Protein AF-A0A961B389-F1 (afdb_monomer)

pLDDT: mean 93.67, std 7.93, range [59.34, 98.81]

Sequence (402 aa):
EFYPDSLPPVLNIGPGSPTGTTFGYGAKFPAKYQRAFYVLDWSWGRLYAVHLEPEGASYTATKEDFITGSPLPLTDALIHPKDGAMYFAIGGRRVQSGLYRVTYTGSEDTAPIPQTSSTPSKLVQLRRDLEKFHGKPDSNAVAAAWPQLDHEDRFVAWAARIALEHQPVAEWKDKALAETLPGRQLPALLALARLTGACPDHRPDGATIDTTTRDQIFGALLKLDYAGLASRERLAYVRLAEIVLHRFGNPDDATVAKLVAALDAAYPADNFPENWLLTETLAYLQAPHAAAKGMALIAAAPSQEPQMEYARSLRFLKTGWTPELRKQQLEWFLKAANYKGGASFDKFIEFIRNDTLTTFTDAENKQFAALIAQKPERKSAIEVAGAIFAGRTPKVWTLEEL

Secondary structure (DSSP, 8-state):
---TTSPPPS----S--EEEEEE-TT-SS-HHHHS-EEEEETTTTEEEEEEEEEETTEEEEEEEEEEE-TT--EEEEEE-TTT--EEEEE--TTS--EEEEE---SSS--SPPP---PPPPHHHHHHHHHHTTTTS--TTHHHHHGGGTT-SSHHHHHHHHHHHHTS-GGGTHHHHHH---HHHHHHHHHHHHHHH---TTTSPTTPPP-HHHHHHHHHHHTTS-GGGS-HHHHHHHHHHHHHHHHHH----HHHHHHHHHHHHHTPSPSSHHHHHHHHHHHHHTT-TTHHHHHHHHHHH-SSHHHHHHHHHHHTT--SS--HHHHHHHHHHHHHHTT---STTHHHHHHHHHHHHHTT--HHHHHHTHHHHHPPPPPPPHHHHHHHHTTT-------TTT-

Mean predicted aligned error: 6.12 Å

Radius of gyration: 26.47 Å; Cα contacts (8 Å, |Δi|>4): 580; chains: 1; bounding box: 77×54×68 Å

Foldseek 3Di:
DLALPDDDDLDDPPDFDWAAWDALAQALDAPQRNGFIWIAGQPQQFIKTWHWDDDQLRTHIDIDGPDGDVRNRWHYWDQDNPHRWIWTWHDDDPDDIDIDTHHDDDDHGRPGDDPDPPDHDPRNVLLVVLQVLAPAADPCNCVSLQVQCLPPPSSSVVSSLRSLLRYDCVVCVVVLLPDDPLSRNLSNLLSVLVNQFAAPVPHPPPDDAPVVSLVSSLVSLLVDQLVPDDPSSVSSSLSSVVSSCRRRNDDDPVSLVSVLVRLVVCPPPPDLSSNLSSLLSCQVSLRQCSLVSLLVCLVVPPDLPSVLSSLQSNLQRQHNDDLVSVLSNLVVLLVNCQDDDDPCSNVSSVVSLVSNVVSDDPVSCVVCVVSNPDHRDHDDPCRVVVVVCVPPDDDPADPVND

Structure (mmCIF, N/CA/C/O backbone):
data_AF-A0A961B389-F1
#
_entry.id   AF-A0A961B389-F1
#
loop_
_atom_site.group_PDB
_atom_site.id
_atom_site.type_symbol
_atom_site.label_atom_id
_atom_site.label_alt_id
_atom_site.label_comp_id
_atom_site.label_asym_id
_atom_site.label_entity_id
_atom_site.label_seq_id
_atom_site.pdbx_PDB_ins_code
_atom_site.Cartn_x
_atom_site.Cartn_y
_atom_site.Cartn_z
_atom_site.occupancy
_atom_site.B_iso_or_equiv
_atom_site.auth_seq_id
_atom_site.auth_comp_id
_atom_site.auth_asym_id
_atom_site.auth_atom_id
_atom_site.pdbx_PDB_model_num
ATOM 1 N N . GLU A 1 1 ? 2.964 -1.104 -1.529 1.00 76.38 1 GLU A N 1
ATOM 2 C CA . GLU A 1 1 ? 3.639 -2.347 -1.985 1.00 76.38 1 GLU A CA 1
ATOM 3 C C . GLU A 1 1 ? 3.147 -3.600 -1.285 1.00 76.38 1 GLU A C 1
ATOM 5 O O . GLU A 1 1 ? 3.050 -4.642 -1.917 1.00 76.38 1 GLU A O 1
ATOM 10 N N . PHE A 1 2 ? 2.828 -3.522 0.002 1.00 89.19 2 PHE A N 1
ATOM 11 C CA . PHE A 1 2 ? 2.499 -4.678 0.835 1.00 89.19 2 PHE A CA 1
ATOM 12 C C . PHE A 1 2 ? 0.996 -5.016 0.898 1.00 89.19 2 PHE A C 1
ATOM 14 O O . PHE A 1 2 ? 0.628 -6.056 1.431 1.00 89.19 2 PHE A O 1
ATOM 21 N N . TYR A 1 3 ? 0.124 -4.181 0.321 1.00 91.31 3 TYR A N 1
ATOM 22 C CA . TYR A 1 3 ? -1.319 -4.431 0.290 1.00 91.31 3 TYR A CA 1
ATOM 23 C C . TYR A 1 3 ? -1.684 -5.670 -0.548 1.00 91.31 3 TYR A C 1
ATOM 25 O O . TYR A 1 3 ? -1.296 -5.723 -1.721 1.00 91.31 3 TYR A O 1
ATOM 33 N N . PRO A 1 4 ? -2.486 -6.622 -0.032 1.00 89.81 4 PRO A N 1
ATOM 34 C CA . PRO A 1 4 ? -2.928 -7.802 -0.786 1.00 89.81 4 PRO A CA 1
ATOM 35 C C . PRO A 1 4 ? -3.734 -7.451 -2.048 1.00 89.81 4 PRO A C 1
ATOM 37 O O . PRO A 1 4 ? -3.711 -8.206 -3.018 1.00 89.81 4 PRO A O 1
ATOM 40 N N . ASP A 1 5 ? -4.425 -6.308 -2.062 1.00 91.31 5 ASP A N 1
ATOM 41 C CA . ASP A 1 5 ? -5.222 -5.758 -3.167 1.00 91.31 5 ASP A CA 1
ATOM 42 C C . ASP A 1 5 ? -4.428 -4.832 -4.109 1.00 91.31 5 ASP A C 1
ATOM 44 O O . ASP A 1 5 ? -5.019 -4.163 -4.952 1.00 91.31 5 ASP A O 1
ATOM 48 N N . SER A 1 6 ? -3.092 -4.877 -4.060 1.00 91.81 6 SER A N 1
ATOM 49 C CA . SER A 1 6 ? -2.216 -4.364 -5.125 1.00 91.81 6 SER A CA 1
ATOM 50 C C . SER A 1 6 ? -1.109 -5.364 -5.480 1.00 91.81 6 SER A C 1
ATOM 52 O O . SER A 1 6 ? -0.841 -6.297 -4.719 1.00 91.81 6 SER A O 1
ATOM 54 N N . LEU A 1 7 ? -0.446 -5.168 -6.621 1.00 92.81 7 LEU A N 1
ATOM 55 C CA . LEU A 1 7 ? 0.820 -5.831 -6.953 1.00 92.81 7 LEU A CA 1
ATOM 56 C C . LEU A 1 7 ? 1.992 -4.884 -6.649 1.00 92.81 7 LEU A C 1
ATOM 58 O O . LEU A 1 7 ? 1.825 -3.666 -6.757 1.00 92.81 7 LEU A O 1
ATOM 62 N N . PRO A 1 8 ? 3.161 -5.407 -6.236 1.00 91.12 8 PRO A N 1
ATOM 63 C CA . PRO A 1 8 ? 4.325 -4.569 -5.991 1.00 91.12 8 PRO A CA 1
ATOM 64 C C . PRO A 1 8 ? 4.885 -4.035 -7.322 1.00 91.12 8 PRO A C 1
ATOM 66 O O . PRO A 1 8 ? 4.687 -4.665 -8.367 1.00 91.12 8 PRO A O 1
ATOM 69 N N . PRO A 1 9 ? 5.584 -2.887 -7.310 1.00 92.31 9 PRO A N 1
ATOM 70 C CA . PRO A 1 9 ? 6.332 -2.449 -8.480 1.00 92.31 9 PRO A CA 1
ATOM 71 C C . PRO A 1 9 ? 7.438 -3.462 -8.806 1.00 92.31 9 PRO A C 1
ATOM 73 O O . PRO A 1 9 ? 7.988 -4.094 -7.909 1.00 92.31 9 PRO A O 1
ATOM 76 N N . VAL A 1 10 ? 7.796 -3.579 -10.088 1.00 93.62 10 VAL A N 1
ATOM 77 C CA . VAL A 1 10 ? 8.971 -4.365 -10.521 1.00 93.62 10 VAL A CA 1
ATOM 78 C C . VAL A 1 10 ? 10.266 -3.735 -9.999 1.00 93.62 10 VAL A C 1
ATOM 80 O O . VAL A 1 10 ? 11.204 -4.435 -9.636 1.00 93.62 10 VAL A O 1
ATOM 83 N N . LEU A 1 11 ? 10.315 -2.400 -9.962 1.00 94.44 11 LEU A N 1
ATOM 84 C CA . LEU A 1 11 ? 11.444 -1.626 -9.463 1.00 94.44 11 LEU A CA 1
ATOM 85 C C . LEU A 1 11 ? 10.978 -0.241 -9.014 1.00 94.44 11 LEU A C 1
ATOM 87 O O . LEU A 1 11 ? 10.272 0.455 -9.746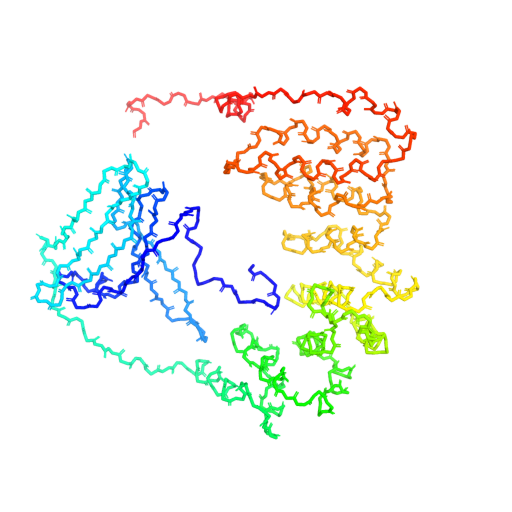 1.00 94.44 11 LEU A O 1
ATOM 91 N N . ASN A 1 12 ? 11.438 0.195 -7.843 1.00 92.81 12 ASN A N 1
ATOM 92 C CA . ASN A 1 12 ? 11.284 1.576 -7.403 1.00 92.81 12 ASN A CA 1
ATOM 93 C C . ASN A 1 12 ? 12.359 2.465 -8.034 1.00 92.81 12 ASN A C 1
ATOM 95 O O . ASN A 1 12 ? 13.545 2.340 -7.735 1.00 92.81 12 ASN A O 1
ATOM 99 N N . ILE A 1 13 ? 11.945 3.403 -8.890 1.00 90.19 13 ILE A N 1
ATOM 100 C CA . ILE A 1 13 ? 12.864 4.370 -9.512 1.00 90.19 13 ILE A CA 1
ATOM 101 C C . ILE A 1 13 ? 13.304 5.455 -8.515 1.00 90.19 13 ILE A C 1
ATOM 103 O O . ILE A 1 13 ? 14.415 5.972 -8.641 1.00 90.19 13 ILE A O 1
ATOM 107 N N . GLY A 1 14 ? 12.482 5.768 -7.512 1.00 85.50 14 GLY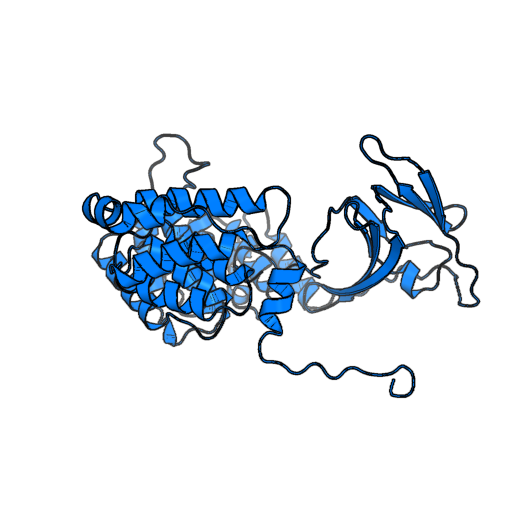 A N 1
ATOM 108 C CA . GLY A 1 14 ? 12.699 6.886 -6.591 1.00 85.50 14 GLY A CA 1
ATOM 109 C C . GLY A 1 14 ? 11.984 8.168 -7.047 1.00 85.50 14 GLY A C 1
ATOM 110 O O . GLY A 1 14 ? 11.086 8.096 -7.888 1.00 85.50 14 GLY A O 1
ATOM 111 N N . PRO A 1 15 ? 12.329 9.338 -6.478 1.00 81.62 15 PRO A N 1
ATOM 112 C CA . PRO A 1 15 ? 11.676 10.598 -6.821 1.00 81.62 15 PRO A CA 1
ATOM 113 C C . PRO A 1 15 ? 11.926 10.960 -8.290 1.00 81.62 15 PRO A C 1
ATOM 115 O O . PRO A 1 15 ? 13.057 10.888 -8.761 1.00 81.62 15 PRO A O 1
ATOM 118 N N . GLY A 1 16 ? 10.873 11.377 -8.991 1.00 86.12 16 GLY A N 1
ATOM 119 C CA . GLY A 1 16 ? 10.924 11.697 -10.415 1.00 86.12 16 GLY A CA 1
ATOM 120 C C . GLY A 1 16 ? 9.615 12.273 -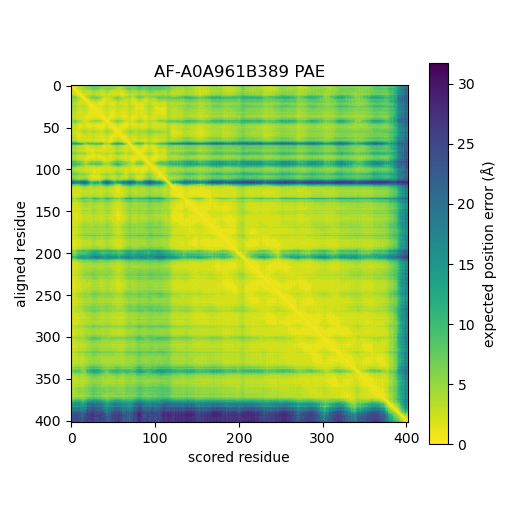10.940 1.00 86.12 16 GLY A C 1
ATOM 121 O O . GLY A 1 16 ? 8.595 12.255 -10.252 1.00 86.12 16 GLY A O 1
ATOM 122 N N . SER A 1 17 ? 9.647 12.786 -12.165 1.00 89.56 17 SER A N 1
ATOM 123 C CA . SER A 1 17 ? 8.466 13.116 -12.963 1.00 89.56 17 SER A CA 1
ATOM 124 C C . SER A 1 17 ? 8.531 12.304 -14.258 1.00 89.56 17 SER A C 1
ATOM 126 O O . SER A 1 17 ? 9.169 12.764 -15.210 1.00 89.56 17 SER A O 1
ATOM 128 N N . PRO A 1 18 ? 7.941 11.090 -14.290 1.00 92.56 18 PRO A N 1
ATOM 129 C CA . PRO A 1 18 ? 8.076 10.181 -15.422 1.00 92.56 18 PRO A CA 1
ATOM 130 C C . PRO A 1 18 ? 7.465 10.785 -16.688 1.00 92.56 18 PRO A C 1
ATOM 132 O O . PRO A 1 18 ? 6.383 11.375 -16.640 1.00 92.56 18 PRO A O 1
ATOM 135 N N . THR A 1 19 ? 8.159 10.630 -17.812 1.00 94.88 19 THR A N 1
ATOM 136 C CA . THR A 1 19 ? 7.689 11.075 -19.130 1.00 94.88 19 THR A CA 1
ATOM 137 C C . THR A 1 19 ? 7.670 9.910 -20.119 1.00 94.88 19 THR A C 1
ATOM 139 O O . THR A 1 19 ? 6.953 8.937 -19.886 1.00 94.88 19 THR A O 1
ATOM 142 N N . GLY A 1 20 ? 8.404 9.993 -21.229 1.00 94.81 20 GLY A N 1
ATOM 143 C CA . GLY A 1 20 ? 8.468 8.935 -22.229 1.00 94.81 20 GLY A CA 1
ATOM 144 C C . GLY A 1 20 ? 9.131 7.661 -21.710 1.00 94.81 20 GLY A C 1
ATOM 145 O O . GLY A 1 20 ? 9.961 7.672 -20.797 1.00 94.81 20 GLY A O 1
ATOM 146 N N . THR A 1 21 ? 8.773 6.541 -22.329 1.00 96.81 21 THR A N 1
ATOM 147 C CA . THR A 1 21 ? 9.445 5.255 -22.123 1.00 96.81 21 THR A CA 1
ATOM 148 C C . THR A 1 21 ? 9.567 4.530 -23.455 1.00 96.81 21 THR A C 1
ATOM 150 O O . THR A 1 21 ? 8.700 4.671 -24.317 1.00 96.81 21 THR A O 1
ATOM 153 N N . THR A 1 22 ? 10.638 3.764 -23.652 1.00 97.00 22 THR A N 1
ATOM 154 C CA . THR A 1 22 ? 10.836 3.000 -24.893 1.00 97.00 22 THR A CA 1
ATOM 155 C C . THR A 1 22 ? 11.792 1.833 -24.679 1.00 97.00 22 THR A C 1
ATOM 157 O O . THR A 1 22 ? 12.651 1.887 -23.805 1.00 97.00 22 THR A O 1
ATOM 160 N N . PHE A 1 23 ? 11.675 0.766 -25.465 1.00 96.56 23 PHE A N 1
ATOM 161 C CA . PHE A 1 23 ? 12.674 -0.306 -25.457 1.00 96.56 23 PHE A CA 1
ATOM 162 C C . PHE A 1 23 ? 13.832 0.019 -26.401 1.00 96.56 23 PHE A C 1
ATOM 164 O O . PHE A 1 23 ? 13.631 0.589 -27.471 1.00 96.56 23 PHE A O 1
ATOM 171 N N . GLY A 1 24 ? 15.039 -0.422 -26.045 1.00 96.38 24 GLY A N 1
ATOM 172 C CA . GLY A 1 24 ? 16.244 -0.293 -26.870 1.00 96.38 24 GLY A CA 1
ATOM 173 C C . GLY A 1 24 ? 16.298 -1.176 -28.117 1.00 96.38 24 GLY A C 1
ATOM 174 O O . GLY A 1 24 ? 17.331 -1.230 -28.785 1.00 96.38 24 GLY A O 1
ATOM 175 N N . TYR A 1 25 ? 15.224 -1.898 -28.437 1.00 94.62 25 TYR A N 1
ATOM 176 C CA . TYR A 1 25 ? 15.221 -2.875 -29.520 1.00 94.62 25 TYR A CA 1
ATOM 177 C C . TYR A 1 25 ? 15.580 -2.228 -30.864 1.00 94.62 25 TYR A C 1
ATOM 179 O O . TYR A 1 25 ? 15.000 -1.221 -31.264 1.00 94.62 25 TYR A O 1
ATOM 187 N N . GLY A 1 26 ? 16.542 -2.830 -31.571 1.00 93.62 26 GLY A N 1
ATOM 188 C CA . GLY A 1 26 ? 17.034 -2.335 -32.860 1.00 93.62 26 GLY A CA 1
ATOM 189 C C . GLY A 1 26 ? 18.049 -1.191 -32.767 1.00 93.62 26 GLY A C 1
ATOM 190 O O . GLY A 1 26 ? 18.506 -0.711 -33.805 1.00 93.62 26 GLY A O 1
ATOM 191 N N . ALA A 1 27 ? 18.426 -0.754 -31.561 1.00 97.19 27 ALA A N 1
ATOM 192 C CA . ALA A 1 27 ? 19.469 0.249 -31.403 1.00 97.19 27 ALA A CA 1
ATOM 193 C C . ALA A 1 27 ? 20.834 -0.318 -31.815 1.00 97.19 27 ALA A C 1
ATOM 195 O O . ALA A 1 27 ? 21.164 -1.459 -31.497 1.00 97.19 27 ALA A O 1
ATOM 196 N N . LYS A 1 28 ? 21.682 0.499 -32.445 1.00 97.75 28 LYS A N 1
ATOM 197 C CA . LYS A 1 28 ? 23.100 0.177 -32.677 1.00 97.75 28 LYS A CA 1
ATOM 198 C C . LYS A 1 28 ? 23.918 0.439 -31.415 1.00 97.75 28 LYS A C 1
ATOM 200 O O . LYS A 1 28 ? 24.863 1.223 -31.421 1.00 97.75 28 LYS A O 1
ATOM 205 N N . PHE A 1 29 ? 23.497 -0.183 -30.322 1.00 97.81 29 PHE A N 1
ATOM 206 C CA . PHE A 1 29 ? 24.131 -0.144 -29.008 1.00 97.81 29 PHE A CA 1
ATOM 207 C C . PHE A 1 29 ? 24.591 -1.555 -28.619 1.00 97.81 29 PHE A C 1
ATOM 209 O O . PHE A 1 29 ? 24.128 -2.528 -29.220 1.00 97.81 29 PHE A O 1
ATOM 216 N N . PRO A 1 30 ? 25.465 -1.698 -27.609 1.00 97.50 30 PRO A N 1
ATOM 217 C CA . PRO A 1 30 ? 25.790 -3.001 -27.042 1.00 97.50 30 PRO A CA 1
ATOM 218 C C . PRO A 1 30 ? 24.536 -3.783 -26.639 1.00 97.50 30 PRO A C 1
ATOM 220 O O . PRO A 1 30 ? 23.525 -3.196 -26.239 1.00 97.50 30 PRO A O 1
ATOM 223 N N . ALA A 1 31 ? 24.602 -5.115 -26.700 1.00 95.50 31 ALA A N 1
ATOM 224 C CA . ALA A 1 31 ? 23.451 -5.996 -26.475 1.00 95.50 31 ALA A CA 1
ATOM 225 C C . ALA A 1 31 ? 22.674 -5.698 -25.175 1.00 95.50 31 ALA A C 1
ATOM 227 O O . ALA A 1 31 ? 21.445 -5.759 -25.169 1.00 95.50 31 ALA A O 1
ATOM 228 N N . LYS A 1 32 ? 23.372 -5.324 -24.090 1.00 95.50 32 LYS A N 1
ATOM 229 C CA . LYS A 1 32 ? 22.767 -4.905 -22.811 1.00 95.50 32 LYS A CA 1
ATOM 230 C C . LYS A 1 32 ? 21.768 -3.752 -22.997 1.00 95.50 32 LYS A C 1
ATOM 232 O O . LYS A 1 32 ? 20.650 -3.810 -22.501 1.00 95.50 32 LYS A O 1
ATOM 237 N N . TYR A 1 33 ? 22.144 -2.737 -23.766 1.00 97.31 33 TYR A N 1
ATOM 238 C CA . TYR A 1 33 ? 21.337 -1.543 -24.018 1.00 97.31 33 TYR A CA 1
ATOM 239 C C . TYR A 1 33 ? 20.262 -1.761 -25.079 1.00 97.31 33 TYR A C 1
ATOM 241 O O . TYR A 1 33 ? 19.192 -1.168 -24.994 1.00 97.31 33 TYR A O 1
ATOM 249 N N . GLN A 1 34 ? 20.482 -2.685 -26.018 1.00 96.69 34 GLN A N 1
ATOM 250 C CA . GLN A 1 34 ? 19.403 -3.127 -26.902 1.00 96.69 34 GLN A CA 1
ATOM 251 C C . GLN A 1 34 ? 18.264 -3.807 -26.125 1.00 96.69 34 GLN A C 1
ATOM 253 O O . GLN A 1 34 ? 17.108 -3.703 -26.523 1.00 96.69 34 GLN A O 1
ATOM 258 N N . ARG A 1 35 ? 18.566 -4.497 -25.014 1.00 94.75 35 ARG A N 1
ATOM 259 C CA . ARG A 1 35 ? 17.568 -5.168 -24.156 1.00 94.75 35 ARG A CA 1
ATOM 260 C C . ARG A 1 35 ? 16.917 -4.249 -23.120 1.00 94.75 35 ARG A C 1
ATOM 262 O O . ARG A 1 35 ? 15.931 -4.659 -22.512 1.00 94.75 35 ARG A O 1
ATOM 269 N N . ALA A 1 36 ? 17.454 -3.050 -22.912 1.00 96.94 36 ALA A N 1
ATOM 270 C CA . ALA A 1 36 ? 17.009 -2.158 -21.854 1.00 96.94 36 ALA A CA 1
ATOM 271 C C . ALA A 1 36 ? 15.610 -1.583 -22.125 1.00 96.94 36 ALA A C 1
ATOM 273 O O . ALA A 1 36 ? 15.257 -1.246 -23.260 1.00 96.94 36 ALA A O 1
ATOM 274 N N . PHE A 1 37 ? 14.838 -1.425 -21.053 1.00 97.44 37 PHE A N 1
ATOM 275 C CA . PHE A 1 37 ? 13.654 -0.580 -21.012 1.00 97.44 37 PHE A CA 1
ATOM 276 C C . PHE A 1 37 ? 14.063 0.811 -20.523 1.00 97.44 37 PHE A C 1
ATOM 278 O O . PHE A 1 37 ? 14.479 0.986 -19.380 1.00 97.44 37 PHE A O 1
ATOM 285 N N . TYR A 1 38 ? 13.991 1.805 -21.396 1.00 98.06 38 TYR A N 1
ATOM 286 C CA . TYR A 1 38 ? 14.381 3.168 -21.077 1.00 98.06 38 TYR A CA 1
ATOM 287 C C . TYR A 1 38 ? 13.228 3.940 -20.447 1.00 98.06 38 TYR A C 1
ATOM 289 O O . TYR A 1 38 ? 12.123 3.965 -20.992 1.00 98.06 38 TYR A O 1
ATOM 297 N N . VAL A 1 39 ? 13.506 4.596 -19.318 1.00 97.25 39 VAL A N 1
ATOM 298 C CA . VAL A 1 39 ? 12.530 5.386 -18.555 1.00 97.25 39 VAL A CA 1
ATOM 299 C C . VAL A 1 39 ? 13.070 6.792 -18.327 1.00 97.25 39 VAL A C 1
ATOM 301 O O . VAL A 1 39 ? 14.174 6.953 -17.805 1.00 97.25 39 VAL A O 1
ATOM 304 N N . LEU A 1 40 ? 12.311 7.807 -18.741 1.00 96.50 40 LEU A N 1
ATOM 305 C CA . LEU A 1 40 ? 12.728 9.208 -18.701 1.00 96.50 40 LEU A CA 1
ATOM 306 C C . LEU A 1 40 ? 12.126 9.935 -17.491 1.00 96.50 40 LEU A C 1
ATOM 308 O O . LEU A 1 40 ? 10.962 9.734 -17.144 1.00 96.50 40 LEU A O 1
ATOM 312 N N . ASP A 1 41 ? 12.918 10.816 -16.884 1.00 93.81 41 ASP A N 1
ATOM 313 C CA . ASP A 1 41 ? 12.529 11.695 -15.783 1.00 93.81 41 ASP A CA 1
ATOM 314 C C . ASP A 1 41 ? 12.778 13.163 -16.140 1.00 93.81 41 ASP A C 1
ATOM 316 O O . ASP A 1 41 ? 13.913 13.590 -16.373 1.00 93.81 41 ASP A O 1
ATOM 320 N N . TRP A 1 42 ? 11.698 13.942 -16.127 1.00 92.62 42 TRP A N 1
ATOM 321 C CA . TRP A 1 42 ? 11.714 15.371 -16.409 1.00 92.62 42 TRP A CA 1
ATOM 322 C C . TRP A 1 42 ? 12.331 16.209 -15.283 1.00 92.62 42 TRP A C 1
ATOM 324 O O . TRP A 1 42 ? 13.105 17.125 -15.552 1.00 92.62 42 TRP A O 1
ATOM 334 N N . SER A 1 43 ? 12.002 15.914 -14.022 1.00 85.69 43 SER A N 1
ATOM 335 C CA . SER A 1 43 ? 12.341 16.785 -12.885 1.00 85.69 43 SER A CA 1
ATOM 336 C C . SER A 1 43 ? 13.817 16.717 -12.520 1.00 85.69 43 SER A C 1
ATOM 338 O O . SER A 1 43 ? 14.415 17.741 -12.195 1.00 85.69 43 SER A O 1
ATOM 340 N N . TRP A 1 44 ? 14.406 15.520 -12.574 1.00 86.94 44 TRP A N 1
ATOM 341 C CA . TRP A 1 44 ? 15.817 15.311 -12.225 1.00 86.94 44 TRP A CA 1
ATOM 342 C C . TRP A 1 44 ? 16.730 15.163 -13.436 1.00 86.94 44 TRP A C 1
ATOM 344 O O . TRP A 1 44 ? 17.938 15.021 -13.268 1.00 86.94 44 TRP A O 1
ATOM 354 N N . GLY A 1 45 ? 16.157 15.192 -14.640 1.00 91.88 45 GLY A N 1
ATOM 355 C CA . GLY A 1 45 ? 16.880 15.099 -15.897 1.00 91.88 45 GLY A CA 1
ATOM 356 C C . GLY A 1 45 ? 17.692 13.824 -16.050 1.00 91.88 45 GLY A C 1
ATOM 357 O O . GLY A 1 45 ? 18.892 13.864 -16.331 1.00 91.88 45 GLY A O 1
ATOM 358 N N . ARG A 1 46 ? 17.028 12.685 -15.836 1.00 94.44 46 ARG A N 1
ATOM 359 C CA . ARG A 1 46 ? 17.638 11.355 -15.887 1.00 94.44 46 ARG A CA 1
ATOM 360 C C . ARG A 1 46 ? 16.912 10.463 -16.878 1.00 94.44 46 ARG A C 1
ATOM 362 O O . ARG A 1 46 ? 15.695 10.319 -16.827 1.00 94.44 46 ARG A O 1
ATOM 369 N N . LEU A 1 47 ? 17.678 9.848 -17.764 1.00 96.81 47 LEU A N 1
ATOM 370 C CA . LEU A 1 47 ? 17.251 8.748 -18.610 1.00 96.81 47 LEU A CA 1
ATOM 371 C C . LEU A 1 47 ? 17.847 7.483 -17.995 1.00 96.81 47 LEU A C 1
ATOM 373 O O . LEU A 1 47 ? 19.067 7.322 -17.970 1.00 96.81 47 LEU A O 1
ATOM 377 N N . TYR A 1 48 ? 16.995 6.610 -17.473 1.00 97.31 48 TYR A N 1
ATOM 378 C CA . TYR A 1 48 ? 17.406 5.342 -16.882 1.00 97.31 48 TYR A CA 1
ATOM 379 C C . TYR A 1 48 ? 17.380 4.234 -17.930 1.00 97.31 48 TYR A C 1
ATOM 381 O O . TYR A 1 48 ? 16.418 4.138 -18.692 1.00 97.31 48 TYR A O 1
ATOM 389 N N . ALA A 1 49 ? 18.385 3.362 -17.926 1.00 98.06 49 ALA A N 1
ATOM 390 C CA . ALA A 1 49 ? 18.295 2.052 -18.564 1.00 98.06 49 ALA A CA 1
ATOM 391 C C . ALA A 1 49 ? 17.861 1.029 -17.506 1.00 98.06 49 ALA A C 1
ATOM 393 O O . ALA A 1 49 ? 18.593 0.783 -16.547 1.00 98.06 49 ALA A O 1
ATOM 394 N N . VAL A 1 50 ? 16.662 0.466 -17.660 1.00 98.12 50 VAL A N 1
ATOM 395 C CA . VAL A 1 50 ? 16.115 -0.573 -16.780 1.00 98.12 50 VAL A CA 1
ATOM 396 C C . VAL A 1 50 ? 16.336 -1.941 -17.418 1.00 98.12 50 VAL A C 1
ATOM 398 O O . VAL A 1 50 ? 15.931 -2.182 -18.556 1.00 98.12 50 VAL A O 1
ATOM 401 N N . HIS A 1 51 ? 16.958 -2.848 -16.673 1.00 97.25 51 HIS A N 1
ATOM 402 C CA . HIS A 1 51 ? 17.280 -4.205 -17.107 1.00 97.25 51 HIS A CA 1
ATOM 403 C C . HIS A 1 51 ? 16.349 -5.188 -16.404 1.00 97.25 51 HIS A C 1
ATOM 405 O O . HIS A 1 51 ? 16.461 -5.390 -15.197 1.00 97.25 51 HIS A O 1
ATOM 411 N N . LEU A 1 52 ? 15.408 -5.751 -17.165 1.00 94.81 52 LEU A N 1
ATOM 412 C CA . LEU A 1 52 ? 14.406 -6.702 -16.681 1.00 94.81 52 LEU A CA 1
ATOM 413 C C . LEU A 1 52 ? 14.975 -8.124 -16.645 1.00 94.81 52 LEU A C 1
ATOM 415 O O . LEU A 1 52 ? 15.560 -8.583 -17.627 1.00 94.81 52 LEU A O 1
ATOM 419 N N . GLU A 1 53 ? 14.708 -8.842 -15.559 1.00 92.94 53 GLU A N 1
ATOM 420 C CA . GLU A 1 53 ? 15.050 -10.253 -15.393 1.00 92.94 53 GLU A CA 1
ATOM 421 C C . GLU A 1 53 ? 13.800 -11.047 -14.977 1.00 92.94 53 GLU A C 1
ATOM 423 O O . GLU A 1 53 ? 13.094 -10.627 -14.059 1.00 92.94 53 GLU A O 1
ATOM 428 N N . PRO A 1 54 ? 13.454 -12.156 -15.662 1.00 92.56 54 PRO A N 1
ATOM 429 C CA . PRO A 1 54 ? 12.315 -12.980 -15.268 1.00 92.56 54 PRO A CA 1
ATOM 430 C C . PRO A 1 54 ? 12.469 -13.529 -13.844 1.00 92.56 54 PRO A C 1
ATOM 432 O O . PRO A 1 54 ? 13.463 -14.179 -13.537 1.00 92.56 54 PRO A O 1
ATOM 435 N N . GLU A 1 55 ? 11.448 -13.344 -13.007 1.00 92.94 55 GLU A N 1
ATOM 436 C CA . GLU A 1 55 ? 11.401 -13.871 -11.640 1.00 92.94 55 GLU A CA 1
ATOM 437 C C . GLU A 1 55 ? 9.974 -14.338 -11.320 1.00 92.94 55 GLU A C 1
ATOM 439 O O . GLU A 1 55 ? 9.002 -13.587 -11.437 1.00 92.94 55 GLU A O 1
ATOM 444 N N . GLY A 1 56 ? 9.832 -15.615 -10.955 1.00 94.56 56 GLY A N 1
ATOM 445 C CA . GLY A 1 56 ? 8.527 -16.210 -10.671 1.00 94.56 56 GLY A CA 1
ATOM 446 C C . GLY A 1 56 ? 7.565 -16.162 -11.870 1.00 94.56 56 GLY A C 1
ATOM 447 O O . GLY A 1 56 ? 7.883 -16.625 -12.975 1.00 94.56 56 GLY A O 1
ATOM 448 N N . ALA A 1 57 ? 6.366 -15.623 -11.643 1.00 96.12 57 ALA A N 1
ATOM 449 C CA . ALA A 1 57 ? 5.347 -15.348 -12.659 1.00 96.12 57 ALA A CA 1
ATOM 450 C C . ALA A 1 57 ? 5.424 -13.927 -13.268 1.00 96.12 57 ALA A C 1
ATOM 452 O O . ALA A 1 57 ? 4.535 -13.554 -14.051 1.00 96.12 57 ALA A O 1
ATOM 453 N N . SER A 1 58 ? 6.457 -13.146 -12.930 1.00 94.69 58 SER A N 1
ATOM 454 C CA . SER A 1 58 ? 6.664 -11.755 -13.353 1.00 94.69 58 SER A CA 1
ATOM 455 C C . SER A 1 58 ? 8.154 -11.467 -13.637 1.00 94.69 58 SER A C 1
ATOM 457 O O . SER A 1 58 ? 8.861 -12.324 -14.173 1.00 94.69 58 SER A O 1
ATOM 459 N N . TYR A 1 59 ? 8.614 -10.249 -13.348 1.00 94.25 59 TYR A N 1
ATOM 460 C CA . TYR A 1 59 ? 9.987 -9.786 -13.516 1.00 94.25 59 TYR A CA 1
ATOM 461 C C . TYR A 1 59 ? 10.470 -9.074 -12.252 1.00 94.25 59 TYR A C 1
ATOM 463 O O . TYR A 1 59 ? 9.683 -8.401 -11.583 1.00 94.25 59 TYR A O 1
ATOM 471 N N . THR A 1 60 ? 11.774 -9.158 -12.009 1.00 95.31 60 THR A N 1
ATOM 472 C CA . THR A 1 60 ? 12.541 -8.195 -11.214 1.00 95.31 60 THR A CA 1
ATOM 473 C C . THR A 1 60 ? 13.328 -7.279 -12.154 1.00 95.31 60 THR A C 1
ATOM 475 O O . THR A 1 60 ? 13.370 -7.507 -13.370 1.00 95.31 60 THR A O 1
ATOM 478 N N . ALA A 1 61 ? 13.925 -6.209 -11.634 1.00 97.06 61 ALA A N 1
ATOM 479 C CA . ALA A 1 61 ? 14.783 -5.358 -12.447 1.00 97.06 61 ALA A CA 1
ATOM 480 C C . ALA A 1 61 ? 15.879 -4.650 -11.661 1.00 97.06 61 ALA A C 1
ATOM 482 O O . ALA A 1 61 ? 15.746 -4.340 -10.479 1.00 97.06 61 ALA A O 1
ATOM 483 N N . THR A 1 62 ? 16.932 -4.292 -12.388 1.00 97.44 62 THR A N 1
ATOM 484 C CA . THR A 1 62 ? 17.926 -3.304 -11.960 1.00 97.44 62 THR A CA 1
ATOM 485 C C . THR A 1 62 ? 17.867 -2.086 -12.873 1.00 97.44 62 THR A C 1
ATOM 487 O O . THR A 1 62 ? 17.290 -2.133 -13.961 1.00 97.44 62 THR A O 1
ATOM 490 N N . LYS A 1 63 ? 18.448 -0.968 -12.439 1.00 96.12 63 LYS A N 1
ATOM 491 C CA . LYS A 1 63 ? 18.590 0.220 -13.281 1.00 96.12 63 LYS A CA 1
ATOM 492 C C . LYS A 1 63 ? 19.978 0.816 -13.163 1.00 96.12 63 LYS A C 1
ATOM 494 O O . LYS A 1 63 ? 20.628 0.685 -12.128 1.00 96.12 63 LYS A O 1
ATOM 499 N N . GLU A 1 64 ? 20.360 1.550 -14.192 1.00 96.56 64 GLU A N 1
ATOM 500 C CA . GLU A 1 64 ? 21.507 2.447 -14.174 1.00 96.56 64 GLU A CA 1
ATOM 501 C C . GLU A 1 64 ? 21.144 3.787 -14.817 1.00 96.56 64 GLU A C 1
ATOM 503 O O . GLU A 1 64 ? 20.221 3.882 -15.636 1.00 96.56 64 GLU A O 1
ATOM 508 N N . ASP A 1 65 ? 21.876 4.824 -14.429 1.00 95.50 65 ASP A N 1
ATOM 509 C CA . ASP A 1 65 ? 21.811 6.120 -15.088 1.00 95.50 65 ASP A CA 1
ATOM 510 C C . ASP A 1 65 ? 22.450 5.982 -16.478 1.00 95.50 65 ASP A C 1
ATOM 512 O O . ASP A 1 65 ? 23.645 5.715 -16.593 1.00 95.50 65 ASP A O 1
ATOM 516 N N . PHE A 1 66 ? 21.654 6.137 -17.539 1.00 96.94 66 PHE A N 1
ATOM 517 C CA . PHE A 1 66 ? 22.138 6.053 -18.921 1.00 96.94 66 PHE A CA 1
ATOM 518 C C . PHE A 1 66 ? 22.548 7.429 -19.448 1.00 96.94 66 PHE A C 1
ATOM 520 O O . PHE A 1 66 ? 23.633 7.587 -20.001 1.00 96.94 66 PHE A O 1
ATOM 527 N N . ILE A 1 67 ? 21.697 8.441 -19.248 1.00 96.00 67 ILE A N 1
ATOM 528 C CA . ILE A 1 67 ? 22.003 9.847 -19.545 1.00 96.00 67 ILE A CA 1
ATOM 529 C C . ILE A 1 67 ? 21.517 10.699 -18.382 1.00 96.00 67 ILE A C 1
ATOM 531 O O . ILE A 1 67 ? 20.380 10.557 -17.934 1.00 96.00 67 ILE A O 1
ATOM 535 N N . THR A 1 68 ? 22.362 11.612 -17.911 1.00 92.75 68 THR A N 1
ATOM 536 C CA . THR A 1 68 ? 22.017 12.555 -16.846 1.00 92.75 68 THR A CA 1
ATOM 537 C C . THR A 1 68 ? 22.379 13.977 -17.250 1.00 92.75 68 THR A C 1
ATOM 539 O O . THR A 1 68 ? 23.313 14.212 -18.018 1.00 92.75 68 THR A O 1
ATOM 542 N N . GLY A 1 69 ? 21.634 14.949 -16.733 1.00 86.94 69 GLY A N 1
ATOM 543 C CA . GLY A 1 69 ? 21.986 16.357 -16.841 1.00 86.94 69 GLY A CA 1
ATOM 544 C C . GLY A 1 69 ? 21.188 17.215 -15.865 1.00 86.94 69 GLY A C 1
ATOM 545 O O . GLY A 1 69 ? 20.095 16.848 -15.442 1.00 86.94 69 GLY A O 1
ATOM 546 N N . SER A 1 70 ? 21.748 18.367 -15.493 1.00 80.56 70 SER A N 1
ATOM 547 C CA . SER A 1 70 ? 21.151 19.275 -14.511 1.00 80.56 70 SER A CA 1
ATOM 548 C C . SER A 1 70 ? 21.127 20.713 -15.051 1.00 80.56 70 SER A C 1
ATOM 550 O O . SER A 1 70 ? 22.154 21.391 -14.986 1.00 80.56 70 SER A O 1
ATOM 552 N N . PRO A 1 71 ? 19.996 21.199 -15.603 1.00 76.75 71 PRO A N 1
ATOM 553 C CA . PRO A 1 71 ? 18.750 20.482 -15.895 1.00 76.75 71 PRO A CA 1
ATOM 554 C C . PRO A 1 71 ? 18.777 19.777 -17.267 1.00 76.75 71 PRO A C 1
ATOM 556 O O . PRO A 1 71 ? 19.320 20.305 -18.234 1.00 76.75 71 PRO A O 1
ATOM 559 N N . LEU A 1 72 ? 18.124 18.615 -17.379 1.00 92.00 72 LEU A N 1
ATOM 560 C CA . LEU A 1 72 ? 17.875 17.924 -18.654 1.00 92.00 72 LEU A CA 1
ATOM 561 C C . LEU A 1 72 ? 16.413 17.447 -18.717 1.00 92.00 72 LEU A C 1
ATOM 563 O O . LEU A 1 72 ? 16.162 16.264 -18.536 1.00 92.00 72 LEU A O 1
ATOM 567 N N . PRO A 1 73 ? 15.429 18.338 -18.925 1.00 93.38 73 PRO A N 1
ATOM 568 C CA . PRO A 1 73 ? 14.008 18.013 -18.784 1.00 93.38 73 PRO A CA 1
ATOM 569 C C . PRO A 1 73 ? 13.506 17.091 -19.908 1.00 93.38 73 PRO A C 1
ATOM 571 O O . PRO A 1 73 ? 12.931 17.548 -20.896 1.00 93.38 73 PRO A O 1
ATOM 574 N N . LEU A 1 74 ? 13.763 15.790 -19.766 1.00 95.50 74 LEU A N 1
ATOM 575 C CA . LEU A 1 74 ? 13.467 14.744 -20.742 1.00 95.50 74 LEU A CA 1
ATOM 576 C C . LEU A 1 74 ? 11.956 14.585 -20.932 1.00 95.50 74 LEU A C 1
ATOM 578 O O . LEU A 1 74 ? 11.201 14.506 -19.963 1.00 95.50 74 LEU A O 1
ATOM 582 N N . THR A 1 75 ? 11.518 14.523 -22.188 1.00 95.44 75 THR A N 1
ATOM 583 C CA . THR A 1 75 ? 10.090 14.458 -22.547 1.00 95.44 75 THR A CA 1
ATOM 584 C C . THR A 1 75 ? 9.718 13.164 -23.251 1.00 95.44 75 THR A C 1
ATOM 586 O O . THR A 1 75 ? 8.753 12.525 -22.850 1.00 95.44 75 THR A O 1
ATOM 589 N N . ASP A 1 76 ? 10.480 12.750 -24.261 1.00 96.94 76 ASP A N 1
ATOM 590 C CA . ASP A 1 76 ? 10.244 11.490 -24.962 1.00 96.94 76 ASP A CA 1
ATOM 591 C C . ASP A 1 76 ? 11.518 10.975 -25.637 1.00 96.94 76 ASP A C 1
ATOM 593 O O . ASP A 1 76 ? 12.455 11.751 -25.864 1.00 96.94 76 ASP A O 1
ATOM 597 N N . ALA A 1 77 ? 11.552 9.679 -25.950 1.00 97.69 77 ALA A N 1
ATOM 598 C CA . ALA A 1 77 ? 12.644 9.039 -26.668 1.00 97.69 77 ALA A CA 1
ATOM 599 C C . ALA A 1 77 ? 12.166 7.918 -27.599 1.00 97.69 77 ALA A C 1
ATOM 601 O O . ALA A 1 77 ? 11.213 7.198 -27.313 1.00 97.69 77 ALA A O 1
ATOM 602 N N . LEU A 1 78 ? 12.898 7.715 -28.693 1.00 97.69 78 LEU A N 1
ATOM 603 C CA . LEU A 1 78 ? 12.698 6.596 -29.610 1.00 97.69 78 LEU A CA 1
ATOM 604 C C . LEU A 1 78 ? 14.027 6.056 -30.127 1.00 97.69 78 LEU A C 1
ATOM 606 O O . LEU A 1 78 ? 15.017 6.784 -30.203 1.00 97.69 78 LEU A O 1
ATOM 610 N N . ILE A 1 79 ? 14.027 4.791 -30.540 1.00 98.00 79 ILE A N 1
ATOM 611 C CA . ILE A 1 79 ? 15.088 4.217 -31.368 1.00 98.00 79 ILE A CA 1
ATOM 612 C C . ILE A 1 79 ? 14.682 4.376 -32.830 1.00 98.00 79 ILE A C 1
ATOM 614 O O . ILE A 1 79 ? 13.634 3.885 -33.253 1.00 98.00 79 ILE A O 1
ATOM 618 N N . HIS A 1 80 ? 15.490 5.086 -33.611 1.00 97.06 80 HIS A N 1
ATOM 619 C CA . HIS A 1 80 ? 15.170 5.349 -35.004 1.00 97.06 80 HIS A CA 1
ATOM 620 C C . HIS A 1 80 ? 15.565 4.141 -35.878 1.00 97.06 80 HIS A C 1
ATOM 622 O O . HIS A 1 80 ? 16.733 3.750 -35.907 1.00 97.06 80 HIS A O 1
ATOM 628 N N . PRO A 1 81 ? 14.628 3.529 -36.626 1.00 94.12 81 PRO A N 1
ATOM 629 C CA . PRO A 1 81 ? 14.834 2.205 -37.222 1.00 94.12 81 PRO A CA 1
ATOM 630 C C . PRO A 1 81 ? 15.824 2.179 -38.395 1.00 94.12 81 PRO A C 1
ATOM 632 O O . PRO A 1 81 ? 16.293 1.108 -38.768 1.00 94.12 81 PRO A O 1
ATOM 635 N N . LYS A 1 82 ? 16.136 3.329 -39.014 1.00 95.19 82 LYS A N 1
ATOM 636 C CA . LYS A 1 82 ? 17.038 3.373 -40.182 1.00 95.19 82 LYS A CA 1
ATOM 637 C C . LYS A 1 82 ? 18.515 3.418 -39.800 1.00 95.19 82 LYS A C 1
ATOM 639 O O . LYS A 1 82 ? 19.342 2.832 -40.490 1.00 95.19 82 LYS A O 1
ATOM 644 N N . ASP A 1 83 ? 18.859 4.147 -38.746 1.00 96.25 83 ASP A N 1
ATOM 645 C CA . ASP A 1 83 ? 20.244 4.331 -38.305 1.00 96.25 83 ASP A CA 1
ATOM 646 C C . ASP A 1 83 ? 20.541 3.641 -36.969 1.00 96.25 83 ASP A C 1
ATOM 648 O O . ASP A 1 83 ? 21.714 3.421 -36.671 1.00 96.25 83 ASP A O 1
ATOM 652 N N . GLY A 1 84 ? 19.512 3.233 -36.218 1.00 97.00 84 GLY A N 1
ATOM 653 C CA . GLY A 1 84 ? 19.619 2.579 -34.916 1.00 97.00 84 GLY A CA 1
ATOM 654 C C . GLY A 1 84 ? 20.073 3.522 -33.802 1.00 97.00 84 GLY A C 1
ATOM 655 O O . GLY A 1 84 ? 20.520 3.053 -32.757 1.00 97.00 84 GLY A O 1
ATOM 656 N N . ALA A 1 85 ? 20.008 4.838 -34.014 1.00 98.19 85 ALA A N 1
ATOM 657 C CA . ALA A 1 85 ? 20.324 5.818 -32.984 1.00 98.19 85 ALA A CA 1
ATOM 658 C C . ALA A 1 85 ? 19.121 6.032 -32.057 1.00 98.19 85 ALA A C 1
ATOM 660 O O . ALA A 1 85 ? 17.969 5.961 -32.492 1.00 98.19 85 ALA A O 1
ATOM 661 N N . MET A 1 86 ? 19.382 6.354 -30.791 1.00 98.56 86 MET A N 1
ATOM 662 C CA . MET A 1 86 ? 18.334 6.882 -29.920 1.00 98.56 86 MET A CA 1
ATOM 663 C C . MET A 1 86 ? 18.192 8.380 -30.169 1.00 98.56 86 MET A C 1
ATOM 665 O O . MET A 1 86 ? 19.180 9.112 -30.194 1.00 98.56 86 MET A O 1
ATOM 669 N N . TYR A 1 87 ? 16.960 8.842 -30.311 1.00 98.25 87 TYR A N 1
ATOM 670 C CA . TYR A 1 87 ? 16.623 10.255 -30.320 1.00 98.25 87 TYR A CA 1
ATOM 671 C C . TYR A 1 87 ? 15.793 10.562 -29.089 1.00 98.25 87 TYR A C 1
ATOM 673 O O . TYR A 1 87 ? 14.833 9.845 -28.825 1.00 98.25 87 TYR A O 1
ATOM 681 N N . PHE A 1 88 ? 16.139 11.618 -28.357 1.00 97.81 88 PHE A N 1
ATOM 682 C CA . PHE A 1 88 ? 15.322 12.091 -27.245 1.00 97.81 88 PHE A CA 1
ATOM 683 C C . PHE A 1 88 ? 15.114 13.596 -27.312 1.00 97.81 88 PHE A C 1
ATOM 685 O O . PHE A 1 88 ? 15.977 14.345 -27.779 1.00 97.81 88 PHE A O 1
ATOM 692 N N . ALA A 1 89 ? 13.960 14.038 -26.829 1.00 97.12 89 ALA A N 1
ATOM 693 C CA . ALA A 1 89 ? 13.604 15.442 -26.760 1.00 97.12 89 ALA A CA 1
ATOM 694 C C . ALA A 1 89 ? 13.644 15.950 -25.316 1.00 97.12 89 ALA A C 1
ATOM 696 O O . ALA A 1 89 ? 13.246 15.250 -24.378 1.00 97.12 89 ALA A O 1
ATOM 697 N N . ILE A 1 90 ? 14.063 17.201 -25.152 1.00 96.25 90 ILE A N 1
ATOM 698 C CA . ILE A 1 90 ? 13.883 17.958 -23.913 1.00 96.25 90 ILE A CA 1
ATOM 699 C C . ILE A 1 90 ? 12.920 19.111 -24.144 1.00 96.25 90 ILE A C 1
ATOM 701 O O . ILE A 1 90 ? 12.849 19.669 -25.243 1.00 96.25 90 ILE A O 1
ATOM 705 N N . GLY A 1 91 ? 12.229 19.517 -23.088 1.00 93.12 91 GLY A N 1
ATOM 706 C CA . GLY A 1 91 ? 11.383 20.696 -23.141 1.00 93.12 91 GLY A CA 1
ATOM 707 C C . GLY A 1 91 ? 10.562 20.889 -21.882 1.00 93.12 91 GLY A C 1
ATOM 708 O O . GLY A 1 91 ? 10.543 20.065 -20.974 1.00 93.12 91 GLY A O 1
ATOM 709 N N . GLY A 1 92 ? 9.866 22.014 -21.819 1.00 88.38 92 GLY A N 1
ATOM 710 C CA . GLY A 1 92 ? 9.013 22.357 -20.694 1.00 88.38 92 GLY A CA 1
ATOM 711 C C . GLY A 1 92 ? 8.527 23.793 -20.794 1.00 88.38 92 GLY A C 1
ATOM 712 O O . GLY A 1 92 ? 8.891 24.549 -21.698 1.00 88.38 92 GLY A O 1
ATOM 713 N N . ARG A 1 93 ? 7.695 24.202 -19.841 1.00 86.25 93 ARG A N 1
ATOM 714 C CA . ARG A 1 93 ? 7.152 25.560 -19.825 1.00 86.25 93 ARG A CA 1
ATOM 715 C C . ARG A 1 93 ? 8.277 26.576 -19.598 1.00 86.25 93 ARG A C 1
ATOM 717 O O . ARG A 1 93 ? 8.865 26.597 -18.524 1.00 86.25 93 ARG A O 1
ATOM 724 N N . ARG A 1 94 ? 8.499 27.459 -20.582 1.00 87.25 94 ARG A N 1
ATOM 725 C CA . ARG A 1 94 ? 9.493 28.555 -20.537 1.00 87.25 94 ARG A CA 1
ATOM 726 C C . ARG A 1 94 ? 10.949 28.086 -20.378 1.00 87.25 94 ARG A C 1
ATOM 728 O O . ARG A 1 94 ? 11.781 28.861 -19.921 1.00 87.25 94 ARG A O 1
ATOM 735 N N . VAL A 1 95 ? 11.258 26.849 -20.765 1.00 84.56 95 VAL A N 1
ATOM 736 C CA . VAL A 1 95 ? 12.638 26.343 -20.839 1.00 84.56 95 VAL A CA 1
ATOM 737 C C . VAL A 1 95 ? 13.000 26.021 -22.285 1.00 84.56 95 VAL A C 1
ATOM 739 O O . VAL A 1 95 ? 12.121 25.823 -23.127 1.00 84.56 95 VAL A O 1
ATOM 742 N N . GLN A 1 96 ? 14.298 25.990 -22.582 1.00 86.88 96 GLN A N 1
ATOM 743 C CA . GLN A 1 96 ? 14.791 25.642 -23.909 1.00 86.88 96 GLN A CA 1
ATOM 744 C C . GLN A 1 96 ? 14.364 24.218 -24.290 1.00 86.88 96 GLN A C 1
ATOM 746 O O . GLN A 1 96 ? 14.451 23.294 -23.484 1.00 86.88 96 GLN A O 1
ATOM 751 N N . SER A 1 97 ? 13.901 24.060 -25.530 1.00 93.62 97 SER A N 1
ATOM 752 C CA . SER A 1 97 ? 13.628 22.751 -26.127 1.00 93.62 97 SER A CA 1
ATOM 753 C C . SER A 1 97 ? 14.813 22.301 -26.977 1.00 93.62 97 SER A C 1
ATOM 755 O O . SER A 1 97 ? 15.566 23.131 -27.492 1.00 93.62 97 SER A O 1
ATOM 757 N N . GLY A 1 98 ? 14.971 20.993 -27.144 1.00 94.12 98 GLY A N 1
ATOM 758 C CA . GLY A 1 98 ? 16.055 20.423 -27.938 1.00 94.12 98 GLY A CA 1
ATOM 759 C C . GLY A 1 98 ? 15.770 18.984 -28.336 1.00 94.12 98 GLY A C 1
ATOM 760 O O . GLY A 1 98 ? 15.046 18.279 -27.637 1.00 94.12 98 GLY A O 1
ATOM 761 N N . LEU A 1 99 ? 16.349 18.564 -29.458 1.00 96.94 99 LEU A N 1
ATOM 762 C CA . LEU A 1 99 ? 16.348 17.181 -29.922 1.00 96.94 99 LEU A CA 1
ATOM 763 C C . LEU A 1 99 ? 17.793 16.694 -29.962 1.00 96.94 99 LEU A C 1
ATOM 765 O O . LEU A 1 99 ? 18.643 17.308 -30.606 1.00 96.94 99 LEU A O 1
ATOM 769 N N . TYR A 1 100 ? 18.056 15.588 -29.283 1.00 97.44 100 TYR A N 1
ATOM 770 C CA . TYR A 1 100 ? 19.377 14.995 -29.158 1.00 97.44 100 TYR A CA 1
ATOM 771 C C . TYR A 1 100 ? 19.407 13.670 -29.902 1.00 97.44 100 TYR A C 1
ATOM 773 O O . TYR A 1 100 ? 18.443 12.907 -29.851 1.00 97.44 100 TYR A O 1
ATOM 781 N N . ARG A 1 101 ? 20.530 13.390 -30.568 1.00 97.88 101 ARG A N 1
ATOM 782 C CA . ARG A 1 101 ? 20.835 12.084 -31.156 1.00 97.88 101 ARG A CA 1
ATOM 783 C C . ARG A 1 101 ? 21.936 11.417 -30.342 1.00 97.88 101 ARG A C 1
ATOM 785 O O . ARG A 1 101 ? 22.984 12.017 -30.126 1.00 97.88 101 ARG A O 1
ATOM 792 N N . VAL A 1 102 ? 21.716 10.169 -29.958 1.00 98.06 102 VAL A N 1
ATOM 793 C CA . VAL A 1 102 ? 22.639 9.342 -29.182 1.00 98.06 102 VAL A CA 1
ATOM 794 C C . VAL A 1 102 ? 23.074 8.162 -30.042 1.00 98.06 102 VAL A C 1
ATOM 796 O O . VAL A 1 102 ? 22.251 7.385 -30.529 1.00 98.06 102 VAL A O 1
ATOM 799 N N . THR A 1 103 ? 24.383 8.032 -30.232 1.00 97.62 103 THR A N 1
ATOM 800 C CA . THR A 1 103 ? 25.021 6.963 -31.012 1.00 97.62 103 THR A CA 1
ATOM 801 C C . THR A 1 103 ? 26.158 6.355 -30.208 1.00 97.62 103 THR A C 1
ATOM 803 O O . THR A 1 103 ? 26.896 7.089 -29.554 1.00 97.62 103 THR A O 1
ATOM 806 N N . TYR A 1 104 ? 26.332 5.038 -30.286 1.00 97.50 104 TYR A N 1
ATOM 807 C CA . TYR A 1 104 ? 27.470 4.363 -29.672 1.00 97.50 104 TYR A CA 1
ATOM 808 C C . TYR A 1 104 ? 28.725 4.518 -30.539 1.00 97.50 104 TYR A C 1
ATOM 810 O O . TYR A 1 104 ? 28.669 4.337 -31.754 1.00 97.50 104 TYR A O 1
ATOM 818 N N . THR A 1 105 ? 29.851 4.859 -29.912 1.00 96.50 105 THR A N 1
ATOM 819 C CA . THR A 1 105 ? 31.163 5.022 -30.568 1.00 96.50 105 THR A CA 1
ATOM 820 C C . THR A 1 105 ? 32.245 4.133 -29.948 1.00 96.50 105 THR A C 1
ATOM 822 O O . THR A 1 105 ? 33.427 4.350 -30.202 1.00 96.50 105 THR A O 1
ATOM 825 N N . GLY A 1 106 ? 31.862 3.189 -29.082 1.00 95.81 106 GLY A N 1
ATOM 826 C CA . GLY A 1 106 ? 32.788 2.228 -28.483 1.00 95.81 106 GLY A CA 1
ATOM 827 C C . GLY A 1 106 ? 33.062 1.034 -29.401 1.00 95.81 106 GLY A C 1
ATOM 828 O O . GLY A 1 106 ? 32.674 1.027 -30.569 1.00 95.81 106 GLY A O 1
ATOM 829 N N . SER A 1 107 ? 33.746 0.025 -28.866 1.00 96.50 107 SER A N 1
ATOM 830 C CA . SER A 1 107 ? 34.214 -1.146 -29.619 1.00 96.50 107 SER A CA 1
ATOM 831 C C . SER A 1 107 ? 33.393 -2.423 -29.408 1.00 96.50 107 SER A C 1
ATOM 833 O O . SER A 1 107 ? 33.697 -3.434 -30.037 1.00 96.50 107 SER A O 1
ATOM 835 N N . GLU A 1 108 ? 32.385 -2.417 -28.531 1.00 97.50 108 GLU A N 1
ATOM 836 C CA . GLU A 1 108 ? 31.527 -3.587 -28.306 1.00 97.50 108 GLU A CA 1
ATOM 837 C C . GLU A 1 108 ? 30.625 -3.872 -29.516 1.00 97.50 108 GLU A C 1
ATOM 839 O O . GLU A 1 108 ? 30.308 -2.985 -30.312 1.00 97.50 108 GLU A O 1
ATOM 844 N N . ASP A 1 109 ? 30.178 -5.125 -29.630 1.00 96.31 109 ASP A N 1
ATOM 845 C CA . ASP A 1 109 ? 29.287 -5.549 -30.706 1.00 96.31 109 ASP A CA 1
ATOM 846 C C . ASP A 1 109 ? 27.911 -4.870 -30.607 1.00 96.31 109 ASP A C 1
ATOM 848 O O . ASP A 1 109 ? 27.277 -4.830 -29.550 1.00 96.31 109 ASP A O 1
ATOM 852 N N . THR A 1 110 ? 27.447 -4.360 -31.746 1.00 96.88 110 THR A N 1
ATOM 853 C CA . THR A 1 110 ? 26.158 -3.676 -31.914 1.00 96.88 110 THR A CA 1
ATOM 854 C C . THR A 1 110 ? 25.246 -4.385 -32.913 1.00 96.88 110 THR A C 1
ATOM 856 O O . THR A 1 110 ? 24.229 -3.823 -33.329 1.00 96.88 110 THR A O 1
ATOM 859 N N . ALA A 1 111 ? 25.586 -5.617 -33.309 1.00 95.25 111 ALA A N 1
ATOM 860 C CA . ALA A 1 111 ? 24.715 -6.450 -34.120 1.00 95.25 111 ALA A CA 1
ATOM 861 C C . ALA A 1 111 ? 23.324 -6.579 -33.463 1.00 95.25 111 ALA A C 1
ATOM 863 O O . ALA A 1 111 ? 23.226 -6.651 -32.231 1.00 95.25 111 ALA A O 1
ATOM 864 N N . PRO A 1 112 ? 22.234 -6.595 -34.254 1.00 93.12 112 PRO A N 1
ATOM 865 C CA . PRO A 1 112 ? 20.889 -6.726 -33.714 1.00 93.12 112 PRO A CA 1
ATOM 866 C C . PRO A 1 112 ? 20.750 -7.970 -32.838 1.00 93.12 112 PRO A C 1
ATOM 868 O O . PRO A 1 112 ? 21.042 -9.087 -33.272 1.00 93.12 112 PRO A O 1
ATOM 871 N N . ILE A 1 113 ? 20.269 -7.784 -31.609 1.00 92.19 113 ILE A N 1
ATOM 872 C CA . ILE A 1 113 ? 19.987 -8.916 -30.729 1.00 92.19 113 ILE A CA 1
ATOM 873 C C . ILE A 1 113 ? 18.840 -9.765 -31.302 1.00 92.19 113 ILE A C 1
ATOM 875 O O . ILE A 1 113 ? 17.847 -9.220 -31.794 1.00 92.19 113 ILE A O 1
ATOM 879 N N . PRO A 1 114 ? 18.909 -11.103 -31.194 1.00 84.94 114 PRO A N 1
ATOM 880 C CA . PRO A 1 114 ? 17.772 -11.943 -31.526 1.00 84.94 114 PRO A CA 1
ATOM 881 C C . PRO A 1 114 ? 16.583 -11.607 -30.620 1.00 84.94 114 PRO A C 1
ATOM 883 O O . PRO A 1 114 ? 16.725 -11.549 -29.392 1.00 84.94 114 PRO A O 1
ATOM 886 N N . GLN A 1 115 ? 15.399 -11.448 -31.214 1.00 71.00 115 GLN A N 1
ATOM 887 C CA . GLN A 1 115 ? 14.140 -11.467 -30.474 1.00 71.00 115 GLN A CA 1
ATOM 888 C C . GLN A 1 115 ? 13.862 -12.909 -30.038 1.00 71.00 115 GLN A C 1
ATOM 890 O O . GLN A 1 115 ? 13.145 -13.654 -30.700 1.00 71.00 115 GLN A O 1
ATOM 895 N N . THR A 1 116 ? 14.483 -13.350 -28.948 1.00 62.94 116 THR A N 1
ATOM 896 C CA . THR A 1 116 ? 14.188 -14.666 -28.386 1.00 62.94 116 THR A CA 1
ATOM 897 C C . THR A 1 116 ? 12.854 -14.614 -27.653 1.00 62.94 116 THR A C 1
ATOM 899 O O . THR A 1 116 ? 12.734 -13.976 -26.608 1.00 62.94 116 THR A O 1
ATOM 902 N N . SER A 1 117 ? 11.848 -15.325 -28.167 1.00 61.19 117 SER A N 1
ATOM 903 C CA . SER A 1 117 ? 10.694 -15.704 -27.355 1.00 61.19 117 SER A CA 1
ATOM 904 C C . SER A 1 117 ? 11.185 -16.692 -26.299 1.00 61.19 117 SER A C 1
ATOM 906 O O . SER A 1 117 ? 11.410 -17.868 -26.598 1.00 61.19 117 SER A O 1
ATOM 908 N N . SER A 1 118 ? 11.420 -16.231 -25.072 1.00 69.69 118 SER A N 1
ATOM 909 C CA . SER A 1 118 ? 11.667 -17.156 -23.971 1.00 69.69 118 SER A CA 1
ATOM 910 C C . SER A 1 118 ? 10.432 -18.041 -23.800 1.00 69.69 118 SER A C 1
ATOM 912 O O . SER A 1 118 ? 9.293 -17.565 -23.828 1.00 69.69 118 SER A O 1
ATOM 914 N N . THR A 1 119 ? 10.647 -19.351 -23.657 1.00 81.75 119 THR A N 1
ATOM 915 C CA . THR A 1 119 ? 9.561 -20.236 -23.226 1.00 81.75 119 THR A CA 1
ATOM 916 C C . THR A 1 119 ? 9.133 -19.754 -21.840 1.00 81.75 119 THR A C 1
ATOM 918 O O . THR A 1 119 ? 10.001 -19.639 -20.971 1.00 81.75 119 THR A O 1
ATOM 921 N N . PRO A 1 120 ? 7.848 -19.418 -21.617 1.00 86.56 120 PRO A N 1
ATOM 922 C CA . PRO A 1 120 ? 7.422 -18.919 -20.318 1.00 86.56 120 PRO A CA 1
ATOM 923 C C . PRO A 1 120 ? 7.745 -19.931 -19.212 1.00 86.56 120 PRO A C 1
ATOM 925 O O . PRO A 1 120 ? 7.722 -21.141 -19.446 1.00 86.56 120 PRO A O 1
ATOM 928 N N . SER A 1 121 ? 8.028 -19.452 -18.001 1.00 91.94 121 SER A N 1
ATOM 929 C CA . SER A 1 121 ? 8.152 -20.345 -16.849 1.00 91.94 121 SER A CA 1
ATOM 930 C C . SER A 1 121 ? 6.810 -21.040 -16.572 1.00 91.94 121 SER A C 1
ATOM 932 O O . SER A 1 121 ? 5.747 -20.550 -16.972 1.00 91.94 121 SER A O 1
ATOM 934 N N . LYS A 1 122 ? 6.840 -22.154 -15.830 1.00 96.12 122 LYS A N 1
ATOM 935 C CA . LYS A 1 122 ? 5.613 -22.819 -15.360 1.00 96.12 122 LYS A CA 1
ATOM 936 C C . LYS A 1 122 ? 4.724 -21.873 -14.548 1.00 96.12 122 LYS A C 1
ATOM 938 O O . LYS A 1 122 ? 3.508 -21.943 -14.659 1.00 96.12 122 LYS A O 1
ATOM 943 N N . LEU A 1 123 ? 5.324 -20.960 -13.780 1.00 97.69 123 LEU A N 1
ATOM 944 C CA . LEU A 1 123 ? 4.600 -19.958 -12.996 1.00 97.69 123 LEU A CA 1
ATOM 945 C C . LEU A 1 123 ? 3.932 -18.903 -13.889 1.00 97.69 123 LEU A C 1
ATOM 947 O O . LEU A 1 123 ? 2.781 -18.544 -13.655 1.00 97.69 123 LEU A O 1
ATOM 951 N N . VAL A 1 124 ? 4.598 -18.458 -14.963 1.00 96.88 124 VAL A N 1
ATOM 952 C CA . VAL A 1 124 ? 3.975 -17.573 -15.962 1.00 96.88 124 VAL A CA 1
ATOM 953 C C . VAL A 1 124 ? 2.832 -18.285 -16.689 1.00 96.88 124 VAL A C 1
ATOM 955 O O . VAL A 1 124 ? 1.798 -17.666 -16.932 1.00 96.88 124 VAL A O 1
ATOM 958 N N . GLN A 1 125 ? 2.994 -19.566 -17.034 1.00 97.25 125 GLN A N 1
ATOM 959 C CA . GLN A 1 125 ? 1.916 -20.371 -17.621 1.00 97.25 125 GLN A CA 1
ATOM 960 C C . GLN A 1 125 ? 0.732 -20.495 -16.663 1.00 97.25 125 GLN A C 1
ATOM 962 O O . GLN A 1 125 ? -0.372 -20.135 -17.051 1.00 97.25 125 GLN A O 1
ATOM 967 N N . LEU A 1 126 ? 0.971 -20.868 -15.403 1.00 98.50 126 LEU A N 1
ATOM 968 C CA . LEU A 1 126 ? -0.066 -20.970 -14.377 1.00 98.50 126 LEU A CA 1
ATOM 969 C C . LEU A 1 126 ? -0.820 -19.647 -14.179 1.00 98.50 126 LEU A C 1
ATOM 971 O O . LEU A 1 126 ? -2.049 -19.632 -14.192 1.00 98.50 126 LEU A O 1
ATOM 975 N N . ARG A 1 127 ? -0.103 -18.519 -14.064 1.00 98.25 127 ARG A N 1
ATOM 976 C CA . ARG A 1 127 ? -0.723 -17.186 -13.996 1.00 98.25 127 ARG A CA 1
ATOM 977 C C . ARG A 1 127 ? -1.608 -16.922 -15.216 1.00 98.25 127 ARG A C 1
ATOM 979 O O . ARG A 1 127 ? -2.756 -16.521 -15.056 1.00 98.25 127 ARG A O 1
ATOM 986 N N . ARG A 1 128 ? -1.094 -17.163 -16.426 1.00 97.81 128 ARG A N 1
ATOM 987 C CA . ARG A 1 128 ? -1.841 -16.952 -17.678 1.00 97.81 128 ARG A CA 1
ATOM 988 C C . ARG A 1 128 ? -3.046 -17.878 -17.805 1.00 97.81 128 ARG A C 1
ATOM 990 O O . ARG A 1 128 ? -4.052 -17.480 -18.379 1.00 97.81 128 ARG A O 1
ATOM 997 N N . ASP A 1 129 ? -2.957 -19.098 -17.287 1.00 98.00 129 ASP A N 1
ATOM 998 C CA . ASP A 1 129 ? -4.073 -20.039 -17.263 1.00 98.00 129 ASP A CA 1
ATOM 999 C C . ASP A 1 129 ? -5.195 -19.547 -16.343 1.00 98.00 129 ASP A C 1
ATOM 1001 O O . ASP A 1 129 ? -6.358 -19.606 -16.732 1.00 98.00 129 ASP A O 1
ATOM 1005 N N . LEU A 1 130 ? -4.858 -18.966 -15.187 1.00 98.50 130 LEU A N 1
ATOM 1006 C CA . LEU A 1 130 ? -5.825 -18.302 -14.306 1.00 98.50 130 LEU A CA 1
ATOM 1007 C C . LEU A 1 130 ? -6.430 -17.045 -14.954 1.00 98.50 130 LEU A C 1
ATOM 1009 O O . LEU A 1 130 ? -7.631 -16.804 -14.842 1.00 98.50 130 LEU A O 1
ATOM 1013 N N . GLU A 1 131 ? -5.624 -16.265 -15.679 1.00 98.12 131 GLU A N 1
ATOM 1014 C CA . GLU A 1 131 ? -6.067 -15.056 -16.393 1.00 98.12 131 GLU A CA 1
ATOM 1015 C C . GLU A 1 131 ? -7.098 -15.339 -17.494 1.00 98.12 131 GLU A C 1
ATOM 1017 O O . GLU A 1 131 ? -7.895 -14.463 -17.827 1.00 98.12 131 GLU A O 1
ATOM 1022 N N . LYS A 1 132 ? -7.173 -16.571 -18.017 1.00 97.69 132 LYS A N 1
ATOM 1023 C CA . LYS A 1 132 ? -8.226 -16.969 -18.973 1.00 97.69 132 LYS A CA 1
ATOM 1024 C C . LYS A 1 132 ? -9.637 -16.902 -18.379 1.00 97.69 132 LYS A C 1
ATOM 1026 O O . LYS A 1 132 ? -10.599 -16.801 -19.143 1.00 97.69 132 LYS A O 1
ATOM 1031 N N . PHE A 1 133 ? -9.759 -16.953 -17.052 1.00 97.88 133 PHE A N 1
ATOM 1032 C CA . PHE A 1 133 ? -11.022 -16.807 -16.325 1.00 97.88 133 PHE A CA 1
ATOM 1033 C C . PHE A 1 133 ? -11.352 -15.347 -15.979 1.00 97.88 133 PHE A C 1
ATOM 1035 O O . PHE A 1 133 ? -12.362 -15.078 -15.332 1.00 97.88 133 PHE A O 1
ATOM 1042 N N . HIS A 1 134 ? -10.513 -14.378 -16.364 1.00 97.62 134 HIS A N 1
ATOM 1043 C CA . HIS A 1 134 ? -10.780 -12.969 -16.076 1.00 97.62 134 HIS A CA 1
ATOM 1044 C C . HIS A 1 134 ? -11.837 -12.400 -17.029 1.00 97.62 134 HIS A C 1
ATOM 1046 O O . HIS A 1 134 ? -11.851 -12.702 -18.221 1.00 97.62 134 HIS A O 1
ATOM 1052 N N . GLY A 1 135 ? -12.723 -11.551 -16.502 1.00 95.69 135 GLY A N 1
ATOM 1053 C CA . GLY A 1 135 ? -13.726 -10.814 -17.274 1.00 95.69 135 GLY A CA 1
ATOM 1054 C C . GLY A 1 135 ? -14.947 -11.620 -17.729 1.00 95.69 135 GLY A C 1
ATOM 1055 O O . GLY A 1 135 ? -15.819 -11.052 -18.384 1.00 95.69 135 GLY A O 1
ATOM 1056 N N . LYS A 1 136 ? -15.041 -12.914 -17.398 1.00 90.19 136 LYS A N 1
ATOM 1057 C CA . LYS A 1 136 ? -16.205 -13.749 -17.728 1.00 90.19 136 LYS A CA 1
ATOM 1058 C C . LYS A 1 136 ? -16.455 -14.843 -16.676 1.00 90.19 136 LYS A C 1
ATOM 1060 O O . LYS A 1 136 ? -15.484 -15.402 -16.160 1.00 90.19 136 LYS A O 1
ATOM 1065 N N . PRO A 1 137 ? -17.726 -15.198 -16.417 1.00 96.06 137 PRO A N 1
ATOM 1066 C CA . PRO A 1 137 ? -18.065 -16.411 -15.683 1.00 96.06 137 PRO A CA 1
ATOM 1067 C C . PRO A 1 137 ? -17.599 -17.673 -16.425 1.00 96.06 137 PRO A C 1
ATOM 1069 O O . PRO A 1 137 ? -17.750 -17.767 -17.646 1.00 96.06 137 PRO A O 1
ATOM 1072 N N . ASP A 1 138 ? -17.072 -18.650 -15.693 1.00 97.50 138 ASP A N 1
ATOM 1073 C CA . ASP A 1 138 ? -16.685 -19.972 -16.187 1.00 97.50 138 ASP A CA 1
ATOM 1074 C C . ASP A 1 138 ? -16.829 -21.008 -15.063 1.00 97.50 138 ASP A C 1
ATOM 1076 O O . ASP A 1 138 ? -16.272 -20.850 -13.975 1.00 97.50 138 ASP A O 1
ATOM 1080 N N . SER A 1 139 ? -17.534 -22.109 -15.333 1.00 96.38 139 SER A N 1
ATOM 1081 C CA . SER A 1 139 ? -17.825 -23.147 -14.335 1.00 96.38 139 SER A CA 1
ATOM 1082 C C . SER A 1 139 ? -16.579 -23.842 -13.770 1.00 96.38 139 SER A C 1
ATOM 1084 O O . SER A 1 139 ? -16.652 -24.476 -12.720 1.00 96.38 139 SER A O 1
ATOM 1086 N N . ASN A 1 140 ? -15.432 -23.756 -14.452 1.00 97.19 140 ASN A N 1
ATOM 1087 C CA . ASN A 1 140 ? -14.170 -24.338 -13.992 1.00 97.19 140 ASN A CA 1
ATOM 1088 C C . ASN A 1 140 ? -13.309 -23.346 -13.197 1.00 97.19 140 ASN A C 1
ATOM 1090 O O . ASN A 1 140 ? -12.339 -23.761 -12.556 1.00 97.19 140 ASN A O 1
ATOM 1094 N N . ALA A 1 141 ? -13.639 -22.051 -13.215 1.00 97.81 141 ALA A N 1
ATOM 1095 C CA . ALA A 1 141 ? -12.793 -21.002 -12.655 1.00 97.81 141 ALA A CA 1
ATOM 1096 C C . ALA A 1 141 ? -12.603 -21.147 -11.145 1.00 97.81 141 ALA A C 1
ATOM 1098 O O . ALA A 1 141 ? -11.470 -21.099 -10.670 1.00 97.81 141 ALA A O 1
ATOM 1099 N N . VAL A 1 142 ? -13.682 -21.372 -10.385 1.00 98.19 142 VAL A N 1
ATOM 1100 C CA . VAL A 1 142 ? -13.594 -21.531 -8.922 1.00 98.19 142 VAL A CA 1
ATOM 1101 C C . VAL A 1 142 ? -12.714 -22.731 -8.571 1.00 98.19 142 VAL A C 1
ATOM 1103 O O . VAL A 1 142 ? -11.841 -22.619 -7.714 1.00 98.19 142 VAL A O 1
ATOM 1106 N N . ALA A 1 143 ? -12.892 -23.868 -9.249 1.00 98.19 143 ALA A N 1
ATOM 1107 C CA . ALA A 1 143 ? -12.096 -25.070 -9.005 1.00 98.19 143 ALA A CA 1
ATOM 1108 C C . ALA A 1 143 ? -10.606 -24.866 -9.336 1.00 98.19 143 ALA A C 1
ATOM 1110 O O . ALA A 1 143 ? -9.749 -25.322 -8.581 1.00 98.19 143 ALA A O 1
ATOM 1111 N N . ALA A 1 144 ? -10.299 -24.152 -10.424 1.00 98.19 144 ALA A N 1
ATOM 1112 C CA . ALA A 1 144 ? -8.929 -23.861 -10.839 1.00 98.19 144 ALA A CA 1
ATOM 1113 C C . ALA A 1 144 ? -8.241 -22.805 -9.955 1.00 98.19 144 ALA A C 1
ATOM 1115 O O . ALA A 1 144 ? -7.062 -22.946 -9.631 1.00 98.19 144 ALA A O 1
ATOM 1116 N N . ALA A 1 145 ? -8.966 -21.758 -9.551 1.00 98.38 145 ALA A N 1
ATOM 1117 C CA . ALA A 1 145 ? -8.422 -20.627 -8.805 1.00 98.38 145 ALA A CA 1
ATOM 1118 C C . ALA A 1 145 ? -8.272 -20.904 -7.305 1.00 98.38 145 ALA A C 1
ATOM 1120 O O . ALA A 1 145 ? -7.282 -20.490 -6.707 1.00 98.38 145 ALA A O 1
ATOM 1121 N N . TRP A 1 146 ? -9.216 -21.621 -6.686 1.00 98.62 146 TRP A N 1
ATOM 1122 C CA . TRP A 1 146 ? -9.226 -21.837 -5.233 1.00 98.62 146 TRP A CA 1
ATOM 1123 C C . TRP A 1 146 ? -7.913 -22.370 -4.636 1.00 98.62 146 TRP A C 1
ATOM 1125 O O . TRP A 1 146 ? -7.445 -21.790 -3.657 1.00 98.62 146 TRP A O 1
ATOM 1135 N N . PRO A 1 147 ? -7.281 -23.429 -5.189 1.00 98.19 147 PRO A N 1
ATOM 1136 C CA . PRO A 1 147 ? -6.034 -23.955 -4.632 1.00 98.19 147 PRO A CA 1
ATOM 1137 C C . PRO A 1 147 ? -4.829 -23.031 -4.850 1.00 98.19 147 PRO A C 1
ATOM 1139 O O . PRO A 1 147 ? -3.755 -23.329 -4.345 1.00 98.19 147 PRO A O 1
ATOM 1142 N N . GLN A 1 148 ? -4.987 -21.953 -5.624 1.00 98.56 148 GLN A N 1
ATOM 1143 C CA . GLN A 1 148 ? -3.928 -21.000 -5.954 1.00 98.56 148 GLN A CA 1
ATOM 1144 C C . GLN A 1 148 ? -4.042 -19.692 -5.156 1.00 98.56 148 GLN A C 1
ATOM 1146 O O . GLN A 1 148 ? -3.186 -18.821 -5.293 1.00 98.56 148 GLN A O 1
ATOM 1151 N N . LEU A 1 149 ? -5.077 -19.528 -4.321 1.00 98.12 149 LEU A N 1
ATOM 1152 C CA . LEU A 1 149 ? -5.298 -18.310 -3.532 1.00 98.12 149 LEU A CA 1
ATOM 1153 C C . LEU A 1 149 ? -4.175 -18.047 -2.512 1.00 98.12 149 LEU A C 1
ATOM 1155 O O . LEU A 1 149 ? -3.828 -16.891 -2.274 1.00 98.12 149 LEU A O 1
ATOM 1159 N N . ASP A 1 150 ? -3.585 -19.111 -1.967 1.00 96.88 150 ASP A N 1
ATOM 1160 C CA . ASP A 1 150 ? -2.472 -19.104 -1.012 1.00 96.88 150 ASP A CA 1
ATOM 1161 C C . ASP A 1 150 ? -1.103 -19.339 -1.669 1.00 96.88 150 ASP A C 1
ATOM 1163 O O . ASP A 1 150 ? -0.126 -19.616 -0.978 1.00 96.88 150 ASP A O 1
ATOM 1167 N N . HIS A 1 151 ? -0.999 -19.222 -2.998 1.00 97.25 151 HIS A N 1
ATOM 1168 C CA . HIS A 1 151 ? 0.255 -19.484 -3.701 1.00 97.25 151 HIS A CA 1
ATOM 1169 C C . HIS A 1 151 ? 1.383 -18.523 -3.253 1.00 97.25 151 HIS A C 1
ATOM 1171 O O . HIS A 1 151 ? 1.177 -17.310 -3.082 1.00 97.25 151 HIS A O 1
ATOM 1177 N N . GLU A 1 152 ? 2.598 -19.066 -3.093 1.00 95.00 152 GLU A N 1
ATOM 1178 C CA . GLU A 1 152 ? 3.782 -18.315 -2.640 1.00 95.00 152 GLU A CA 1
ATOM 1179 C C . GLU A 1 152 ? 4.123 -17.169 -3.600 1.00 95.00 152 GLU A C 1
ATOM 1181 O O . GLU A 1 152 ? 4.303 -16.025 -3.176 1.00 95.00 152 GLU A O 1
ATOM 1186 N N . ASP A 1 153 ? 4.113 -17.446 -4.910 1.00 96.06 153 ASP A N 1
ATOM 1187 C CA . ASP A 1 153 ? 4.169 -16.406 -5.939 1.00 96.06 153 ASP A CA 1
ATOM 1188 C C . ASP A 1 153 ? 2.912 -15.521 -5.884 1.00 96.06 153 ASP A C 1
ATOM 1190 O O . ASP A 1 153 ? 1.787 -15.947 -6.175 1.00 96.06 153 ASP A O 1
ATOM 1194 N N . ARG A 1 154 ? 3.120 -14.253 -5.525 1.00 93.50 154 ARG A N 1
ATOM 1195 C CA . ARG A 1 154 ? 2.054 -13.266 -5.344 1.00 93.50 154 ARG A CA 1
ATOM 1196 C C . ARG A 1 154 ? 1.301 -12.941 -6.633 1.00 93.50 154 ARG A C 1
ATOM 1198 O O . ARG A 1 154 ? 0.122 -12.606 -6.544 1.00 93.50 154 ARG A O 1
ATOM 1205 N N . PHE A 1 155 ? 1.929 -13.025 -7.804 1.00 96.81 155 PHE A N 1
ATOM 1206 C CA . PHE A 1 155 ? 1.258 -12.756 -9.078 1.00 96.81 155 PHE A CA 1
ATOM 1207 C C . PHE A 1 155 ? 0.330 -13.912 -9.471 1.00 96.81 155 PHE A C 1
ATOM 1209 O O . PHE A 1 155 ? -0.736 -13.666 -10.035 1.00 96.81 155 PHE A O 1
ATOM 1216 N N . VAL A 1 156 ? 0.682 -15.154 -9.118 1.00 98.25 156 VAL A N 1
ATOM 1217 C CA . VAL A 1 156 ? -0.223 -16.311 -9.240 1.00 98.25 156 VAL A CA 1
ATOM 1218 C C . VAL A 1 156 ? -1.410 -16.167 -8.285 1.00 98.25 156 VAL A C 1
ATOM 1220 O O . VAL A 1 156 ? -2.555 -16.204 -8.734 1.00 98.25 156 VAL A O 1
ATOM 1223 N N . ALA A 1 157 ? -1.156 -15.911 -6.997 1.00 96.94 157 ALA A N 1
ATOM 1224 C CA . ALA A 1 157 ? -2.218 -15.709 -6.006 1.00 96.94 157 ALA A CA 1
ATOM 1225 C C . ALA A 1 157 ? -3.145 -14.533 -6.362 1.00 96.94 157 ALA A C 1
ATOM 1227 O O . ALA A 1 157 ? -4.363 -14.600 -6.186 1.00 96.94 157 ALA A O 1
ATOM 1228 N N . TRP A 1 158 ? -2.580 -13.460 -6.922 1.00 97.31 158 TRP A N 1
ATOM 1229 C CA . TRP A 1 158 ? -3.340 -12.342 -7.470 1.00 97.31 158 TRP A CA 1
ATOM 1230 C C . TRP A 1 158 ? -4.254 -12.779 -8.613 1.00 97.31 158 TRP A C 1
ATOM 1232 O O . TRP A 1 158 ? -5.453 -12.515 -8.565 1.00 97.31 158 TRP A O 1
ATOM 1242 N N . ALA A 1 159 ? -3.711 -13.459 -9.628 1.00 98.31 159 ALA A N 1
ATOM 1243 C CA . ALA A 1 159 ? -4.497 -13.917 -10.769 1.00 98.31 159 ALA A CA 1
ATOM 1244 C C . ALA A 1 159 ? -5.614 -14.879 -10.344 1.00 98.31 159 ALA A C 1
ATOM 1246 O O . ALA A 1 159 ? -6.716 -14.788 -10.883 1.00 98.31 159 ALA A O 1
ATOM 1247 N N . ALA A 1 160 ? -5.365 -15.728 -9.344 1.00 98.50 160 ALA A N 1
ATOM 1248 C CA . ALA A 1 160 ? -6.371 -16.593 -8.740 1.00 98.50 160 ALA A CA 1
ATOM 1249 C C . ALA A 1 160 ? -7.498 -15.792 -8.071 1.00 98.50 160 ALA A C 1
ATOM 1251 O O . ALA A 1 160 ? -8.672 -16.038 -8.344 1.00 98.50 160 ALA A O 1
ATOM 1252 N N . ARG A 1 161 ? -7.166 -14.784 -7.251 1.00 98.19 161 ARG A N 1
ATOM 1253 C CA . ARG A 1 161 ? -8.181 -13.923 -6.623 1.00 98.19 161 ARG A CA 1
ATOM 1254 C C . ARG A 1 161 ? -9.000 -13.160 -7.665 1.00 98.19 161 ARG A C 1
ATOM 1256 O O . ARG A 1 161 ? -10.217 -13.118 -7.554 1.00 98.19 161 ARG A O 1
ATOM 1263 N N . ILE A 1 162 ? -8.362 -12.599 -8.694 1.00 98.12 162 ILE A N 1
ATOM 1264 C CA . ILE A 1 162 ? -9.072 -11.891 -9.772 1.00 98.12 162 ILE A CA 1
ATOM 1265 C C . ILE A 1 162 ? -9.945 -12.848 -10.599 1.00 98.12 162 ILE A C 1
ATOM 1267 O O . ILE A 1 162 ? -11.031 -12.465 -11.029 1.00 98.12 162 ILE A O 1
ATOM 1271 N N . ALA A 1 163 ? -9.513 -14.095 -10.807 1.00 98.31 163 ALA A N 1
ATOM 1272 C CA . ALA A 1 163 ? -10.349 -15.112 -11.438 1.00 98.31 163 ALA A CA 1
ATOM 1273 C C . ALA A 1 163 ? -11.602 -15.381 -10.597 1.00 98.31 163 ALA A C 1
ATOM 1275 O O . ALA A 1 163 ? -12.698 -15.371 -11.151 1.00 98.31 163 ALA A O 1
ATOM 1276 N N . LEU A 1 164 ? -11.446 -15.531 -9.276 1.00 98.19 164 LEU A N 1
ATOM 1277 C CA . LEU A 1 164 ? -12.553 -15.687 -8.328 1.00 98.19 164 LEU A CA 1
ATOM 1278 C C . LEU A 1 164 ? -13.487 -14.462 -8.314 1.00 98.19 164 LEU A C 1
ATOM 1280 O O . LEU A 1 164 ? -14.703 -14.634 -8.321 1.00 98.19 164 LEU A O 1
ATOM 1284 N N . GLU A 1 165 ? -12.937 -13.239 -8.357 1.00 97.62 165 GLU A N 1
ATOM 1285 C CA . GLU A 1 165 ? -13.711 -11.985 -8.399 1.00 97.62 165 GLU A CA 1
ATOM 1286 C C . GLU A 1 165 ? -14.628 -11.893 -9.636 1.00 97.62 165 GLU A C 1
ATOM 1288 O O . GLU A 1 165 ? -15.660 -11.231 -9.600 1.00 97.62 165 GLU A O 1
ATOM 1293 N N . HIS A 1 166 ? -14.284 -12.570 -10.732 1.00 97.75 166 HIS A N 1
ATOM 1294 C CA . HIS A 1 166 ? -15.093 -12.582 -11.952 1.00 97.75 166 HIS A CA 1
ATOM 1295 C C . HIS A 1 166 ? -16.121 -13.723 -12.017 1.00 97.75 166 HIS A C 1
ATOM 1297 O O . HIS A 1 166 ? -16.786 -13.874 -13.044 1.00 97.75 166 HIS A O 1
ATOM 1303 N N . GLN A 1 167 ? -16.277 -14.507 -10.943 1.00 98.00 167 GLN A N 1
ATOM 1304 C CA . GLN A 1 167 ? -17.270 -15.582 -10.865 1.00 98.00 167 GLN A CA 1
ATOM 1305 C C . GLN A 1 167 ? -18.501 -15.168 -10.052 1.00 98.00 167 GLN A C 1
ATOM 1307 O O . GLN A 1 167 ? -18.373 -14.373 -9.114 1.00 98.00 167 GLN A O 1
ATOM 1312 N N . PRO A 1 168 ? -19.693 -15.727 -10.343 1.00 97.75 168 PRO A N 1
ATOM 1313 C CA . PRO A 1 168 ? -20.893 -15.462 -9.559 1.00 97.75 168 PRO A CA 1
ATOM 1314 C C . PRO A 1 168 ? -20.668 -15.749 -8.069 1.00 97.75 168 PRO A C 1
ATOM 1316 O O . PRO A 1 168 ? -20.336 -16.865 -7.679 1.00 97.75 168 PRO A O 1
ATOM 1319 N N . VAL A 1 169 ? -20.884 -14.739 -7.220 1.00 97.81 169 VAL A N 1
ATOM 1320 C CA . VAL A 1 169 ? -20.622 -14.810 -5.766 1.00 97.81 169 VAL A CA 1
ATOM 1321 C C . VAL A 1 169 ? -21.319 -16.003 -5.104 1.00 97.81 169 VAL A C 1
ATOM 1323 O O . VAL A 1 169 ? -20.757 -16.632 -4.209 1.00 97.81 169 VAL A O 1
ATOM 1326 N N . ALA A 1 170 ? -22.525 -16.344 -5.565 1.00 97.31 170 ALA A N 1
ATOM 1327 C CA . ALA A 1 170 ? -23.310 -17.460 -5.040 1.00 97.31 170 ALA A CA 1
ATOM 1328 C C . ALA A 1 170 ? -22.602 -18.825 -5.158 1.00 97.31 170 ALA A C 1
ATOM 1330 O O . ALA A 1 170 ? -22.897 -19.720 -4.375 1.00 97.31 170 ALA A O 1
ATOM 1331 N N . GLU A 1 171 ? -21.657 -18.990 -6.087 1.00 97.00 171 GLU A N 1
ATOM 1332 C CA . GLU A 1 171 ? -20.945 -20.258 -6.292 1.00 97.00 171 GLU A CA 1
ATOM 1333 C C . GLU A 1 171 ? -19.854 -20.518 -5.244 1.00 97.00 171 GLU A C 1
ATOM 1335 O O . GLU A 1 171 ? -19.422 -21.657 -5.066 1.00 97.00 171 GLU A O 1
ATOM 1340 N N . TRP A 1 172 ? -19.374 -19.477 -4.559 1.00 98.25 172 TRP A N 1
ATOM 1341 C CA . TRP A 1 172 ? -18.172 -19.585 -3.728 1.00 98.25 172 TRP A CA 1
ATOM 1342 C C . TRP A 1 172 ? -18.215 -18.804 -2.409 1.00 98.25 172 TRP A C 1
ATOM 1344 O O . TRP A 1 172 ? -17.322 -18.996 -1.581 1.00 98.25 172 TRP A O 1
ATOM 1354 N N . LYS A 1 173 ? -19.241 -17.978 -2.156 1.00 98.50 173 LYS A N 1
ATOM 1355 C CA . LYS A 1 173 ? -19.397 -17.217 -0.901 1.00 98.50 173 LYS A CA 1
ATOM 1356 C C . LYS A 1 173 ? -19.318 -18.115 0.335 1.00 98.50 173 LYS A C 1
ATOM 1358 O O . LYS A 1 173 ? -18.504 -17.861 1.220 1.00 98.50 173 LYS A O 1
ATOM 1363 N N . ASP A 1 174 ? -20.118 -19.177 0.379 1.00 98.31 174 ASP A N 1
ATOM 1364 C CA . ASP A 1 174 ? -20.157 -20.080 1.537 1.00 98.31 174 ASP A CA 1
ATOM 1365 C C . ASP A 1 174 ? -18.818 -20.797 1.729 1.00 98.31 174 ASP A C 1
ATOM 1367 O O . ASP A 1 174 ? -18.347 -20.965 2.854 1.00 98.31 174 ASP A O 1
ATOM 1371 N N . LYS A 1 175 ? -18.147 -21.129 0.620 1.00 98.31 175 LYS A N 1
ATOM 1372 C CA . LYS A 1 175 ? -16.803 -21.706 0.635 1.00 98.31 175 LYS A CA 1
ATOM 1373 C C . LYS A 1 175 ? -15.780 -20.739 1.238 1.00 98.31 175 LYS A C 1
ATOM 1375 O O . LYS A 1 175 ? -14.944 -21.171 2.021 1.00 98.31 175 LYS A O 1
ATOM 1380 N N . ALA A 1 176 ? -15.861 -19.442 0.932 1.00 98.50 176 ALA A N 1
ATOM 1381 C CA . ALA A 1 176 ? -14.970 -18.425 1.502 1.00 98.50 176 ALA A CA 1
ATOM 1382 C C . ALA A 1 176 ? -15.194 -18.252 3.011 1.00 98.50 176 ALA A C 1
ATOM 1384 O O . ALA A 1 176 ? -14.239 -18.185 3.782 1.00 98.50 176 ALA A O 1
ATOM 1385 N N . LEU A 1 177 ? -16.457 -18.223 3.443 1.00 98.50 177 LEU A N 1
ATOM 1386 C CA . LEU A 1 177 ? -16.827 -18.074 4.853 1.00 98.50 177 LEU A CA 1
ATOM 1387 C C . LEU A 1 177 ? -16.448 -19.299 5.707 1.00 98.50 177 LEU A C 1
ATOM 1389 O O . LEU A 1 177 ? -16.216 -19.151 6.907 1.00 98.50 177 LEU A O 1
ATOM 1393 N N . ALA A 1 178 ? -16.388 -20.489 5.101 1.00 97.94 178 ALA A N 1
ATOM 1394 C CA . ALA A 1 178 ? -16.065 -21.750 5.770 1.00 97.94 178 ALA A CA 1
ATOM 1395 C C . ALA A 1 178 ? -14.598 -22.203 5.625 1.00 97.94 178 ALA A C 1
ATOM 1397 O O . ALA A 1 178 ? -14.199 -23.151 6.299 1.00 97.94 178 ALA A O 1
ATOM 1398 N N . GLU A 1 179 ? -13.805 -21.569 4.756 1.00 98.06 179 GLU A N 1
ATOM 1399 C CA . GLU A 1 179 ? -12.390 -21.904 4.550 1.00 98.06 179 GLU A CA 1
ATOM 1400 C C . GLU A 1 179 ? -11.589 -21.755 5.851 1.00 98.06 179 GLU A C 1
ATOM 1402 O O . GLU A 1 179 ? -11.769 -20.800 6.598 1.00 98.06 179 GLU A O 1
ATOM 1407 N N . THR A 1 180 ? -10.698 -22.703 6.129 1.00 95.38 180 THR A N 1
ATOM 1408 C CA . THR A 1 180 ? -9.930 -22.739 7.383 1.00 95.38 180 THR A CA 1
ATOM 1409 C C . THR A 1 180 ? -8.474 -22.347 7.193 1.00 95.38 180 THR A C 1
ATOM 1411 O O . THR A 1 180 ? -7.802 -22.037 8.171 1.00 95.38 180 THR A O 1
ATOM 1414 N N . LEU A 1 181 ? -7.963 -22.381 5.957 1.00 97.12 181 LEU A N 1
ATOM 1415 C CA . LEU A 1 181 ? -6.603 -21.947 5.649 1.00 97.12 181 LEU A CA 1
ATOM 1416 C C . LEU A 1 181 ? -6.571 -20.419 5.497 1.00 97.12 181 LEU A C 1
ATOM 1418 O O . LEU A 1 181 ? -7.146 -19.913 4.526 1.00 97.12 181 LEU A O 1
ATOM 1422 N N . PRO A 1 182 ? -5.888 -19.666 6.386 1.00 97.81 182 PRO A N 1
ATOM 1423 C CA . PRO A 1 182 ? -5.912 -18.202 6.350 1.00 97.81 182 PRO A CA 1
ATOM 1424 C C . PRO A 1 182 ? -5.429 -17.638 5.009 1.00 97.81 182 PRO A C 1
ATOM 1426 O O . PRO A 1 182 ? -6.083 -16.763 4.437 1.00 97.81 182 PRO A O 1
ATOM 1429 N N . GLY A 1 183 ? -4.357 -18.212 4.450 1.00 96.31 183 GLY A N 1
ATOM 1430 C CA . GLY A 1 183 ? -3.827 -17.861 3.133 1.00 96.31 183 GLY A CA 1
ATOM 1431 C C . GLY A 1 183 ? -4.829 -17.974 1.978 1.00 96.31 183 GLY A C 1
ATOM 1432 O O . GLY A 1 183 ? -4.673 -17.263 0.989 1.00 96.31 183 GLY A O 1
ATOM 1433 N N . ARG A 1 184 ? -5.877 -18.807 2.091 1.00 97.81 184 ARG A N 1
ATOM 1434 C CA . ARG A 1 184 ? -6.969 -18.902 1.100 1.00 97.81 184 ARG A CA 1
ATOM 1435 C C . ARG A 1 184 ? -8.190 -18.093 1.505 1.00 97.81 184 ARG A C 1
ATOM 1437 O O . ARG A 1 184 ? -8.796 -17.429 0.663 1.00 97.81 184 ARG A O 1
ATOM 1444 N N . GLN A 1 185 ? -8.542 -18.125 2.788 1.00 98.56 185 GLN A N 1
ATOM 1445 C CA . GLN A 1 185 ? -9.723 -17.449 3.304 1.00 98.56 185 GLN A CA 1
ATOM 1446 C C . GLN A 1 185 ? -9.610 -15.933 3.146 1.00 98.56 185 GLN A C 1
ATOM 1448 O O . GLN A 1 185 ? -10.519 -15.309 2.609 1.00 98.56 185 GLN A O 1
ATOM 1453 N N . LEU A 1 186 ? -8.493 -15.330 3.557 1.00 98.56 186 LEU A N 1
ATOM 1454 C CA . LEU A 1 186 ? -8.300 -13.880 3.509 1.00 98.56 186 LEU A CA 1
ATOM 1455 C C . LEU A 1 186 ? -8.451 -13.293 2.092 1.00 98.56 186 LEU A C 1
ATOM 1457 O O . LEU A 1 186 ? -9.238 -12.356 1.931 1.00 98.56 186 LEU A O 1
ATOM 1461 N N . PRO A 1 187 ? -7.789 -13.813 1.036 1.00 98.06 187 PRO A N 1
ATOM 1462 C CA . PRO A 1 187 ? -8.014 -13.316 -0.321 1.00 98.06 187 PRO A CA 1
ATOM 1463 C C . PRO A 1 187 ? -9.424 -13.615 -0.852 1.00 98.06 187 PRO A C 1
ATOM 1465 O O . PRO A 1 187 ? -9.954 -12.789 -1.595 1.00 98.06 187 PRO A O 1
ATOM 1468 N N . ALA A 1 188 ? -10.060 -14.727 -0.465 1.00 98.69 188 ALA A N 1
ATOM 1469 C CA . ALA A 1 188 ? -11.444 -15.015 -0.854 1.00 98.69 188 ALA A CA 1
ATOM 1470 C C . ALA A 1 188 ? -12.448 -14.049 -0.196 1.00 98.69 188 ALA A C 1
ATOM 1472 O O . ALA A 1 188 ? -13.333 -13.518 -0.865 1.00 98.69 188 ALA A O 1
ATOM 1473 N N . LEU A 1 189 ? -12.287 -13.750 1.096 1.00 98.75 189 LEU A N 1
ATOM 1474 C CA . LEU A 1 189 ? -13.098 -12.756 1.805 1.00 98.75 189 LEU A CA 1
ATOM 1475 C C . LEU A 1 189 ? -12.843 -11.337 1.282 1.00 98.75 189 LEU A C 1
ATOM 1477 O O . LEU A 1 189 ? -13.775 -10.541 1.191 1.00 98.75 189 LEU A O 1
ATOM 1481 N N . LEU A 1 190 ? -11.611 -11.025 0.872 1.00 98.38 190 LEU A N 1
ATOM 1482 C CA . LEU A 1 190 ? -11.286 -9.767 0.197 1.00 98.38 190 LEU A CA 1
ATOM 1483 C C . LEU A 1 190 ? -11.997 -9.646 -1.155 1.00 98.38 190 LEU A C 1
ATOM 1485 O O . LEU A 1 190 ? -12.561 -8.591 -1.444 1.00 98.38 190 LEU A O 1
ATOM 1489 N N . ALA A 1 191 ? -12.024 -10.716 -1.956 1.00 98.19 191 ALA A N 1
ATOM 1490 C CA . ALA A 1 191 ? -12.823 -10.763 -3.180 1.00 98.19 191 ALA A CA 1
ATOM 1491 C C . ALA A 1 191 ? -14.313 -10.535 -2.873 1.00 98.19 191 ALA A C 1
ATOM 1493 O O . ALA A 1 191 ? -14.959 -9.701 -3.509 1.00 98.19 191 ALA A O 1
ATOM 1494 N N . LEU A 1 192 ? -14.842 -11.202 -1.839 1.00 98.44 192 LEU A N 1
ATOM 1495 C CA . LEU A 1 192 ? -16.239 -11.064 -1.424 1.00 98.44 192 LEU A CA 1
ATOM 1496 C C . LEU A 1 192 ? -16.565 -9.617 -1.035 1.00 98.44 192 LEU A C 1
ATOM 1498 O O . LEU A 1 192 ? -17.534 -9.050 -1.540 1.00 98.44 192 LEU A O 1
ATOM 1502 N N . ALA A 1 193 ? -15.728 -8.994 -0.202 1.00 97.62 193 ALA A N 1
ATOM 1503 C CA . ALA A 1 193 ? -15.895 -7.613 0.242 1.00 97.62 193 ALA A CA 1
ATOM 1504 C C . ALA A 1 193 ? -15.836 -6.607 -0.922 1.00 97.62 193 ALA A C 1
ATOM 1506 O O . ALA A 1 193 ? -16.566 -5.614 -0.930 1.00 97.62 193 ALA A O 1
ATOM 1507 N N . ARG A 1 194 ? -14.989 -6.857 -1.929 1.00 94.94 194 ARG A N 1
ATOM 1508 C CA . ARG A 1 194 ? -14.863 -5.993 -3.115 1.00 94.94 194 ARG A CA 1
ATOM 1509 C C . ARG A 1 194 ? -16.074 -6.071 -4.041 1.00 94.94 194 ARG A C 1
ATOM 1511 O O . ARG A 1 194 ? -16.430 -5.045 -4.618 1.00 94.94 194 ARG A O 1
ATOM 1518 N N . LEU A 1 195 ? -16.687 -7.246 -4.169 1.00 94.62 195 LEU A N 1
ATOM 1519 C CA . LEU A 1 195 ? -17.839 -7.465 -5.049 1.00 94.62 195 LEU A CA 1
ATOM 1520 C C . LEU A 1 195 ? -19.174 -7.085 -4.418 1.00 94.62 195 LEU A C 1
ATOM 1522 O O . LEU A 1 195 ? -20.067 -6.618 -5.117 1.00 94.62 195 LEU A O 1
ATOM 1526 N N . THR A 1 196 ? -19.322 -7.309 -3.114 1.00 94.81 196 THR A N 1
ATOM 1527 C CA . THR A 1 196 ? -20.603 -7.117 -2.412 1.00 94.81 196 THR A CA 1
ATOM 1528 C C . THR A 1 196 ? -20.664 -5.812 -1.619 1.00 94.81 196 THR A C 1
ATOM 1530 O O . THR A 1 196 ? -21.747 -5.356 -1.265 1.00 94.81 196 THR A O 1
ATOM 1533 N N . GLY A 1 197 ? -19.516 -5.179 -1.361 1.00 93.06 197 GLY A N 1
ATOM 1534 C CA . GLY A 1 197 ? -19.434 -3.927 -0.616 1.00 93.06 197 GLY A CA 1
ATOM 1535 C C . GLY A 1 197 ? -19.642 -2.692 -1.487 1.00 93.06 197 GLY A C 1
ATOM 1536 O O . GLY A 1 197 ? -19.067 -2.574 -2.571 1.00 93.06 197 GLY A O 1
ATOM 1537 N N . ALA A 1 198 ? -20.384 -1.719 -0.963 1.00 90.88 198 ALA A N 1
ATOM 1538 C CA . ALA A 1 198 ? -20.705 -0.476 -1.651 1.00 90.88 198 ALA A CA 1
ATOM 1539 C C . ALA A 1 198 ? -19.729 0.644 -1.253 1.00 90.88 198 ALA A C 1
ATOM 1541 O O . ALA A 1 198 ? -19.820 1.209 -0.163 1.00 90.88 198 ALA A O 1
ATOM 1542 N N . CYS A 1 199 ? -18.795 0.987 -2.147 1.00 87.38 199 CYS A N 1
ATOM 1543 C CA . CYS A 1 199 ? -17.846 2.079 -1.913 1.00 87.38 199 CYS A CA 1
ATOM 1544 C C . CYS A 1 199 ? -18.594 3.414 -1.717 1.00 87.38 199 CYS A C 1
ATOM 1546 O O . CYS A 1 199 ? -19.338 3.797 -2.619 1.00 87.38 199 CYS A O 1
ATOM 1548 N N . PRO A 1 200 ? -18.402 4.129 -0.591 1.00 88.06 200 PRO A N 1
ATOM 1549 C CA . PRO A 1 200 ? -19.081 5.395 -0.316 1.00 88.06 200 PRO A CA 1
ATOM 1550 C C . PRO A 1 200 ? -18.967 6.434 -1.436 1.00 88.06 200 PRO A C 1
ATOM 1552 O O . PRO A 1 200 ? -19.951 7.105 -1.714 1.00 88.06 200 PRO A O 1
ATOM 1555 N N . ASP A 1 201 ? -17.819 6.506 -2.115 1.00 87.88 201 ASP A N 1
ATOM 1556 C CA . ASP A 1 201 ? -17.566 7.494 -3.175 1.00 87.88 201 ASP A CA 1
ATOM 1557 C C . ASP A 1 201 ? -18.177 7.122 -4.538 1.00 87.88 201 ASP A C 1
ATOM 1559 O O . ASP A 1 201 ? -18.244 7.955 -5.438 1.00 87.88 201 ASP A O 1
ATOM 1563 N N . HIS A 1 202 ? -18.599 5.865 -4.719 1.00 86.62 202 HIS A N 1
ATOM 1564 C CA . HIS A 1 202 ? -19.055 5.341 -6.016 1.00 86.62 202 HIS A CA 1
ATOM 1565 C C . HIS A 1 202 ? -20.434 4.671 -5.966 1.00 86.62 202 HIS A C 1
ATOM 1567 O O . HIS A 1 202 ? -20.961 4.272 -7.006 1.00 86.62 202 HIS A O 1
ATOM 1573 N N . ARG A 1 203 ? -21.014 4.486 -4.776 1.00 86.25 203 ARG A N 1
ATOM 1574 C CA . ARG A 1 203 ? -22.342 3.887 -4.629 1.00 86.25 203 ARG A CA 1
ATOM 1575 C C . ARG A 1 203 ? -23.427 4.921 -4.953 1.00 86.25 203 ARG A C 1
ATOM 1577 O O . ARG A 1 203 ? -23.261 6.083 -4.591 1.00 86.25 203 ARG A O 1
ATOM 1584 N N . PRO A 1 204 ? -24.547 4.515 -5.575 1.00 84.75 204 PRO A N 1
ATOM 1585 C CA . PRO A 1 204 ? -25.701 5.392 -5.731 1.00 84.75 204 PRO A CA 1
ATOM 1586 C C . PRO A 1 204 ? -26.217 5.894 -4.379 1.00 84.75 204 PRO A C 1
ATOM 1588 O O . PRO A 1 204 ? -26.170 5.169 -3.378 1.00 84.75 204 PRO A O 1
ATOM 1591 N N . ASP A 1 205 ? -26.770 7.104 -4.364 1.00 84.31 205 ASP A N 1
ATOM 1592 C CA . ASP A 1 205 ? -27.459 7.631 -3.189 1.00 84.31 205 ASP A CA 1
ATOM 1593 C C . ASP A 1 205 ? -28.584 6.681 -2.758 1.00 84.31 205 ASP A C 1
ATOM 1595 O O . ASP A 1 205 ? -29.377 6.205 -3.572 1.00 84.31 205 ASP A O 1
ATOM 1599 N N . GLY A 1 206 ? -28.636 6.370 -1.461 1.00 81.25 206 GLY A N 1
ATOM 1600 C CA . GLY A 1 206 ? -29.620 5.439 -0.903 1.00 81.25 206 GLY A CA 1
ATOM 1601 C C . GLY A 1 206 ? -29.330 3.951 -1.139 1.00 81.25 206 GLY A C 1
ATOM 1602 O O . GLY A 1 206 ? -30.173 3.124 -0.791 1.00 81.25 206 GLY A O 1
ATOM 1603 N N . ALA A 1 207 ? -28.162 3.581 -1.684 1.00 85.88 207 ALA A N 1
ATOM 1604 C CA . ALA A 1 207 ? -27.765 2.179 -1.806 1.00 85.88 207 ALA A CA 1
ATOM 1605 C C . ALA A 1 207 ? -27.839 1.455 -0.449 1.00 85.88 207 ALA A C 1
ATOM 1607 O O . ALA A 1 207 ? -27.248 1.890 0.544 1.00 85.88 207 ALA A O 1
ATOM 1608 N N . THR A 1 208 ? -28.560 0.332 -0.414 1.00 88.75 208 THR A N 1
ATOM 1609 C CA . THR A 1 208 ? -28.642 -0.516 0.777 1.00 88.75 208 THR A CA 1
ATOM 1610 C C . THR A 1 208 ? -27.295 -1.176 1.034 1.00 88.75 208 THR A C 1
ATOM 1612 O O . THR A 1 208 ? -26.694 -1.764 0.136 1.00 88.75 208 THR A O 1
ATOM 1615 N N . ILE A 1 209 ? -26.828 -1.083 2.274 1.00 93.31 209 ILE A N 1
ATOM 1616 C CA . ILE A 1 209 ? -25.581 -1.703 2.706 1.00 93.31 209 ILE A CA 1
ATOM 1617 C C . ILE A 1 209 ? -25.880 -3.104 3.218 1.00 93.31 209 ILE A C 1
ATOM 1619 O O . ILE A 1 209 ? -26.700 -3.269 4.119 1.00 93.31 209 ILE A O 1
ATOM 1623 N N . ASP A 1 210 ? -25.216 -4.108 2.646 1.00 94.75 210 ASP A N 1
ATOM 1624 C CA . ASP A 1 210 ? -25.375 -5.506 3.044 1.00 94.75 210 ASP A CA 1
ATOM 1625 C C . ASP A 1 210 ? -24.646 -5.788 4.369 1.00 94.75 210 ASP A C 1
ATOM 1627 O O . ASP A 1 210 ? -23.543 -6.339 4.424 1.00 94.75 210 ASP A O 1
ATOM 1631 N N . THR A 1 211 ? -25.278 -5.383 5.469 1.00 96.62 211 THR A N 1
ATOM 1632 C CA . THR A 1 211 ? -24.769 -5.603 6.827 1.00 96.62 211 THR A CA 1
ATOM 1633 C C . THR A 1 211 ? -24.707 -7.083 7.196 1.00 96.62 211 THR A C 1
ATOM 1635 O O . THR A 1 211 ? -23.871 -7.470 8.006 1.00 96.62 211 THR A O 1
ATOM 1638 N N . THR A 1 212 ? -25.518 -7.936 6.562 1.00 97.56 212 THR A N 1
ATOM 1639 C CA . THR A 1 212 ? -25.477 -9.385 6.802 1.00 97.56 212 THR A CA 1
ATOM 1640 C C . THR A 1 212 ? -24.166 -9.971 6.290 1.00 97.56 212 THR A C 1
ATOM 1642 O O . THR A 1 212 ? -23.473 -10.667 7.032 1.00 97.56 212 THR A O 1
ATOM 1645 N N . THR A 1 213 ? -23.771 -9.654 5.052 1.00 97.81 213 THR A N 1
ATOM 1646 C CA . THR A 1 213 ? -22.478 -10.099 4.512 1.00 97.81 213 THR A CA 1
ATOM 1647 C C . THR A 1 213 ? -21.306 -9.492 5.289 1.00 97.81 213 THR A C 1
ATOM 1649 O O . THR A 1 213 ? -20.338 -10.201 5.558 1.00 97.81 213 THR A O 1
ATOM 1652 N N . ARG A 1 214 ? -21.399 -8.229 5.729 1.00 98.19 214 ARG A N 1
ATOM 1653 C CA . ARG A 1 214 ? -20.399 -7.610 6.622 1.00 98.19 214 ARG A CA 1
ATOM 1654 C C . ARG A 1 214 ? -20.170 -8.437 7.887 1.00 98.19 214 ARG A C 1
ATOM 1656 O O . ARG A 1 214 ? -19.029 -8.770 8.203 1.00 98.19 214 ARG A O 1
ATOM 1663 N N . ASP A 1 215 ? -21.246 -8.770 8.595 1.00 98.56 215 ASP A N 1
ATOM 1664 C CA . ASP A 1 215 ? -21.167 -9.470 9.877 1.00 98.56 215 ASP A CA 1
ATOM 1665 C C . ASP A 1 215 ? -20.691 -10.920 9.686 1.00 98.56 215 ASP A C 1
ATOM 1667 O O . ASP A 1 215 ? -19.918 -11.433 10.494 1.00 98.56 215 ASP A O 1
ATOM 1671 N N . GLN A 1 216 ? -21.049 -11.559 8.564 1.00 98.62 216 GLN A N 1
ATOM 1672 C CA . GLN A 1 216 ? -20.493 -12.856 8.161 1.00 98.62 216 GLN A CA 1
ATOM 1673 C C . GLN A 1 216 ? -18.977 -12.788 7.917 1.00 98.62 216 GLN A C 1
ATOM 1675 O O . GLN A 1 216 ? -18.250 -13.663 8.391 1.00 98.62 216 GLN A O 1
ATOM 1680 N N . ILE A 1 217 ? -18.487 -11.755 7.218 1.00 98.69 217 ILE A N 1
ATOM 1681 C CA . ILE A 1 217 ? -17.052 -11.574 6.958 1.00 98.69 217 ILE A CA 1
ATOM 1682 C C . ILE A 1 217 ? -16.297 -11.345 8.268 1.00 98.69 217 ILE A C 1
ATOM 1684 O O . ILE A 1 217 ? -15.307 -12.031 8.509 1.00 98.69 217 ILE A O 1
ATOM 1688 N N . PHE A 1 218 ? -16.759 -10.444 9.143 1.00 98.62 218 PHE A N 1
ATOM 1689 C CA . PHE A 1 218 ? -16.106 -10.235 10.441 1.00 98.62 218 PHE A CA 1
ATOM 1690 C C . PHE A 1 218 ? -16.187 -11.467 11.341 1.00 98.62 218 PHE A C 1
ATOM 1692 O O . PHE A 1 218 ? -15.220 -11.781 12.030 1.00 98.62 218 PHE A O 1
ATOM 1699 N N . GLY A 1 219 ? -17.301 -12.199 11.305 1.00 98.31 219 GLY A N 1
ATOM 1700 C CA . GLY A 1 219 ? -17.451 -13.459 12.024 1.00 98.31 219 GLY A CA 1
ATOM 1701 C C . GLY A 1 219 ? -16.488 -14.548 11.545 1.00 98.31 219 GLY A C 1
ATOM 1702 O O . GLY A 1 219 ? -16.042 -15.350 12.359 1.00 98.31 219 GLY A O 1
ATOM 1703 N N . ALA A 1 220 ? -16.149 -14.586 10.253 1.00 98.38 220 ALA A N 1
ATOM 1704 C CA . ALA A 1 220 ? -15.106 -15.462 9.721 1.00 98.38 220 ALA A CA 1
ATOM 1705 C C . ALA A 1 220 ? -13.705 -14.955 10.098 1.00 98.38 220 ALA A C 1
ATOM 1707 O O . ALA A 1 220 ? -12.894 -15.717 10.616 1.00 98.38 220 ALA A O 1
ATOM 1708 N N . LEU A 1 221 ? -13.460 -13.654 9.924 1.00 97.69 221 LEU A N 1
ATOM 1709 C CA . LEU A 1 221 ? -12.184 -13.004 10.211 1.00 97.69 221 LEU A CA 1
ATOM 1710 C C . LEU A 1 221 ? -11.757 -13.195 11.675 1.00 97.69 221 LEU A C 1
ATOM 1712 O O . LEU A 1 221 ? -10.645 -13.633 11.937 1.00 97.69 221 LEU A O 1
ATOM 1716 N N . LEU A 1 222 ? -12.665 -12.959 12.627 1.00 97.62 222 LEU A N 1
ATOM 1717 C CA . LEU A 1 222 ? -12.410 -13.068 14.070 1.00 97.62 222 LEU A CA 1
ATOM 1718 C C . LEU A 1 222 ? -12.219 -14.507 14.581 1.00 97.62 222 LEU A C 1
ATOM 1720 O O . LEU A 1 222 ? -11.900 -14.689 15.754 1.00 97.62 222 LEU A O 1
ATOM 1724 N N . LYS A 1 223 ? -12.434 -15.533 13.747 1.00 97.12 223 LYS A N 1
ATOM 1725 C CA . LYS A 1 223 ? -12.083 -16.923 14.092 1.00 97.12 223 LYS A CA 1
ATOM 1726 C C . LYS A 1 223 ? -10.602 -17.218 13.871 1.00 97.12 223 LYS A C 1
ATOM 1728 O O . LYS A 1 223 ? -10.113 -18.215 14.397 1.00 97.12 223 LYS A O 1
ATOM 1733 N N . LEU A 1 224 ? -9.913 -16.396 13.081 1.00 97.06 224 LEU A N 1
ATOM 1734 C CA . LEU A 1 224 ? -8.486 -16.544 12.835 1.00 97.06 224 LEU A CA 1
ATOM 1735 C C . LEU A 1 224 ? -7.698 -16.046 14.049 1.00 97.06 224 LEU A C 1
ATOM 1737 O O . LEU A 1 224 ? -7.942 -14.949 14.551 1.00 97.06 224 LEU A O 1
ATOM 1741 N N . ASP A 1 225 ? -6.723 -16.837 14.495 1.00 95.56 225 ASP A N 1
ATOM 1742 C CA . ASP A 1 225 ? -5.760 -16.398 15.504 1.00 95.56 225 ASP A CA 1
ATOM 1743 C C . ASP A 1 225 ? -4.752 -15.436 14.868 1.00 95.56 225 ASP A C 1
ATOM 1745 O O . ASP A 1 225 ? -3.788 -15.867 14.235 1.00 95.56 225 ASP A O 1
ATOM 1749 N N . TYR A 1 226 ? -4.982 -14.131 15.040 1.00 96.31 226 TYR A N 1
ATOM 1750 C CA . TYR A 1 226 ? -4.142 -13.078 14.468 1.00 96.31 226 TYR A CA 1
ATOM 1751 C C . TYR A 1 226 ? -2.655 -13.246 14.822 1.00 96.31 226 TYR A C 1
ATOM 1753 O O . TYR A 1 226 ? -1.795 -13.025 13.969 1.00 96.31 226 TYR A O 1
ATOM 1761 N N . ALA A 1 227 ? -2.339 -13.658 16.055 1.00 94.06 227 ALA A N 1
ATOM 1762 C CA . ALA A 1 227 ? -0.957 -13.789 16.515 1.00 94.06 227 ALA A CA 1
ATOM 1763 C C . ALA A 1 227 ? -0.215 -14.944 15.818 1.00 94.06 227 ALA A C 1
ATOM 1765 O O . ALA A 1 227 ? 0.993 -14.855 15.601 1.00 94.06 227 ALA A O 1
ATOM 1766 N N . GLY A 1 228 ? -0.940 -16.001 15.441 1.00 95.56 228 GLY A N 1
ATOM 1767 C CA . GLY A 1 228 ? -0.410 -17.161 14.726 1.00 95.56 228 GLY A CA 1
ATOM 1768 C C . GLY A 1 228 ? -0.294 -16.990 13.206 1.00 95.56 228 GLY A C 1
ATOM 1769 O O . GLY A 1 228 ? 0.304 -17.841 12.549 1.00 95.56 228 GLY A O 1
ATOM 1770 N N . LEU A 1 229 ? -0.845 -15.915 12.633 1.00 97.12 229 LEU A N 1
ATOM 1771 C CA . LEU A 1 229 ? -0.808 -15.662 11.189 1.00 97.12 229 LEU A CA 1
ATOM 1772 C C . LEU A 1 229 ? 0.604 -15.325 10.699 1.00 97.12 229 LEU A C 1
ATOM 1774 O O . LEU A 1 229 ? 1.356 -14.607 11.364 1.00 97.12 229 LEU A O 1
ATOM 1778 N N . ALA A 1 230 ? 0.942 -15.749 9.480 1.00 95.19 230 ALA A N 1
ATOM 1779 C CA . ALA A 1 230 ? 2.156 -15.302 8.805 1.00 95.19 230 ALA A CA 1
ATOM 1780 C C . ALA A 1 230 ? 2.100 -13.791 8.503 1.00 95.19 230 ALA A C 1
ATOM 1782 O O . ALA A 1 230 ? 1.028 -13.202 8.383 1.00 95.19 230 ALA A O 1
ATOM 1783 N N . SER A 1 231 ? 3.254 -13.143 8.301 1.00 93.81 231 SER A N 1
ATOM 1784 C CA . SER A 1 231 ? 3.322 -11.685 8.066 1.00 93.81 231 SER A CA 1
ATOM 1785 C C . SER A 1 231 ? 2.401 -11.208 6.926 1.00 93.81 231 SER A C 1
ATOM 1787 O O . SER A 1 231 ? 1.639 -10.255 7.093 1.00 93.81 231 SER A O 1
ATOM 1789 N N . ARG A 1 232 ? 2.381 -11.917 5.786 1.00 92.50 232 ARG A N 1
ATOM 1790 C CA . ARG A 1 232 ? 1.491 -11.601 4.650 1.00 92.50 232 ARG A CA 1
ATOM 1791 C C . ARG A 1 232 ? 0.008 -11.734 5.009 1.00 92.50 232 ARG A C 1
ATOM 1793 O O . ARG A 1 232 ? -0.812 -10.969 4.508 1.00 92.50 232 ARG A O 1
ATOM 1800 N N . GLU A 1 233 ? -0.332 -12.697 5.857 1.00 96.62 233 GLU A N 1
ATOM 1801 C CA . GLU A 1 233 ? -1.701 -12.954 6.301 1.00 96.62 233 GLU A CA 1
ATOM 1802 C C . GLU A 1 233 ? -2.158 -11.895 7.306 1.00 96.62 233 GLU A C 1
ATOM 1804 O O . GLU A 1 233 ? -3.271 -11.402 7.175 1.00 96.62 233 GLU A O 1
ATOM 1809 N N . ARG A 1 234 ? -1.295 -11.446 8.228 1.00 97.62 234 ARG A N 1
ATOM 1810 C CA . ARG A 1 234 ? -1.596 -10.321 9.134 1.00 97.62 234 ARG A CA 1
ATOM 1811 C C . ARG A 1 234 ? -1.903 -9.040 8.366 1.00 97.62 234 ARG A C 1
ATOM 1813 O O . ARG A 1 234 ? -2.938 -8.416 8.582 1.00 97.62 234 ARG A O 1
ATOM 1820 N N . LEU A 1 235 ? -1.075 -8.702 7.376 1.00 97.00 235 LEU A N 1
ATOM 1821 C CA . LEU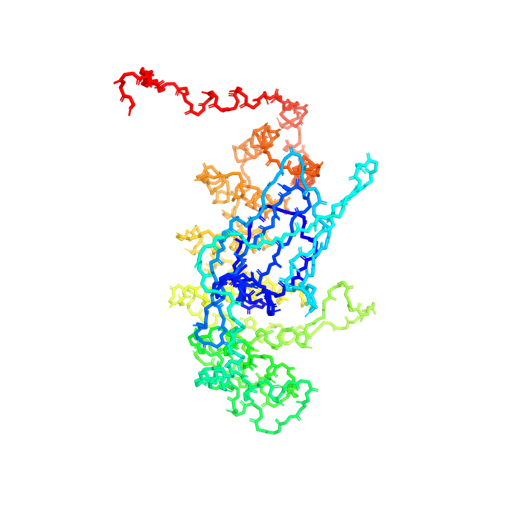 A 1 235 ? -1.334 -7.558 6.496 1.00 97.00 235 LEU A CA 1
ATOM 1822 C C . LEU A 1 235 ? -2.658 -7.710 5.734 1.00 97.00 235 LEU A C 1
ATOM 1824 O O . LEU A 1 235 ? -3.408 -6.743 5.593 1.00 97.00 235 LEU A O 1
ATOM 1828 N N . ALA A 1 236 ? -2.966 -8.920 5.256 1.00 97.44 236 ALA A N 1
ATOM 1829 C CA . ALA A 1 236 ? -4.223 -9.183 4.568 1.00 97.44 236 ALA A CA 1
ATOM 1830 C C . ALA A 1 236 ? -5.441 -9.132 5.496 1.00 97.44 236 ALA A C 1
ATOM 1832 O O . ALA A 1 236 ? -6.488 -8.644 5.078 1.00 97.44 236 ALA A O 1
ATOM 1833 N N . TYR A 1 237 ? -5.292 -9.563 6.747 1.00 98.44 237 TYR A N 1
ATOM 1834 C CA . TYR A 1 237 ? -6.304 -9.466 7.791 1.00 98.44 237 TYR A CA 1
ATOM 1835 C C . TYR A 1 237 ? -6.671 -8.006 8.054 1.00 98.44 237 TYR A C 1
ATOM 1837 O O . TYR A 1 237 ? -7.843 -7.641 7.950 1.00 98.44 237 TYR A O 1
ATOM 1845 N N . VAL A 1 238 ? -5.678 -7.158 8.358 1.00 98.38 238 VAL A N 1
ATOM 1846 C CA . VAL A 1 238 ? -5.939 -5.744 8.674 1.00 98.38 238 VAL A CA 1
ATOM 1847 C C . VAL A 1 238 ? -6.525 -5.038 7.456 1.00 98.38 238 VAL A C 1
ATOM 1849 O O . VAL A 1 238 ? -7.556 -4.378 7.560 1.00 98.38 238 VAL A O 1
ATOM 1852 N N . ARG A 1 239 ? -5.956 -5.272 6.266 1.00 97.81 239 ARG A N 1
ATOM 1853 C CA . ARG A 1 239 ? -6.474 -4.684 5.028 1.00 97.81 239 ARG A CA 1
ATOM 1854 C C . ARG A 1 239 ? -7.907 -5.119 4.714 1.00 97.81 239 ARG A C 1
ATOM 1856 O O . ARG A 1 239 ? -8.708 -4.310 4.251 1.00 97.81 239 ARG A O 1
ATOM 1863 N N . LEU A 1 240 ? -8.250 -6.384 4.942 1.00 98.44 240 LEU A N 1
ATOM 1864 C CA . LEU A 1 240 ? -9.621 -6.861 4.784 1.00 98.44 240 LEU A CA 1
ATOM 1865 C C . LEU A 1 240 ? -10.563 -6.126 5.743 1.00 98.44 240 LEU A C 1
ATOM 1867 O O . LEU A 1 240 ? -11.607 -5.651 5.299 1.00 98.44 240 LEU A O 1
ATOM 1871 N N . ALA A 1 241 ? -10.181 -5.970 7.014 1.00 98.50 241 ALA A N 1
ATOM 1872 C CA . ALA A 1 241 ? -10.968 -5.206 7.979 1.00 98.50 241 ALA A CA 1
ATOM 1873 C C . ALA A 1 241 ? -11.186 -3.756 7.513 1.00 98.50 241 ALA A C 1
ATOM 1875 O O . ALA A 1 241 ? -12.327 -3.303 7.490 1.00 98.50 241 ALA A O 1
ATOM 1876 N N . GLU A 1 242 ? -10.141 -3.062 7.052 1.00 98.06 242 GLU A N 1
ATOM 1877 C CA . GLU A 1 242 ? -10.240 -1.700 6.500 1.00 98.06 242 GLU A CA 1
ATOM 1878 C C . GLU A 1 242 ? -11.247 -1.610 5.346 1.00 98.06 242 GLU A C 1
ATOM 1880 O O . GLU A 1 242 ? -12.117 -0.736 5.329 1.00 98.06 242 GLU A O 1
ATOM 1885 N N . ILE A 1 243 ? -11.157 -2.528 4.377 1.00 97.50 243 ILE A N 1
ATOM 1886 C CA . ILE A 1 243 ? -12.051 -2.545 3.214 1.00 97.50 243 ILE A CA 1
ATOM 1887 C C . ILE A 1 243 ? -13.495 -2.820 3.637 1.00 97.50 243 ILE A C 1
ATOM 1889 O O . ILE A 1 243 ? -14.413 -2.189 3.104 1.00 97.50 243 ILE A O 1
ATOM 1893 N N . VAL A 1 244 ? -13.711 -3.726 4.594 1.00 98.19 244 VAL A N 1
ATOM 1894 C CA . VAL A 1 244 ? -15.052 -4.035 5.099 1.00 98.19 244 VAL A CA 1
ATOM 1895 C C . VAL A 1 244 ? -15.630 -2.839 5.859 1.00 98.19 244 VAL A C 1
ATOM 1897 O O . VAL A 1 244 ? -16.745 -2.425 5.550 1.00 98.19 244 VAL A O 1
ATOM 1900 N N . LEU A 1 245 ? -14.871 -2.219 6.770 1.00 97.62 245 LEU A N 1
ATOM 1901 C CA . LEU A 1 245 ? -15.295 -1.016 7.501 1.00 97.62 245 LEU A CA 1
ATOM 1902 C C . LEU A 1 245 ? -15.650 0.126 6.539 1.00 97.62 245 LEU A C 1
ATOM 1904 O O . LEU A 1 245 ? -16.684 0.775 6.689 1.00 97.62 245 LEU A O 1
ATOM 1908 N N . HIS A 1 246 ? -14.839 0.339 5.501 1.00 95.75 246 HIS A N 1
ATOM 1909 C CA . HIS A 1 246 ? -15.073 1.403 4.530 1.00 95.75 246 HIS A CA 1
ATOM 1910 C C . HIS A 1 246 ? -16.304 1.147 3.644 1.00 95.75 246 HIS A C 1
ATOM 1912 O O . HIS A 1 246 ? -17.084 2.064 3.390 1.00 95.75 246 HIS A O 1
ATOM 1918 N N . ARG A 1 247 ? -16.498 -0.087 3.160 1.00 95.31 247 ARG A N 1
ATOM 1919 C CA . ARG A 1 247 ? -17.558 -0.414 2.186 1.00 95.31 247 ARG A CA 1
ATOM 1920 C C . ARG A 1 247 ? -18.888 -0.833 2.809 1.00 95.31 247 ARG A C 1
ATOM 1922 O O . ARG A 1 247 ? -19.919 -0.730 2.148 1.00 95.31 247 ARG A O 1
ATOM 1929 N N . PHE A 1 248 ? -18.874 -1.311 4.049 1.00 96.12 248 PHE A N 1
ATOM 1930 C CA . PHE A 1 248 ? -20.062 -1.802 4.749 1.00 96.12 248 PHE A CA 1
ATOM 1931 C C . PHE A 1 248 ? -20.387 -1.027 6.034 1.00 96.12 248 PHE A C 1
ATOM 1933 O O . PHE A 1 248 ? -21.398 -1.303 6.686 1.00 96.12 248 PHE A O 1
ATOM 1940 N N . GLY A 1 249 ? -19.557 -0.050 6.405 1.00 94.12 249 GLY A N 1
ATOM 1941 C CA . GLY A 1 249 ? -19.661 0.645 7.683 1.00 94.12 249 GLY A CA 1
ATOM 1942 C C . GLY A 1 249 ? -19.254 -0.233 8.869 1.00 94.12 249 GLY A C 1
ATOM 1943 O O . GLY A 1 249 ? -18.858 -1.392 8.719 1.00 94.12 249 GLY A O 1
ATOM 1944 N N . ASN A 1 250 ? -19.376 0.326 10.071 1.00 96.38 250 ASN A N 1
ATOM 1945 C CA . ASN A 1 250 ? -18.982 -0.354 11.304 1.00 96.38 250 ASN A CA 1
ATOM 1946 C C . ASN A 1 250 ? -19.948 -1.491 11.670 1.00 96.38 250 ASN A C 1
ATOM 1948 O O . ASN A 1 250 ? -21.162 -1.314 11.518 1.00 96.38 250 ASN A O 1
ATOM 1952 N N . PRO A 1 251 ? -19.437 -2.632 12.178 1.00 97.75 251 PRO A N 1
ATOM 1953 C CA . PRO A 1 251 ? -20.266 -3.632 12.840 1.00 97.75 251 PRO A CA 1
ATOM 1954 C C . PRO A 1 251 ? -20.730 -3.116 14.213 1.00 97.75 251 PRO A C 1
ATOM 1956 O O . PRO A 1 251 ? -20.513 -1.953 14.557 1.00 97.75 251 PRO A O 1
ATOM 1959 N N . ASP A 1 252 ? -21.383 -3.971 14.996 1.00 98.00 252 ASP A N 1
ATOM 1960 C CA . ASP A 1 252 ? -21.752 -3.629 16.370 1.00 98.00 252 ASP A CA 1
ATOM 1961 C C . ASP A 1 252 ? -20.529 -3.386 17.282 1.00 98.00 252 ASP A C 1
ATOM 1963 O O . ASP A 1 252 ? -19.401 -3.809 16.998 1.00 98.00 252 ASP A O 1
ATOM 1967 N N . ASP A 1 253 ? -20.762 -2.714 18.413 1.00 98.12 253 ASP A N 1
ATOM 1968 C CA . ASP A 1 253 ? -19.708 -2.345 19.368 1.00 98.12 253 ASP A CA 1
ATOM 1969 C C . ASP A 1 253 ? -18.974 -3.571 19.937 1.00 98.12 253 ASP A C 1
ATOM 1971 O O . ASP A 1 253 ? -17.777 -3.513 20.221 1.00 98.12 253 ASP A O 1
ATOM 1975 N N . ALA A 1 254 ? -19.664 -4.709 20.071 1.00 98.38 254 ALA A N 1
ATOM 1976 C CA . ALA A 1 254 ? -19.066 -5.952 20.550 1.00 98.38 254 ALA A CA 1
ATOM 1977 C C . ALA A 1 254 ? -18.050 -6.521 19.545 1.00 98.38 254 ALA A C 1
ATOM 1979 O O . ALA A 1 254 ? -16.987 -7.010 19.934 1.00 98.38 254 ALA A O 1
ATOM 1980 N N . THR A 1 255 ? -18.354 -6.448 18.250 1.00 98.50 255 THR A N 1
ATOM 1981 C CA . THR A 1 255 ? -17.460 -6.859 17.165 1.00 98.50 255 THR A CA 1
ATOM 1982 C C . THR A 1 255 ? -16.296 -5.886 17.032 1.00 98.50 255 THR A C 1
ATOM 1984 O O . THR A 1 255 ? -15.153 -6.329 16.915 1.00 98.50 255 THR A O 1
ATOM 1987 N N . VAL A 1 256 ? -16.551 -4.577 17.140 1.00 98.62 256 VAL A N 1
ATOM 1988 C CA . VAL A 1 256 ? -15.491 -3.558 17.203 1.00 98.62 256 VAL A CA 1
ATOM 1989 C C . VAL A 1 256 ? -14.535 -3.840 18.362 1.00 98.62 256 VAL A C 1
ATOM 1991 O O . VAL A 1 256 ? -13.325 -3.878 18.151 1.00 98.62 256 VAL A O 1
ATOM 1994 N N . ALA A 1 257 ? -15.046 -4.122 19.563 1.00 98.44 257 ALA A N 1
ATOM 1995 C CA . ALA A 1 257 ? -14.215 -4.430 20.726 1.00 98.44 257 ALA A CA 1
ATOM 1996 C C . ALA A 1 257 ? -13.335 -5.675 20.511 1.00 98.44 257 ALA A C 1
ATOM 1998 O O . ALA A 1 257 ? -12.165 -5.670 20.893 1.00 98.44 257 ALA A O 1
ATOM 1999 N N . LYS A 1 258 ? -13.858 -6.723 19.857 1.00 98.31 258 LYS A N 1
ATOM 2000 C CA . LYS A 1 258 ? -13.077 -7.923 19.502 1.00 98.31 258 LYS A CA 1
ATOM 2001 C C . LYS A 1 258 ? -11.985 -7.625 18.474 1.00 98.31 258 LYS A C 1
ATOM 2003 O O . LYS A 1 258 ? -10.865 -8.102 18.639 1.00 98.31 258 LYS A O 1
ATOM 2008 N N . LEU A 1 259 ? -12.289 -6.827 17.446 1.00 98.25 259 LEU A N 1
ATOM 2009 C CA . LEU A 1 259 ? -11.298 -6.385 16.458 1.00 98.25 259 LEU A CA 1
ATOM 2010 C C . LEU A 1 259 ? -10.186 -5.575 17.129 1.00 98.25 259 LEU A C 1
ATOM 2012 O O . LEU A 1 259 ? -9.011 -5.869 16.925 1.00 98.25 259 LEU A O 1
ATOM 2016 N N . VAL A 1 260 ? -10.548 -4.606 17.974 1.00 98.56 260 VAL A N 1
ATOM 2017 C CA . VAL A 1 260 ? -9.583 -3.804 18.736 1.00 98.56 260 VAL A CA 1
ATOM 2018 C C . VAL A 1 260 ? -8.719 -4.694 19.623 1.00 98.56 260 VAL A C 1
ATOM 2020 O O . VAL A 1 260 ? -7.506 -4.539 19.605 1.00 98.56 260 VAL A O 1
ATOM 2023 N N . ALA A 1 261 ? -9.300 -5.648 20.353 1.00 97.88 261 ALA A N 1
ATOM 2024 C CA . ALA A 1 261 ? -8.535 -6.542 21.221 1.00 97.88 261 ALA A CA 1
ATOM 2025 C C . ALA A 1 261 ? -7.513 -7.390 20.443 1.00 97.88 261 ALA A C 1
ATOM 2027 O O . ALA A 1 261 ? -6.366 -7.503 20.873 1.00 97.88 261 ALA A O 1
ATOM 2028 N N . ALA A 1 262 ? -7.908 -7.947 19.293 1.00 96.62 262 ALA A N 1
ATOM 2029 C CA . ALA A 1 262 ? -7.019 -8.750 18.454 1.00 96.62 262 ALA A CA 1
ATOM 2030 C C . ALA A 1 262 ? -5.858 -7.921 17.876 1.00 96.62 262 ALA A C 1
ATOM 2032 O O . ALA A 1 262 ? -4.706 -8.346 17.927 1.00 96.62 262 ALA A O 1
ATOM 2033 N N . LEU A 1 263 ? -6.155 -6.727 17.354 1.00 98.12 263 LEU A N 1
ATOM 2034 C CA . LEU A 1 263 ? -5.170 -5.869 16.691 1.00 98.12 263 LEU A CA 1
ATOM 2035 C C . LEU A 1 263 ? -4.268 -5.122 17.683 1.00 98.12 263 LEU A C 1
ATOM 2037 O O . LEU A 1 263 ? -3.067 -4.998 17.455 1.00 98.12 263 LEU A O 1
ATOM 2041 N N . ASP A 1 264 ? -4.815 -4.637 18.800 1.00 97.25 264 ASP A N 1
ATOM 2042 C CA . ASP A 1 264 ? -4.051 -3.876 19.793 1.00 97.25 264 ASP A CA 1
ATOM 2043 C C . ASP A 1 264 ? -2.994 -4.745 20.488 1.00 97.25 264 ASP A C 1
ATOM 2045 O O . ASP A 1 264 ? -1.911 -4.251 20.800 1.00 97.25 264 ASP A O 1
ATOM 2049 N N . ALA A 1 265 ? -3.260 -6.043 20.672 1.00 96.38 265 ALA A N 1
ATOM 2050 C CA . ALA A 1 265 ? -2.291 -6.990 21.224 1.00 96.38 265 ALA A CA 1
ATOM 2051 C C . ALA A 1 265 ? -1.030 -7.139 20.352 1.00 96.38 265 ALA A C 1
ATOM 2053 O O . ALA A 1 265 ? 0.052 -7.382 20.882 1.00 96.38 265 ALA A O 1
ATOM 2054 N N . ALA A 1 266 ? -1.157 -6.953 19.035 1.00 95.75 266 ALA A N 1
ATOM 2055 C CA . ALA A 1 266 ? -0.049 -7.004 18.084 1.00 95.75 266 ALA A CA 1
ATOM 2056 C C . ALA A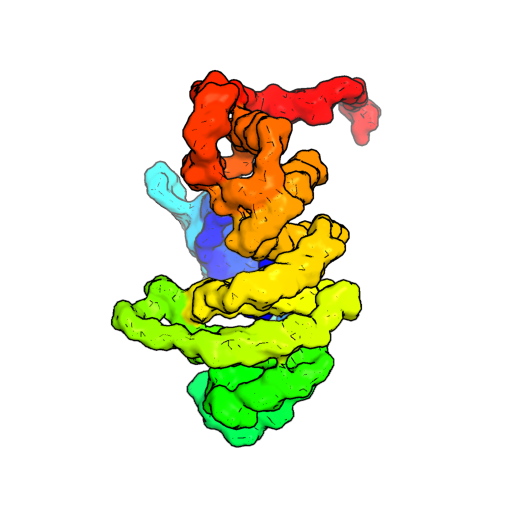 1 266 ? 0.600 -5.634 17.814 1.00 95.75 266 ALA A C 1
ATOM 2058 O O . ALA A 1 266 ? 1.550 -5.545 17.041 1.00 95.75 266 ALA A O 1
ATOM 2059 N N . TYR A 1 267 ? 0.090 -4.558 18.423 1.00 97.88 267 TYR A N 1
ATOM 2060 C CA . TYR A 1 267 ? 0.550 -3.191 18.197 1.00 97.88 267 TYR A CA 1
ATOM 2061 C C . TYR A 1 267 ? 1.423 -2.703 19.373 1.00 97.88 267 TYR A C 1
ATOM 2063 O O . TYR A 1 267 ? 0.940 -2.702 20.511 1.00 97.88 267 TYR A O 1
ATOM 2071 N N . PRO A 1 268 ? 2.667 -2.227 19.150 1.00 97.56 268 PRO A N 1
ATOM 2072 C CA . PRO A 1 268 ? 3.368 -2.141 17.868 1.00 97.56 268 PRO A CA 1
ATOM 2073 C C . PRO A 1 268 ? 3.907 -3.495 17.377 1.00 97.56 268 PRO A C 1
ATOM 2075 O O . PRO A 1 268 ? 4.357 -4.319 18.170 1.00 97.56 268 PRO A O 1
ATOM 2078 N N . ALA A 1 269 ? 3.915 -3.672 16.058 1.00 96.75 269 ALA A N 1
ATOM 2079 C CA . ALA A 1 269 ? 4.530 -4.800 15.366 1.00 96.75 269 ALA A CA 1
ATOM 2080 C C . ALA A 1 269 ? 6.043 -4.587 15.159 1.00 96.75 269 ALA A C 1
ATOM 2082 O O . ALA A 1 269 ? 6.573 -3.490 15.358 1.00 96.75 269 ALA A O 1
ATOM 2083 N N . ASP A 1 270 ? 6.741 -5.624 14.697 1.00 94.88 270 ASP A N 1
ATOM 2084 C CA . ASP A 1 270 ? 8.191 -5.619 14.441 1.00 94.88 270 ASP A CA 1
ATOM 2085 C C . ASP A 1 270 ? 8.599 -4.987 13.094 1.00 94.88 270 ASP A C 1
ATOM 2087 O O . ASP A 1 270 ? 9.786 -4.840 12.802 1.00 94.88 270 ASP A O 1
ATOM 2091 N N . ASN A 1 271 ? 7.626 -4.594 12.269 1.00 94.69 271 ASN A N 1
ATOM 2092 C CA . ASN A 1 271 ? 7.849 -4.067 10.927 1.00 94.69 271 ASN A CA 1
ATOM 2093 C C . ASN A 1 271 ? 6.965 -2.841 10.633 1.00 94.69 271 ASN A C 1
ATOM 2095 O O . ASN A 1 271 ? 5.886 -2.659 11.199 1.00 94.69 271 ASN A O 1
ATOM 2099 N N . PHE A 1 272 ? 7.439 -1.966 9.741 1.00 95.31 272 PHE A N 1
ATOM 2100 C CA . PHE A 1 272 ? 6.747 -0.722 9.385 1.00 95.31 272 PHE A CA 1
ATOM 2101 C C . PHE A 1 272 ? 5.390 -0.938 8.682 1.00 95.31 272 PHE A C 1
ATOM 2103 O O . PHE A 1 272 ? 4.424 -0.304 9.104 1.00 95.31 272 PHE A O 1
ATOM 2110 N N . PRO A 1 273 ? 5.264 -1.819 7.665 1.00 96.00 273 PRO A N 1
ATOM 2111 C CA . PRO A 1 273 ? 3.986 -2.067 6.994 1.00 96.00 273 PRO A CA 1
ATOM 2112 C C . PRO A 1 273 ? 2.838 -2.449 7.929 1.00 96.00 273 PRO A C 1
ATOM 2114 O O . PRO A 1 273 ? 1.732 -1.937 7.786 1.00 96.00 273 PRO A O 1
ATOM 2117 N N . GLU A 1 274 ? 3.091 -3.336 8.891 1.00 97.19 274 GLU A N 1
ATOM 2118 C CA . GLU A 1 274 ? 2.068 -3.769 9.840 1.00 97.19 274 GLU A CA 1
ATOM 2119 C C . GLU A 1 274 ? 1.717 -2.647 10.821 1.00 97.19 274 GLU A C 1
ATOM 2121 O O . GLU A 1 274 ? 0.540 -2.370 11.033 1.00 97.19 274 GLU A O 1
ATOM 2126 N N . ASN A 1 275 ? 2.717 -1.921 11.335 1.00 98.06 275 ASN A N 1
ATOM 2127 C CA . ASN A 1 275 ? 2.475 -0.755 12.184 1.00 98.06 275 ASN A CA 1
ATOM 2128 C C . ASN A 1 275 ? 1.652 0.326 11.484 1.00 98.06 275 ASN A C 1
ATOM 2130 O O . ASN A 1 275 ? 0.774 0.893 12.118 1.00 98.06 275 ASN A O 1
ATOM 2134 N N . TRP A 1 276 ? 1.887 0.587 10.195 1.00 97.69 276 TRP A N 1
ATOM 2135 C CA . TRP A 1 276 ? 1.063 1.510 9.412 1.00 97.69 276 TRP A CA 1
ATOM 2136 C C . TRP A 1 276 ? -0.412 1.111 9.493 1.00 97.69 276 TRP A C 1
ATOM 2138 O O . TRP A 1 276 ? -1.237 1.898 9.962 1.00 97.69 276 TRP A O 1
ATOM 2148 N N . LEU A 1 277 ? -0.748 -0.107 9.057 1.00 97.75 277 LEU A N 1
ATOM 2149 C CA . LEU A 1 277 ? -2.142 -0.560 8.996 1.00 97.75 277 LEU A CA 1
ATOM 2150 C C . LEU A 1 277 ? -2.780 -0.638 10.387 1.00 97.75 277 LEU A C 1
ATOM 2152 O O . LEU A 1 277 ? -3.944 -0.272 10.559 1.00 97.75 277 LEU A O 1
ATOM 2156 N N . LEU A 1 278 ? -2.015 -1.067 11.396 1.00 98.50 278 LEU A N 1
ATOM 2157 C CA . LEU A 1 278 ? -2.469 -1.101 12.784 1.00 98.50 278 LEU A CA 1
ATOM 2158 C C . LEU A 1 278 ? -2.758 0.306 13.314 1.00 98.50 278 LEU A C 1
ATOM 2160 O O . LEU A 1 278 ? -3.827 0.508 13.886 1.00 98.50 278 LEU A O 1
ATOM 2164 N N . THR A 1 279 ? -1.873 1.289 13.104 1.00 98.75 279 THR A N 1
ATOM 2165 C CA . THR A 1 279 ? -2.119 2.675 13.532 1.00 98.75 279 THR A CA 1
ATOM 2166 C C . THR A 1 279 ? -3.366 3.240 12.855 1.00 98.75 279 THR A C 1
ATOM 2168 O O . THR A 1 279 ? -4.206 3.815 13.542 1.00 98.75 279 THR A O 1
ATOM 2171 N N . GLU A 1 280 ? -3.515 3.061 11.538 1.00 98.12 280 GLU A N 1
ATOM 2172 C CA . GLU A 1 280 ? -4.666 3.561 10.772 1.00 98.12 280 GLU A CA 1
ATOM 2173 C C . GLU A 1 280 ? -5.981 2.928 11.250 1.00 98.12 280 GLU A C 1
ATOM 2175 O O . GLU A 1 280 ? -6.940 3.632 11.584 1.00 98.12 280 GLU A O 1
ATOM 2180 N N . THR A 1 281 ? -6.004 1.600 11.377 1.00 98.50 281 THR A N 1
ATOM 2181 C CA . THR A 1 281 ? -7.203 0.849 11.767 1.00 98.50 281 THR A CA 1
ATOM 2182 C C . THR A 1 281 ? -7.582 1.088 13.229 1.00 98.50 281 THR A C 1
ATOM 2184 O O . THR A 1 281 ? -8.745 1.357 13.530 1.00 98.50 281 THR A O 1
ATOM 2187 N N . LEU A 1 282 ? -6.622 1.043 14.158 1.00 98.81 282 LEU A N 1
ATOM 2188 C CA . LEU A 1 282 ? -6.884 1.268 15.585 1.00 98.81 282 LEU A CA 1
ATOM 2189 C C . LEU A 1 282 ? -7.265 2.724 15.873 1.00 98.81 282 LEU A C 1
ATOM 2191 O O . LEU A 1 282 ? -8.098 2.967 16.748 1.00 98.81 282 LEU A O 1
ATOM 2195 N N . ALA A 1 283 ? -6.713 3.688 15.128 1.00 98.62 283 ALA A N 1
ATOM 2196 C CA . ALA A 1 283 ? -7.142 5.079 15.218 1.00 98.62 283 ALA A CA 1
ATOM 2197 C C . ALA A 1 283 ? -8.590 5.247 14.743 1.00 98.62 283 ALA A C 1
ATOM 2199 O O . ALA A 1 283 ? -9.388 5.882 15.434 1.00 98.62 283 ALA A O 1
ATOM 2200 N N . TYR A 1 284 ? -8.957 4.638 13.609 1.00 98.44 284 TYR A N 1
ATOM 2201 C CA . TYR A 1 284 ? -10.332 4.651 13.106 1.00 98.44 284 TYR A CA 1
ATOM 2202 C C . TYR A 1 284 ? -11.317 4.040 14.114 1.00 98.44 284 TYR A C 1
ATOM 2204 O O . TYR A 1 284 ? -12.330 4.663 14.438 1.00 98.44 284 TYR A O 1
ATOM 2212 N N . LEU A 1 285 ? -10.975 2.878 14.682 1.00 98.44 285 LEU A N 1
ATOM 2213 C CA . LEU A 1 285 ? -11.773 2.170 15.691 1.00 98.44 285 LEU A CA 1
ATOM 2214 C C . LEU A 1 285 ? -11.724 2.807 17.094 1.00 98.44 285 LEU A C 1
ATOM 2216 O O . LEU A 1 285 ? -12.316 2.267 18.025 1.00 98.44 285 LEU A O 1
ATOM 2220 N N . GLN A 1 286 ? -11.044 3.948 17.259 1.00 98.50 286 GLN A N 1
ATOM 2221 C CA . GLN A 1 286 ? -10.927 4.683 18.525 1.00 98.50 286 GLN A CA 1
ATOM 2222 C C . GLN A 1 286 ? -10.346 3.837 19.673 1.00 98.50 286 GLN A C 1
ATOM 2224 O O . GLN A 1 286 ? -10.756 3.971 20.832 1.00 98.50 286 GLN A O 1
ATOM 2229 N N . ALA A 1 287 ? -9.380 2.968 19.368 1.00 98.50 287 ALA A N 1
ATOM 2230 C CA . ALA A 1 287 ? -8.768 2.097 20.361 1.00 98.50 287 ALA A CA 1
ATOM 2231 C C . ALA A 1 287 ? -8.056 2.914 21.462 1.00 98.50 287 ALA A C 1
ATOM 2233 O O . ALA A 1 287 ? -7.289 3.832 21.155 1.00 98.50 287 ALA A O 1
ATOM 2234 N N . PRO A 1 288 ? -8.242 2.573 22.750 1.00 97.56 288 PRO A N 1
ATOM 2235 C CA . PRO A 1 288 ? -7.797 3.409 23.869 1.00 97.56 288 PRO A CA 1
ATOM 2236 C C . PRO A 1 288 ? -6.273 3.570 23.965 1.00 97.56 288 PRO A C 1
ATOM 2238 O O . PRO A 1 288 ? -5.802 4.574 24.490 1.00 97.56 288 PRO A O 1
ATOM 2241 N N . HIS A 1 289 ? -5.491 2.617 23.447 1.00 98.00 289 HIS A N 1
ATOM 2242 C CA . HIS A 1 289 ? -4.023 2.666 23.480 1.00 98.00 289 HIS A CA 1
ATOM 2243 C C . HIS A 1 289 ? -3.396 3.221 22.190 1.00 98.00 289 HIS A C 1
ATOM 2245 O O . HIS A 1 289 ? -2.171 3.366 22.124 1.00 98.00 289 HIS A O 1
ATOM 2251 N N . ALA A 1 290 ? -4.205 3.554 21.174 1.00 98.50 290 ALA A N 1
ATOM 2252 C CA . ALA A 1 290 ? -3.704 3.972 19.865 1.00 98.50 290 ALA A CA 1
ATOM 2253 C C . ALA A 1 290 ? -2.859 5.252 19.942 1.00 98.50 290 ALA A C 1
ATOM 2255 O O . ALA A 1 290 ? -1.802 5.318 19.314 1.00 98.50 290 ALA A O 1
ATOM 2256 N N . ALA A 1 291 ? -3.275 6.228 20.759 1.00 98.62 291 ALA A N 1
ATOM 2257 C CA . ALA A 1 291 ? -2.556 7.490 20.936 1.00 98.62 291 ALA A CA 1
ATOM 2258 C C . ALA A 1 291 ? -1.161 7.262 21.535 1.00 98.62 291 ALA A C 1
ATOM 2260 O O . ALA A 1 291 ? -0.162 7.697 20.965 1.00 98.62 291 ALA A O 1
ATOM 2261 N N . ALA A 1 292 ? -1.078 6.531 22.651 1.00 98.75 292 ALA A N 1
ATOM 2262 C CA . ALA A 1 292 ? 0.185 6.269 23.338 1.00 98.75 292 ALA A CA 1
ATOM 2263 C C . ALA A 1 292 ? 1.170 5.487 22.454 1.00 98.75 292 ALA A C 1
ATOM 2265 O O . ALA A 1 292 ? 2.315 5.903 22.276 1.00 98.75 292 ALA A O 1
ATOM 2266 N N . LYS A 1 293 ? 0.714 4.383 21.849 1.00 98.62 293 LYS A N 1
ATOM 2267 C CA . LYS A 1 293 ? 1.551 3.537 20.984 1.00 98.62 293 LYS A CA 1
ATOM 2268 C C . LYS A 1 293 ? 1.946 4.251 19.686 1.00 98.62 293 LYS A C 1
ATOM 2270 O O . LYS A 1 293 ? 3.099 4.175 19.274 1.00 98.62 293 LYS A O 1
ATOM 2275 N N . GLY A 1 294 ? 1.028 5.003 19.077 1.00 98.62 294 GLY A N 1
ATOM 2276 C CA . GLY A 1 294 ? 1.300 5.765 17.857 1.00 98.62 294 GLY A CA 1
ATOM 2277 C C . GLY A 1 294 ? 2.283 6.916 18.070 1.00 98.62 294 GLY A C 1
ATOM 2278 O O . GLY A 1 294 ? 3.202 7.090 17.273 1.00 98.62 294 GLY A O 1
ATOM 2279 N N . MET A 1 295 ? 2.169 7.657 19.176 1.00 98.69 295 MET A N 1
ATOM 2280 C CA . MET A 1 295 ? 3.151 8.694 19.514 1.00 98.69 295 MET A CA 1
ATOM 2281 C C . MET A 1 295 ? 4.533 8.106 19.825 1.00 98.69 295 MET A C 1
ATOM 2283 O O . MET A 1 295 ? 5.544 8.692 19.434 1.00 98.69 295 MET A O 1
ATOM 2287 N N . ALA A 1 296 ? 4.596 6.927 20.455 1.00 98.62 296 ALA A N 1
ATOM 2288 C CA . ALA A 1 296 ? 5.855 6.211 20.652 1.00 98.62 296 ALA A CA 1
ATOM 2289 C C . ALA A 1 296 ? 6.499 5.801 19.313 1.00 98.62 296 ALA A C 1
ATOM 2291 O O . ALA A 1 296 ? 7.704 5.981 19.134 1.00 98.62 296 ALA A O 1
ATOM 2292 N N . LEU A 1 297 ? 5.704 5.329 18.346 1.00 98.62 297 LEU A N 1
ATOM 2293 C CA . LEU A 1 297 ? 6.182 5.023 16.995 1.00 98.62 297 LEU A CA 1
ATOM 2294 C C . LEU A 1 297 ? 6.676 6.266 16.242 1.00 98.62 297 LEU A C 1
ATOM 2296 O O . LEU A 1 297 ? 7.713 6.196 15.587 1.00 98.62 297 LEU A O 1
ATOM 2300 N N . ILE A 1 298 ? 5.995 7.412 16.368 1.00 98.38 298 ILE A N 1
ATOM 2301 C CA . ILE A 1 298 ? 6.470 8.690 15.807 1.00 98.38 298 ILE A CA 1
ATOM 2302 C C . ILE A 1 298 ? 7.831 9.066 16.403 1.00 98.38 298 ILE A C 1
ATOM 2304 O O . ILE A 1 298 ? 8.740 9.449 15.670 1.00 98.38 298 ILE A O 1
ATOM 2308 N N . ALA A 1 299 ? 8.000 8.935 17.719 1.00 97.56 299 ALA A N 1
ATOM 2309 C CA . ALA A 1 299 ? 9.259 9.264 18.382 1.00 97.56 299 ALA A CA 1
ATOM 2310 C C . ALA A 1 299 ? 10.414 8.326 17.980 1.00 97.56 299 ALA A C 1
ATOM 2312 O O . ALA A 1 299 ? 11.555 8.777 17.879 1.00 97.56 299 ALA A O 1
ATOM 2313 N N . ALA A 1 300 ? 10.124 7.042 17.751 1.00 96.81 300 ALA A N 1
ATOM 2314 C CA . ALA A 1 300 ? 11.113 6.023 17.397 1.00 96.81 300 ALA A CA 1
ATOM 2315 C C . ALA A 1 300 ? 11.413 5.932 15.888 1.00 96.81 300 ALA A C 1
ATOM 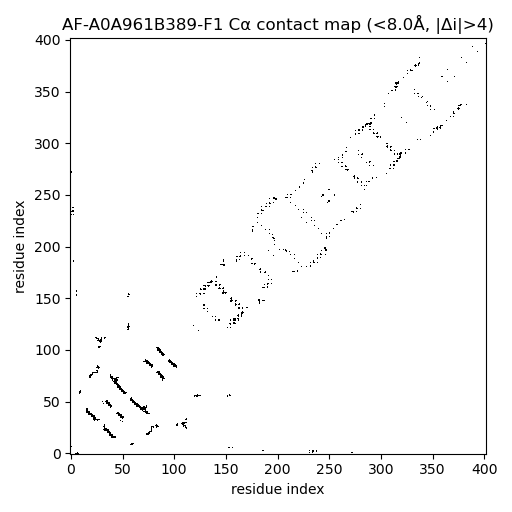2317 O O . ALA A 1 300 ? 12.370 5.267 15.489 1.00 96.81 300 ALA A O 1
ATOM 2318 N N . ALA A 1 301 ? 10.598 6.560 15.040 1.00 95.75 301 ALA A N 1
ATOM 2319 C CA . ALA A 1 301 ? 10.710 6.447 13.594 1.00 95.75 301 ALA A CA 1
ATOM 2320 C C . ALA A 1 301 ? 12.054 6.997 13.059 1.00 95.75 301 ALA A C 1
ATOM 2322 O O . ALA A 1 301 ? 12.437 8.124 13.384 1.00 95.75 301 ALA A O 1
ATOM 2323 N N . PRO A 1 302 ? 12.746 6.249 12.176 1.00 91.25 302 PRO A N 1
ATOM 2324 C CA . PRO A 1 302 ? 14.104 6.580 11.734 1.00 91.25 302 PRO A CA 1
ATOM 2325 C C . PRO A 1 302 ? 14.167 7.740 10.733 1.00 91.25 302 PRO A C 1
ATOM 2327 O O . PRO A 1 302 ? 15.237 8.303 10.505 1.00 91.25 302 PRO A O 1
ATOM 2330 N N . SER A 1 303 ? 13.043 8.091 10.110 1.00 92.19 303 SER A N 1
ATOM 2331 C CA . SER A 1 303 ? 12.961 9.153 9.112 1.00 92.19 303 SER A CA 1
ATOM 2332 C C . SER A 1 303 ? 11.622 9.886 9.187 1.00 92.19 303 SER A C 1
ATOM 2334 O O . SER A 1 303 ? 10.731 9.524 9.959 1.00 92.19 303 SER A O 1
ATOM 2336 N N . GLN A 1 304 ? 11.487 10.951 8.398 1.00 93.81 304 GLN A N 1
ATOM 2337 C CA . GLN A 1 304 ? 10.266 11.752 8.338 1.00 93.81 304 GLN A CA 1
ATOM 2338 C C . GLN A 1 304 ? 9.084 10.977 7.727 1.00 93.81 304 GLN A C 1
ATOM 2340 O O . GLN A 1 304 ? 7.945 11.244 8.090 1.00 93.81 304 GLN A O 1
ATOM 2345 N N . GLU A 1 305 ? 9.323 10.015 6.828 1.00 92.75 305 GLU A N 1
ATOM 2346 C CA . GLU A 1 305 ? 8.264 9.313 6.093 1.00 92.75 305 GLU A CA 1
ATOM 2347 C C . GLU A 1 305 ? 7.379 8.465 7.028 1.00 92.75 305 GLU A C 1
ATOM 2349 O O . GLU A 1 305 ? 6.167 8.691 7.027 1.00 92.75 305 GLU A O 1
ATOM 2354 N N . PRO A 1 306 ? 7.916 7.586 7.906 1.00 95.62 306 PRO A N 1
ATOM 2355 C CA . PRO A 1 306 ? 7.093 6.896 8.898 1.00 95.62 306 PRO A CA 1
ATOM 2356 C C . PRO A 1 306 ? 6.431 7.848 9.901 1.00 95.62 306 PRO A C 1
ATOM 2358 O O . PRO A 1 306 ? 5.293 7.618 10.296 1.00 95.62 306 PRO A O 1
ATOM 2361 N N . GLN A 1 307 ? 7.102 8.940 10.296 1.00 97.31 307 GLN A N 1
ATOM 2362 C CA . GLN A 1 307 ? 6.513 9.927 11.214 1.00 97.31 307 GLN A CA 1
ATOM 2363 C C . GLN A 1 307 ? 5.272 10.585 10.618 1.00 97.31 307 GLN A C 1
ATOM 2365 O O . GLN A 1 307 ? 4.240 10.676 11.280 1.00 97.31 307 GLN A O 1
ATOM 2370 N N . MET A 1 308 ? 5.374 11.020 9.361 1.00 96.75 308 MET A N 1
ATOM 2371 C CA . MET A 1 308 ? 4.260 11.597 8.617 1.00 96.75 308 MET A CA 1
ATOM 2372 C C . MET A 1 308 ? 3.101 10.611 8.499 1.00 96.75 308 MET A C 1
ATOM 2374 O O . MET A 1 308 ? 1.951 11.012 8.660 1.00 96.75 308 MET A O 1
ATOM 2378 N N . GLU A 1 309 ? 3.396 9.334 8.265 1.00 97.12 309 GLU A N 1
ATOM 2379 C CA . GLU A 1 309 ? 2.370 8.308 8.122 1.00 97.12 309 GLU A CA 1
ATOM 2380 C C . GLU A 1 309 ? 1.608 8.035 9.425 1.00 97.12 309 GLU A C 1
ATOM 2382 O O . GLU A 1 309 ? 0.377 8.075 9.458 1.00 97.12 309 GLU A O 1
ATOM 2387 N N . TYR A 1 310 ? 2.318 7.840 10.536 1.00 98.56 310 TYR A N 1
ATOM 2388 C CA . TYR A 1 310 ? 1.668 7.641 11.831 1.00 98.56 310 TYR A CA 1
ATOM 2389 C C . TYR A 1 310 ? 0.881 8.883 12.264 1.00 98.56 310 TYR A C 1
ATOM 2391 O O . TYR A 1 310 ? -0.249 8.764 12.736 1.00 98.56 310 TYR A O 1
ATOM 2399 N N . ALA A 1 311 ? 1.425 10.086 12.048 1.00 98.31 311 ALA A N 1
ATOM 2400 C CA . ALA A 1 311 ? 0.717 11.328 12.350 1.00 98.31 311 ALA A CA 1
ATOM 2401 C C . ALA A 1 311 ? -0.545 11.496 11.491 1.00 98.31 311 ALA A C 1
ATOM 2403 O O . ALA A 1 311 ? -1.601 11.856 12.017 1.00 98.31 311 ALA A O 1
ATOM 2404 N N . ARG A 1 312 ? -0.468 11.180 10.187 1.00 98.31 312 ARG A N 1
ATOM 2405 C CA . ARG A 1 312 ? -1.630 11.114 9.289 1.00 98.31 312 ARG A CA 1
ATOM 2406 C C . ARG A 1 312 ? -2.671 10.157 9.862 1.00 98.31 312 ARG A C 1
ATOM 2408 O O . ARG A 1 312 ? -3.839 10.532 9.943 1.00 98.31 312 ARG A O 1
ATOM 2415 N N . SER A 1 313 ? -2.273 8.950 10.244 1.00 98.44 313 SER A N 1
ATOM 2416 C CA . SER A 1 313 ? -3.183 7.911 10.732 1.00 98.44 313 SER A CA 1
ATOM 2417 C C . SER A 1 313 ? -3.879 8.296 12.047 1.00 98.44 313 SER A C 1
ATOM 2419 O O . SER A 1 313 ? -5.071 8.054 12.209 1.00 98.44 313 SER A O 1
ATOM 2421 N N . LEU A 1 314 ? -3.187 8.996 12.953 1.00 98.62 314 LEU A N 1
ATOM 2422 C CA . LEU A 1 314 ? -3.735 9.430 14.246 1.00 98.62 314 LEU A CA 1
ATOM 2423 C C . LEU A 1 314 ? -4.648 10.666 14.183 1.00 98.62 314 LEU A C 1
ATOM 2425 O O . LEU A 1 314 ? -5.309 10.973 15.174 1.00 98.62 314 LEU A O 1
ATOM 2429 N N . ARG A 1 315 ? -4.701 11.398 13.062 1.00 98.31 315 ARG A N 1
ATOM 2430 C CA . ARG A 1 315 ? -5.298 12.751 13.003 1.00 98.31 315 ARG A CA 1
ATOM 2431 C C . ARG A 1 315 ? -6.787 12.845 13.356 1.00 98.31 315 ARG A C 1
ATOM 2433 O O . ARG A 1 315 ? -7.258 13.925 13.679 1.00 98.31 315 ARG A O 1
ATOM 2440 N N . PHE A 1 316 ? -7.525 11.736 13.315 1.00 98.31 316 PHE A N 1
ATOM 2441 C CA . PHE A 1 316 ? -8.946 11.684 13.692 1.00 98.31 316 PHE A CA 1
ATOM 2442 C C . PHE A 1 316 ? -9.222 10.879 14.971 1.00 98.31 316 PHE A C 1
ATOM 2444 O O . PHE A 1 316 ? -10.382 10.677 15.337 1.00 98.31 316 PHE A O 1
ATOM 2451 N N . LEU A 1 317 ? -8.180 10.421 15.669 1.00 98.69 317 LEU A N 1
ATOM 2452 C CA . LEU A 1 317 ? -8.321 9.729 16.946 1.00 98.69 317 LEU A CA 1
ATOM 2453 C C . LEU A 1 317 ? -8.749 10.716 18.038 1.00 98.69 317 LEU A C 1
ATOM 2455 O O . LEU A 1 317 ? -8.085 11.729 18.259 1.00 98.69 317 LEU A O 1
ATOM 2459 N N . LYS A 1 318 ? -9.825 10.396 18.758 1.00 98.44 318 LYS A N 1
ATOM 2460 C CA . LYS A 1 318 ? -10.359 11.203 19.868 1.00 98.44 318 LYS A CA 1
ATOM 2461 C C . LYS A 1 318 ? -10.071 10.594 21.240 1.00 98.44 318 LYS A C 1
ATOM 2463 O O . LYS A 1 318 ? -10.050 11.315 22.231 1.00 98.44 318 LYS A O 1
ATOM 2468 N N . THR A 1 319 ? -9.862 9.284 21.315 1.00 97.69 319 THR A N 1
ATOM 2469 C CA . THR A 1 319 ? -9.664 8.542 22.568 1.00 97.69 319 THR A CA 1
ATOM 2470 C C . THR A 1 319 ? -8.181 8.358 22.903 1.00 97.69 319 THR A C 1
ATOM 2472 O O . THR A 1 319 ? -7.306 8.504 22.053 1.00 97.69 319 THR A O 1
ATOM 2475 N N . GLY A 1 320 ? -7.884 8.046 24.168 1.00 97.25 320 GLY A N 1
ATOM 2476 C CA . GLY A 1 320 ? -6.531 7.673 24.606 1.00 97.25 320 GLY A CA 1
ATOM 2477 C C . GLY A 1 320 ? -5.534 8.826 24.778 1.00 97.25 320 GLY A C 1
ATOM 2478 O O . GLY A 1 320 ? -4.384 8.583 25.139 1.00 97.25 320 GLY A O 1
ATOM 2479 N N . TRP A 1 321 ? -5.942 10.074 24.537 1.00 98.44 321 TRP A N 1
ATOM 2480 C CA . TRP A 1 321 ? -5.073 11.241 24.688 1.00 98.44 321 TRP A CA 1
ATOM 2481 C C . TRP A 1 321 ? -4.929 11.673 26.151 1.00 98.44 321 TRP A C 1
ATOM 2483 O O . TRP A 1 321 ? -5.917 11.882 26.852 1.00 98.44 321 TRP A O 1
ATOM 2493 N N . THR A 1 322 ? -3.683 11.867 26.588 1.00 98.44 322 THR A N 1
ATOM 2494 C CA . THR A 1 322 ? -3.344 12.580 27.829 1.00 98.44 322 THR A CA 1
ATOM 2495 C C . THR A 1 322 ? -2.788 13.968 27.495 1.00 98.44 322 THR A C 1
ATOM 2497 O O . THR A 1 322 ? -2.347 14.191 26.358 1.00 98.44 322 THR A O 1
ATOM 2500 N N . PRO A 1 323 ? -2.739 14.906 28.460 1.00 98.50 323 PRO A N 1
ATOM 2501 C CA . PRO A 1 323 ? -2.085 16.196 28.257 1.00 98.50 323 PRO A CA 1
ATOM 2502 C C . PRO A 1 323 ? -0.646 16.076 27.730 1.00 98.50 323 PRO A C 1
ATOM 2504 O O . PRO A 1 323 ? -0.231 16.829 26.849 1.00 98.50 323 PRO A O 1
ATOM 2507 N N . GLU A 1 324 ? 0.116 15.098 28.215 1.00 98.62 324 GLU A N 1
ATOM 2508 C CA . GLU A 1 324 ? 1.492 14.847 27.785 1.00 98.62 324 GLU A CA 1
ATOM 2509 C C . GLU A 1 324 ? 1.545 14.398 26.322 1.00 98.62 324 GLU A C 1
ATOM 2511 O O . GLU A 1 324 ? 2.366 14.907 25.559 1.00 98.62 324 GLU A O 1
ATOM 2516 N N . LEU A 1 325 ? 0.646 13.501 25.903 1.00 98.62 325 LEU A N 1
ATOM 2517 C CA . LEU A 1 325 ? 0.572 13.041 24.513 1.00 98.62 325 LEU A CA 1
ATOM 2518 C C . LEU A 1 325 ? 0.136 14.163 23.562 1.00 98.62 325 LEU A C 1
ATOM 2520 O O . LEU A 1 325 ? 0.725 14.314 22.492 1.00 98.62 325 LEU A O 1
ATOM 2524 N N . ARG A 1 326 ? -0.834 15.003 23.955 1.00 98.56 326 ARG A N 1
ATOM 2525 C CA . ARG A 1 326 ? -1.229 16.187 23.168 1.00 98.56 326 ARG A CA 1
ATOM 2526 C C . ARG A 1 326 ? -0.084 17.179 23.024 1.00 98.56 326 ARG A C 1
ATOM 2528 O O . ARG A 1 326 ? 0.148 17.691 21.929 1.00 98.56 326 ARG A O 1
ATOM 2535 N N . LYS A 1 327 ? 0.671 17.413 24.100 1.00 98.62 327 LYS A N 1
ATOM 2536 C CA . LYS A 1 327 ? 1.877 18.244 24.056 1.00 98.62 327 LYS A CA 1
ATOM 2537 C C . LYS A 1 327 ? 2.899 17.678 23.067 1.00 98.62 327 LYS A C 1
ATOM 2539 O O . LYS A 1 327 ? 3.348 18.416 22.195 1.00 98.62 327 LYS A O 1
ATOM 2544 N N . GLN A 1 328 ? 3.212 16.382 23.149 1.00 98.56 328 GLN A N 1
ATOM 2545 C CA . GLN A 1 328 ? 4.134 15.719 22.216 1.00 98.56 328 GLN A CA 1
ATOM 2546 C C . GLN A 1 328 ? 3.659 15.833 20.760 1.00 98.56 328 GLN A C 1
ATOM 2548 O O . GLN A 1 328 ? 4.462 16.118 19.874 1.00 98.56 328 GLN A O 1
ATOM 2553 N N . GLN A 1 329 ? 2.359 15.652 20.511 1.00 98.38 329 GLN A N 1
ATOM 2554 C CA . GLN A 1 329 ? 1.756 15.772 19.182 1.00 98.38 329 GLN A CA 1
ATOM 2555 C C . GLN A 1 329 ? 1.901 17.194 18.616 1.00 98.38 329 GLN A C 1
ATOM 2557 O O . GLN A 1 329 ? 2.319 17.373 17.472 1.00 98.38 329 GLN A O 1
ATOM 2562 N N . LEU A 1 330 ? 1.609 18.222 19.417 1.00 98.38 330 LEU A N 1
ATOM 2563 C CA . LEU A 1 330 ? 1.751 19.620 19.002 1.00 98.38 330 LEU A CA 1
ATOM 2564 C C . LEU A 1 330 ? 3.218 20.019 18.780 1.00 98.38 330 LEU A C 1
ATOM 2566 O O . LEU A 1 330 ? 3.537 20.674 17.788 1.00 98.38 330 LEU A O 1
ATOM 2570 N N . GLU A 1 331 ? 4.127 19.583 19.652 1.00 97.75 331 GLU A N 1
ATOM 2571 C CA . GLU A 1 331 ? 5.570 19.796 19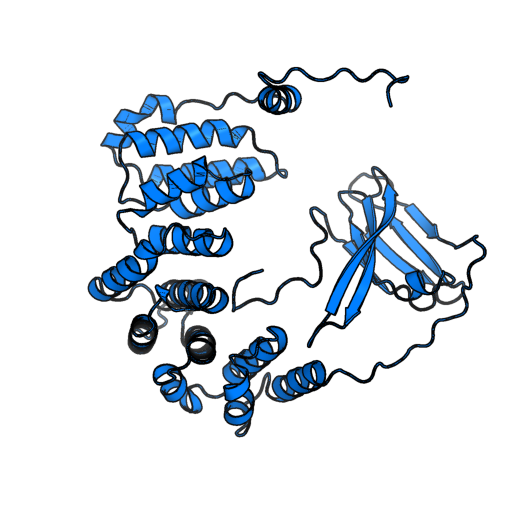.483 1.00 97.75 331 GLU A CA 1
ATOM 2572 C C . GLU A 1 331 ? 6.116 19.082 18.242 1.00 97.75 331 GLU A C 1
ATOM 2574 O O . GLU A 1 331 ? 7.012 19.602 17.571 1.00 97.75 331 GLU A O 1
ATOM 2579 N N . TRP A 1 332 ? 5.570 17.911 17.900 1.00 97.69 332 TRP A N 1
ATOM 2580 C CA . TRP A 1 332 ? 5.916 17.221 16.664 1.00 97.69 332 TRP A CA 1
ATOM 2581 C C . TRP A 1 332 ? 5.570 18.063 15.433 1.00 97.69 332 TRP A C 1
ATOM 2583 O O . TRP A 1 332 ? 6.428 18.208 14.568 1.00 97.69 332 TRP A O 1
ATOM 2593 N N . PHE A 1 333 ? 4.402 18.717 15.375 1.00 97.19 333 PHE A N 1
ATOM 2594 C CA . PHE A 1 333 ? 4.069 19.611 14.253 1.00 97.19 333 PHE A CA 1
ATOM 2595 C C . PHE A 1 333 ? 5.057 20.776 14.099 1.00 97.19 333 PHE A C 1
ATOM 2597 O O . PHE A 1 333 ? 5.379 21.166 12.974 1.00 97.19 333 PHE A O 1
ATOM 2604 N N . LEU A 1 334 ? 5.588 21.309 15.207 1.00 95.31 334 LEU A N 1
ATOM 2605 C CA . LEU A 1 334 ? 6.619 22.352 15.156 1.00 95.31 334 LEU A CA 1
ATOM 2606 C C . LEU A 1 334 ? 7.926 21.834 14.539 1.00 95.31 334 LEU A C 1
ATOM 2608 O O . LEU A 1 334 ? 8.581 22.549 13.780 1.00 95.31 334 LEU A O 1
ATOM 2612 N N . LYS A 1 335 ? 8.295 20.581 14.834 1.00 92.94 335 LYS A N 1
ATOM 2613 C CA . LYS A 1 335 ? 9.466 19.915 14.242 1.00 92.94 335 LYS A CA 1
ATOM 2614 C C . LYS A 1 335 ? 9.226 19.557 12.774 1.00 92.94 335 LYS A C 1
ATOM 2616 O O . LYS A 1 335 ? 10.085 19.843 11.940 1.00 92.94 335 LYS A O 1
ATOM 2621 N N . ALA A 1 336 ? 8.061 18.991 12.459 1.00 92.94 336 ALA A N 1
ATOM 2622 C CA . ALA A 1 336 ? 7.676 18.538 11.124 1.00 92.94 336 ALA A CA 1
ATOM 2623 C C . ALA A 1 336 ? 7.680 19.677 10.099 1.00 92.94 336 ALA A C 1
ATOM 2625 O O . ALA A 1 336 ? 8.013 19.459 8.941 1.00 92.94 336 ALA A O 1
ATOM 2626 N N . ALA A 1 337 ? 7.446 20.922 10.521 1.00 88.00 337 ALA A N 1
ATOM 2627 C CA . ALA A 1 337 ? 7.605 22.097 9.666 1.00 88.00 337 ALA A CA 1
ATOM 2628 C C . ALA A 1 337 ? 9.027 22.282 9.085 1.00 88.00 337 ALA A C 1
ATOM 2630 O O . ALA A 1 337 ? 9.227 23.127 8.221 1.00 88.00 337 ALA A O 1
ATOM 2631 N N . ASN A 1 338 ? 10.040 21.539 9.536 1.00 88.88 338 ASN A N 1
ATOM 2632 C CA . ASN A 1 338 ? 11.389 21.577 8.960 1.00 88.88 338 ASN A CA 1
ATOM 2633 C C . ASN A 1 338 ? 11.711 20.386 8.043 1.00 88.88 338 ASN A C 1
ATOM 2635 O O . ASN A 1 338 ? 12.802 20.339 7.466 1.00 88.88 338 ASN A O 1
ATOM 2639 N N . TYR A 1 339 ? 10.775 19.450 7.885 1.00 91.00 339 TYR A N 1
ATOM 2640 C CA . TYR A 1 339 ? 10.893 18.322 6.964 1.00 91.00 339 TYR A CA 1
ATOM 2641 C C . TYR A 1 339 ? 10.942 18.784 5.506 1.00 91.00 339 TYR A C 1
ATOM 2643 O O . TYR A 1 339 ? 10.558 19.906 5.162 1.00 91.00 339 TYR A O 1
ATOM 2651 N N . LYS A 1 340 ? 11.485 17.926 4.640 1.00 84.94 340 LYS A N 1
ATOM 2652 C CA . LYS A 1 340 ? 11.731 18.250 3.231 1.00 84.94 340 LYS A CA 1
ATOM 2653 C C . LYS A 1 340 ? 10.817 17.435 2.331 1.00 84.94 340 LYS A C 1
ATOM 2655 O O . LYS A 1 340 ? 10.741 16.219 2.450 1.00 84.94 340 LYS A O 1
ATOM 2660 N N . GLY A 1 341 ? 10.181 18.109 1.380 1.00 84.06 341 GLY A N 1
ATOM 2661 C CA . GLY A 1 341 ? 9.342 17.479 0.369 1.00 84.06 341 GLY A CA 1
ATOM 2662 C C . GLY A 1 341 ? 9.040 18.425 -0.790 1.00 84.06 341 GLY A C 1
ATOM 2663 O O . GLY A 1 341 ? 9.590 19.524 -0.871 1.00 84.06 341 GLY A O 1
ATOM 2664 N N . GLY A 1 342 ? 8.179 17.982 -1.708 1.00 78.94 342 GLY A N 1
ATOM 2665 C CA . GLY A 1 342 ? 7.759 18.780 -2.863 1.00 78.94 342 GLY A CA 1
ATOM 2666 C C . GLY A 1 342 ? 6.928 20.015 -2.487 1.00 78.94 342 GLY A C 1
ATOM 2667 O O . GLY A 1 342 ? 6.595 20.237 -1.327 1.00 78.94 342 GLY A O 1
ATOM 2668 N N . ALA A 1 343 ? 6.516 20.799 -3.486 1.00 79.44 343 ALA A N 1
ATOM 2669 C CA . ALA A 1 343 ? 5.852 22.097 -3.286 1.00 79.44 343 ALA A CA 1
ATOM 2670 C C . ALA A 1 343 ? 4.555 22.064 -2.444 1.00 79.44 343 ALA A C 1
ATOM 2672 O O . ALA A 1 343 ? 4.142 23.093 -1.918 1.00 79.44 343 ALA A O 1
ATOM 2673 N N . SER A 1 344 ? 3.904 20.902 -2.317 1.00 86.88 344 SER A N 1
ATOM 2674 C CA . SER A 1 344 ? 2.683 20.732 -1.509 1.00 86.88 344 SER A CA 1
ATOM 2675 C C . SER A 1 344 ? 2.938 20.132 -0.125 1.00 86.88 344 SER A C 1
ATOM 2677 O O . SER A 1 344 ? 1.996 19.938 0.634 1.00 86.88 344 SER A O 1
ATOM 2679 N N . PHE A 1 345 ? 4.188 19.826 0.221 1.00 89.31 345 PHE A N 1
ATOM 2680 C CA . PHE A 1 345 ? 4.511 19.067 1.425 1.00 89.31 345 PHE A CA 1
ATOM 2681 C C . PHE A 1 345 ? 4.099 19.787 2.718 1.00 89.31 345 PHE A C 1
ATOM 2683 O O . PHE A 1 345 ? 3.414 19.200 3.553 1.00 89.31 345 PHE A O 1
ATOM 2690 N N . ASP A 1 346 ? 4.395 21.085 2.826 1.00 91.06 346 ASP A N 1
ATOM 2691 C CA . ASP A 1 346 ? 3.956 21.916 3.956 1.00 91.06 346 ASP A CA 1
ATOM 2692 C C . ASP A 1 346 ? 2.426 21.906 4.133 1.00 91.06 346 ASP A C 1
ATOM 2694 O O . ASP A 1 346 ? 1.934 21.892 5.261 1.00 91.06 346 ASP A O 1
ATOM 2698 N N . LYS A 1 347 ? 1.664 21.848 3.029 1.00 93.06 347 LYS A N 1
ATOM 2699 C CA . LYS A 1 347 ? 0.195 21.784 3.079 1.00 93.06 347 LYS A CA 1
ATOM 2700 C C . LYS A 1 347 ? -0.309 20.461 3.644 1.00 93.06 347 LYS A C 1
ATOM 2702 O O . LYS A 1 347 ? -1.313 20.451 4.342 1.00 93.06 347 LYS A O 1
ATOM 2707 N N . PHE A 1 348 ? 0.372 19.345 3.379 1.00 94.00 348 PHE A N 1
ATOM 2708 C CA . PHE A 1 348 ? -0.018 18.063 3.971 1.00 94.00 348 PHE A CA 1
ATOM 2709 C C . PHE A 1 348 ? 0.175 18.061 5.490 1.00 94.00 348 PHE A C 1
ATOM 2711 O O . PHE A 1 348 ? -0.696 17.573 6.205 1.00 94.00 348 PHE A O 1
ATOM 2718 N N . ILE A 1 349 ? 1.258 18.664 5.995 1.00 95.50 349 ILE A N 1
ATOM 2719 C CA . ILE A 1 349 ? 1.455 18.851 7.442 1.00 95.50 349 ILE A CA 1
ATOM 2720 C C . ILE A 1 349 ? 0.340 19.731 8.018 1.00 95.50 349 ILE A C 1
ATOM 2722 O O . ILE A 1 349 ? -0.225 19.404 9.061 1.00 95.50 349 ILE A O 1
ATOM 2726 N N . GLU A 1 350 ? -0.002 20.821 7.328 1.00 95.19 350 GLU A N 1
ATOM 2727 C CA . GLU A 1 350 ? -1.099 21.704 7.722 1.00 95.19 350 GLU A CA 1
ATOM 2728 C C . GLU A 1 350 ? -2.443 20.962 7.788 1.00 95.19 350 GLU A C 1
ATOM 2730 O O . GLU A 1 350 ? -3.154 21.096 8.781 1.00 95.19 350 GLU A O 1
ATOM 2735 N N . PHE A 1 351 ? -2.775 20.133 6.793 1.00 97.06 351 PHE A N 1
ATOM 2736 C CA . PHE A 1 351 ? -4.005 19.333 6.798 1.00 97.06 351 PHE A CA 1
ATOM 2737 C C . PHE A 1 351 ? -4.049 18.351 7.966 1.00 97.06 351 PHE A C 1
ATOM 2739 O O . PHE A 1 351 ? -5.039 18.321 8.691 1.00 97.06 351 PHE A O 1
ATOM 2746 N N . ILE A 1 352 ? -2.960 17.616 8.213 1.00 97.94 352 ILE A N 1
ATOM 2747 C CA . ILE A 1 352 ? -2.877 16.683 9.346 1.00 97.94 352 ILE A CA 1
ATOM 2748 C C . ILE A 1 352 ? -3.052 17.434 10.671 1.00 97.94 352 ILE A C 1
ATOM 2750 O O . ILE A 1 352 ? -3.774 16.970 11.555 1.00 97.94 352 ILE A O 1
ATOM 2754 N N . ARG A 1 353 ? -2.429 18.610 10.811 1.00 97.88 353 ARG A N 1
ATOM 2755 C CA . ARG A 1 353 ? -2.579 19.467 11.992 1.00 97.88 353 ARG A CA 1
ATOM 2756 C C . ARG A 1 353 ? -4.012 19.953 12.166 1.00 97.88 353 ARG A C 1
ATOM 2758 O O . ARG A 1 353 ? -4.535 19.884 13.273 1.00 97.88 353 ARG A O 1
ATOM 2765 N N . ASN A 1 354 ? -4.641 20.442 11.103 1.00 98.19 354 ASN A N 1
ATOM 2766 C CA . ASN A 1 354 ? -5.998 20.975 11.166 1.00 98.19 354 ASN A CA 1
ATOM 2767 C C . ASN A 1 354 ? -7.000 19.874 11.522 1.00 98.19 354 ASN A C 1
ATOM 2769 O O . ASN A 1 354 ? -7.767 20.060 12.463 1.00 98.19 354 ASN A O 1
ATOM 2773 N N . ASP A 1 355 ? -6.917 18.712 10.866 1.00 98.38 355 ASP A N 1
ATOM 2774 C CA . ASP A 1 355 ? -7.713 17.523 11.192 1.00 98.38 355 ASP A CA 1
ATOM 2775 C C . ASP A 1 355 ? -7.523 17.121 12.663 1.00 98.38 355 ASP A C 1
ATOM 2777 O O . ASP A 1 355 ? -8.496 16.940 13.393 1.00 98.38 355 ASP A O 1
ATOM 2781 N N . THR A 1 356 ? -6.272 17.093 13.134 1.00 98.25 356 THR A N 1
ATOM 2782 C CA . THR A 1 356 ? -5.930 16.771 14.527 1.00 98.25 356 THR A CA 1
ATOM 2783 C C . THR A 1 356 ? -6.599 17.722 15.514 1.00 98.25 356 THR A C 1
ATOM 2785 O O . THR A 1 356 ? -7.178 17.273 16.504 1.00 98.25 356 THR A O 1
ATOM 2788 N N . LEU A 1 357 ? -6.563 19.031 15.256 1.00 98.19 357 LEU A N 1
ATOM 2789 C CA . LEU A 1 357 ? -7.174 20.034 16.131 1.00 98.19 357 LEU A CA 1
ATOM 2790 C C . LEU A 1 357 ? -8.703 19.917 16.189 1.00 98.19 357 LEU A C 1
ATOM 2792 O O . LEU A 1 357 ? -9.287 20.283 17.205 1.00 98.19 357 LEU A O 1
ATOM 2796 N N . THR A 1 358 ? -9.358 19.332 15.178 1.00 98.19 358 THR A N 1
ATOM 2797 C CA . THR A 1 358 ? -10.803 19.031 15.257 1.00 98.19 358 THR A CA 1
ATOM 2798 C C . THR A 1 358 ? -11.145 17.971 16.310 1.00 98.19 358 THR A C 1
ATOM 2800 O O . THR A 1 358 ? -12.301 17.853 16.713 1.00 98.19 358 THR A O 1
ATOM 2803 N N . THR A 1 359 ? -10.155 17.202 16.777 1.00 98.12 359 THR A N 1
ATOM 2804 C CA . THR A 1 359 ? -10.329 16.186 17.828 1.00 98.12 359 THR A CA 1
ATOM 2805 C C . THR A 1 359 ? -10.132 16.734 19.241 1.00 98.12 359 THR A C 1
ATOM 2807 O O . THR A 1 359 ? -10.407 16.013 20.199 1.00 98.12 359 THR A O 1
ATOM 2810 N N . PHE A 1 360 ? -9.631 17.965 19.390 1.00 98.25 360 PHE A N 1
ATOM 2811 C CA . PHE A 1 360 ? -9.389 18.572 20.698 1.00 98.25 360 PHE A CA 1
ATOM 2812 C C . PHE A 1 360 ? -10.709 19.014 21.324 1.00 98.25 360 PHE A C 1
ATOM 2814 O O . PHE A 1 360 ? -11.531 19.683 20.698 1.00 98.25 360 PHE A O 1
ATOM 2821 N N . THR A 1 361 ? -10.882 18.688 22.597 1.00 97.75 361 THR A N 1
ATOM 2822 C CA . THR A 1 361 ? -11.950 19.237 23.432 1.00 97.75 361 THR A CA 1
ATOM 2823 C C . THR A 1 361 ? -11.715 20.721 23.724 1.00 97.75 361 THR A C 1
ATOM 2825 O O . THR A 1 361 ? -10.591 21.224 23.660 1.00 97.75 361 THR A O 1
ATOM 2828 N N . ASP A 1 362 ? -12.761 21.437 24.138 1.00 97.75 362 ASP A N 1
ATOM 2829 C CA . ASP A 1 362 ? -12.643 22.840 24.562 1.00 97.75 362 ASP A CA 1
ATOM 2830 C C . ASP A 1 362 ? -11.642 23.037 25.711 1.00 97.75 362 ASP A C 1
ATOM 2832 O O . ASP A 1 362 ? -10.971 24.068 25.789 1.00 97.75 362 ASP A O 1
ATOM 2836 N N . ALA A 1 363 ? -11.533 22.053 26.609 1.00 97.56 363 ALA A N 1
ATOM 2837 C CA . ALA A 1 363 ? -10.579 22.076 27.713 1.00 97.56 363 ALA A CA 1
ATOM 2838 C C . ALA A 1 363 ? -9.135 21.960 27.206 1.00 97.56 363 ALA A C 1
ATOM 2840 O O . ALA A 1 363 ? -8.293 22.774 27.585 1.00 97.56 363 ALA A O 1
ATOM 2841 N N . GLU A 1 364 ? -8.863 21.014 26.302 1.00 97.81 364 GLU A N 1
ATOM 2842 C CA . GLU A 1 364 ? -7.545 20.864 25.676 1.00 97.81 364 GLU A CA 1
ATOM 2843 C C . GLU A 1 364 ? -7.178 22.105 24.849 1.00 97.81 364 GLU A C 1
ATOM 2845 O O . GLU A 1 364 ? -6.059 22.605 24.961 1.00 97.81 364 GLU A O 1
ATOM 2850 N N . ASN A 1 365 ? -8.120 22.662 24.079 1.00 97.94 365 ASN A N 1
ATOM 2851 C CA . ASN A 1 365 ? -7.902 23.890 23.308 1.00 97.94 365 ASN A CA 1
ATOM 2852 C C . ASN A 1 365 ? -7.496 25.069 24.203 1.00 97.94 365 ASN A C 1
ATOM 2854 O O . ASN A 1 365 ? -6.575 25.812 23.866 1.00 97.94 365 ASN A O 1
ATOM 2858 N N . LYS A 1 366 ? -8.138 25.228 25.369 1.00 98.06 366 LYS A N 1
ATOM 2859 C CA . LYS A 1 366 ? -7.762 26.255 26.355 1.00 98.06 366 LYS A CA 1
ATOM 2860 C C . LYS A 1 366 ? -6.399 25.968 26.981 1.00 98.06 366 LYS A C 1
ATOM 2862 O O . LYS A 1 366 ? -5.579 26.876 27.083 1.00 98.06 366 LYS A O 1
ATOM 2867 N N . GLN A 1 367 ? -6.148 24.721 27.376 1.00 98.19 367 GLN A N 1
ATOM 2868 C CA . GLN A 1 367 ? -4.899 24.312 28.018 1.00 98.19 367 GLN A CA 1
ATOM 2869 C C . GLN A 1 367 ? -3.684 24.508 27.101 1.00 98.19 367 GLN A C 1
ATOM 2871 O O . GLN A 1 367 ? -2.641 24.979 27.551 1.00 98.19 367 GLN A O 1
ATOM 2876 N N . PHE A 1 368 ? -3.817 24.172 25.818 1.00 98.38 368 PHE A N 1
ATOM 2877 C CA . PHE A 1 368 ? -2.728 24.223 24.844 1.00 98.38 368 PHE A CA 1
ATOM 2878 C C . PHE A 1 368 ? -2.759 25.463 23.945 1.00 98.38 368 PHE A C 1
ATOM 2880 O O . PHE A 1 368 ? -1.986 25.521 22.993 1.00 98.38 368 PHE A O 1
ATOM 2887 N N . ALA A 1 369 ? -3.582 26.476 24.246 1.00 98.00 369 ALA A N 1
ATOM 2888 C CA . ALA A 1 369 ? -3.775 27.657 23.396 1.00 98.00 369 ALA A CA 1
ATOM 2889 C C . ALA A 1 369 ? -2.454 28.310 22.946 1.00 98.00 369 ALA A C 1
ATOM 2891 O O . ALA A 1 369 ? -2.284 28.626 21.769 1.00 98.00 369 ALA A O 1
ATOM 2892 N N . ALA A 1 370 ? -1.490 28.451 23.864 1.00 97.88 370 ALA A N 1
ATOM 2893 C CA . ALA A 1 370 ? -0.174 29.010 23.555 1.00 97.88 370 ALA A CA 1
ATOM 2894 C C . ALA A 1 370 ? 0.626 28.137 22.569 1.00 97.88 370 ALA A C 1
ATOM 2896 O O . ALA A 1 370 ? 1.194 28.657 21.612 1.00 97.88 370 ALA A O 1
ATOM 2897 N N . LEU A 1 371 ? 0.635 26.816 22.771 1.00 97.38 371 LEU A N 1
ATOM 2898 C CA . LEU A 1 371 ? 1.358 25.869 21.917 1.00 97.38 371 LEU A CA 1
ATOM 2899 C C . LEU A 1 371 ? 0.677 25.700 20.549 1.00 97.38 371 LEU A C 1
ATOM 2901 O O . LEU A 1 371 ? 1.350 25.585 19.532 1.00 97.38 371 LEU A O 1
ATOM 2905 N N . ILE A 1 372 ? -0.657 25.761 20.502 1.00 97.75 372 ILE A N 1
ATOM 2906 C CA . ILE A 1 372 ? -1.435 25.766 19.258 1.00 97.75 372 ILE A CA 1
ATOM 2907 C C . ILE A 1 372 ? -1.122 27.027 18.440 1.00 97.75 372 ILE A C 1
ATOM 2909 O O . ILE A 1 372 ? -0.927 26.930 17.230 1.00 97.75 372 ILE A O 1
ATOM 2913 N N . ALA A 1 373 ? -1.046 28.200 19.075 1.00 96.94 373 ALA A N 1
ATOM 2914 C CA . ALA A 1 373 ? -0.734 29.462 18.400 1.00 96.94 373 ALA A CA 1
ATOM 2915 C C . ALA A 1 373 ? 0.753 29.615 18.021 1.00 96.94 373 ALA A C 1
ATOM 2917 O O . ALA A 1 373 ? 1.103 30.514 17.249 1.00 96.94 373 ALA A O 1
ATOM 2918 N N . GLN A 1 374 ? 1.633 28.761 18.553 1.00 96.31 374 GLN A N 1
ATOM 2919 C CA . GLN A 1 374 ? 3.067 28.833 18.307 1.00 96.31 374 GLN A CA 1
ATOM 2920 C C . GLN A 1 374 ? 3.387 28.565 16.833 1.00 96.31 374 GLN A C 1
ATOM 2922 O O . GLN A 1 374 ? 2.986 27.559 16.248 1.00 96.31 374 GLN A O 1
ATOM 2927 N N . LYS A 1 375 ? 4.161 29.471 16.229 1.00 92.31 375 LYS A N 1
ATOM 2928 C CA . LYS A 1 375 ? 4.672 29.295 14.868 1.00 92.31 375 LYS A CA 1
ATOM 2929 C C . LYS A 1 375 ? 5.961 28.469 14.899 1.00 92.31 375 LYS A C 1
ATOM 2931 O O . LYS A 1 375 ? 6.803 28.718 15.764 1.00 92.31 375 LYS A O 1
ATOM 2936 N N . PRO A 1 376 ? 6.145 27.519 13.967 1.00 90.31 376 PRO A N 1
ATOM 2937 C CA . PRO A 1 376 ? 7.389 26.774 13.868 1.00 90.31 376 PRO A CA 1
ATOM 2938 C C . PRO A 1 376 ? 8.546 27.696 13.483 1.00 90.31 376 PRO A C 1
ATOM 2940 O O . PRO A 1 376 ? 8.421 28.536 12.590 1.00 90.31 376 PRO A O 1
ATOM 2943 N N . GLU A 1 377 ? 9.690 27.493 14.123 1.00 89.00 377 GLU A N 1
ATOM 2944 C CA . GLU A 1 377 ? 10.950 28.096 13.704 1.00 89.00 377 GLU A CA 1
ATOM 2945 C C . GLU A 1 377 ? 11.456 27.363 12.454 1.00 89.00 377 GLU A C 1
ATOM 2947 O O . GLU A 1 377 ? 11.680 26.149 12.483 1.00 89.00 377 GLU A O 1
ATOM 2952 N N . ARG A 1 378 ? 11.595 28.086 11.337 1.00 85.12 378 ARG A N 1
ATOM 2953 C CA . ARG A 1 378 ? 12.103 27.527 10.079 1.00 85.12 378 ARG A CA 1
ATOM 2954 C C . ARG A 1 378 ? 13.624 27.597 10.073 1.00 85.12 378 ARG A C 1
ATOM 2956 O O . ARG A 1 378 ? 14.196 28.681 10.062 1.00 85.12 378 ARG A O 1
ATOM 2963 N N . LYS A 1 379 ? 14.253 26.429 10.034 1.00 82.50 379 LYS A N 1
ATOM 2964 C CA . LYS A 1 379 ? 15.700 26.243 9.969 1.00 82.50 379 LYS A CA 1
ATOM 2965 C C . LYS A 1 379 ? 16.144 26.061 8.522 1.00 82.50 379 LYS A C 1
ATOM 2967 O O . LYS A 1 379 ? 15.479 25.398 7.716 1.00 82.50 379 LYS A O 1
ATOM 2972 N N . SER A 1 380 ? 17.297 26.622 8.186 1.00 76.19 380 SER A N 1
ATOM 2973 C CA . SER A 1 380 ? 17.979 26.350 6.924 1.00 76.19 380 SER A CA 1
ATOM 2974 C C . SER A 1 380 ? 18.402 24.878 6.835 1.00 76.19 380 SER A C 1
ATOM 2976 O O . SER A 1 380 ? 18.520 24.170 7.836 1.00 76.19 380 SER A O 1
ATOM 2978 N N . ALA A 1 381 ? 18.658 24.396 5.616 1.00 67.75 381 ALA A N 1
ATOM 2979 C CA . ALA A 1 381 ? 19.148 23.030 5.412 1.00 67.75 381 ALA A CA 1
ATOM 2980 C C . ALA A 1 381 ? 20.475 22.769 6.152 1.00 67.75 381 ALA A C 1
ATOM 2982 O O . ALA A 1 381 ? 20.687 21.670 6.656 1.00 67.75 381 ALA A O 1
ATOM 2983 N N . ILE A 1 382 ? 21.328 23.794 6.261 1.00 70.12 382 ILE A N 1
ATOM 2984 C CA . ILE A 1 382 ? 22.612 23.730 6.969 1.00 70.12 382 ILE A CA 1
ATOM 2985 C C . ILE A 1 382 ? 22.389 23.561 8.473 1.00 70.12 382 ILE A C 1
ATOM 2987 O O . ILE A 1 382 ? 23.038 22.724 9.088 1.00 70.12 382 ILE A O 1
ATOM 2991 N N . GLU A 1 383 ? 21.446 24.295 9.064 1.00 73.00 383 GLU A N 1
ATOM 2992 C CA . GLU A 1 383 ? 21.127 24.177 10.494 1.00 73.00 383 GLU A CA 1
ATOM 2993 C C . GLU A 1 383 ? 20.520 22.813 10.841 1.00 73.00 383 GLU A C 1
ATOM 2995 O O . GLU A 1 383 ? 20.856 22.225 11.869 1.00 73.00 383 GLU A O 1
ATOM 3000 N N . VAL A 1 384 ? 19.658 22.276 9.968 1.00 70.38 384 VAL A N 1
ATOM 3001 C CA . VAL A 1 384 ? 19.086 20.930 10.138 1.00 70.38 384 VAL A CA 1
ATOM 3002 C C . VAL A 1 384 ? 20.175 19.859 10.036 1.00 70.38 384 VAL A C 1
ATOM 3004 O O . VAL A 1 384 ? 20.239 18.976 10.889 1.00 70.38 384 VAL A O 1
ATOM 3007 N N . ALA A 1 385 ? 21.059 19.950 9.037 1.00 65.88 385 ALA A N 1
ATOM 3008 C CA . ALA A 1 385 ? 22.175 19.020 8.884 1.00 65.88 385 ALA A CA 1
ATOM 3009 C C . ALA A 1 385 ? 23.163 19.123 10.057 1.00 65.88 385 ALA A C 1
ATOM 3011 O O . ALA A 1 385 ? 23.566 18.107 10.614 1.00 65.88 385 ALA A O 1
ATOM 3012 N N . GLY A 1 386 ? 23.503 20.341 10.483 1.00 64.19 386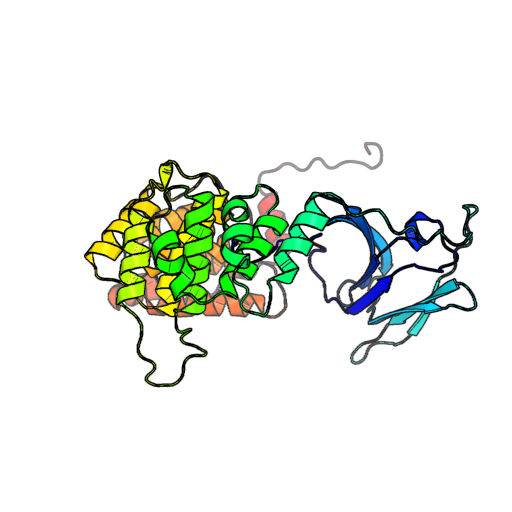 GLY A N 1
ATOM 3013 C CA . GLY A 1 386 ? 24.410 20.595 11.602 1.00 64.19 386 GLY A CA 1
ATOM 3014 C C . GLY A 1 386 ? 23.923 19.990 12.919 1.00 64.19 386 GLY A C 1
ATOM 3015 O O . GLY A 1 386 ? 24.732 19.461 13.676 1.00 64.19 386 GLY A O 1
ATOM 3016 N N . ALA A 1 387 ? 22.609 19.970 13.164 1.00 66.06 387 ALA A N 1
ATOM 3017 C CA . ALA A 1 387 ? 22.031 19.337 14.350 1.00 66.06 387 ALA A CA 1
ATOM 3018 C C . ALA A 1 387 ? 22.268 17.814 14.410 1.00 66.06 387 ALA A C 1
ATOM 3020 O O . ALA A 1 387 ? 22.433 17.274 15.500 1.00 66.06 387 ALA A O 1
ATOM 3021 N N . ILE A 1 388 ? 22.345 17.123 13.264 1.00 63.47 388 ILE A N 1
ATOM 3022 C CA . ILE A 1 388 ? 22.653 15.677 13.195 1.00 63.47 388 ILE A CA 1
ATOM 3023 C C . ILE A 1 388 ? 24.098 15.399 13.639 1.00 63.47 388 ILE A C 1
ATOM 3025 O O . ILE A 1 388 ? 24.401 14.343 14.200 1.00 63.47 388 ILE A O 1
ATOM 3029 N N . PHE A 1 389 ? 24.995 16.356 13.397 1.00 61.72 389 PHE A N 1
ATOM 3030 C CA . PHE A 1 389 ? 26.408 16.275 13.760 1.00 61.72 389 PHE A CA 1
ATOM 3031 C C . PHE A 1 389 ? 26.728 16.959 15.095 1.00 61.72 389 PHE A C 1
ATOM 3033 O O . PHE A 1 389 ? 27.880 16.932 15.526 1.00 61.72 389 PHE A O 1
ATOM 3040 N N . ALA A 1 390 ? 25.736 17.540 15.777 1.00 62.44 390 ALA A N 1
ATOM 3041 C CA . ALA A 1 390 ? 25.933 18.169 17.075 1.00 62.44 390 ALA A CA 1
ATOM 3042 C C . ALA A 1 390 ? 26.458 17.137 18.090 1.00 62.44 390 ALA A C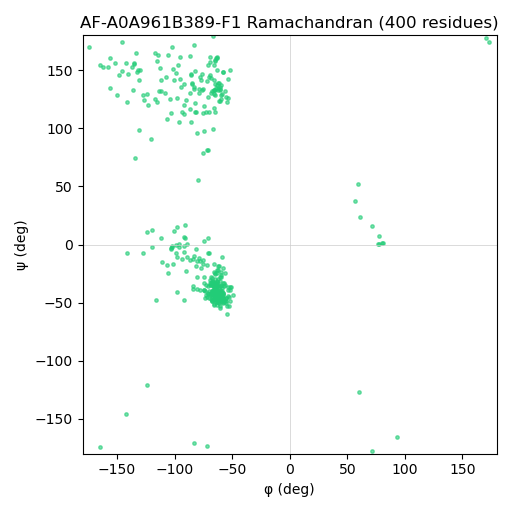 1
ATOM 3044 O O . ALA A 1 390 ? 25.876 16.069 18.272 1.00 62.44 390 ALA A O 1
ATOM 3045 N N . GLY A 1 391 ? 27.593 17.442 18.725 1.00 62.12 391 GLY A N 1
ATOM 3046 C CA . GLY A 1 391 ? 28.274 16.529 19.652 1.00 62.12 391 GLY A CA 1
ATOM 3047 C C . GLY A 1 391 ? 29.149 15.458 18.988 1.00 62.12 391 GLY A C 1
ATOM 3048 O O . GLY A 1 391 ? 29.764 14.665 19.697 1.00 62.12 391 GLY A O 1
ATOM 3049 N N . ARG A 1 392 ? 29.254 15.432 17.651 1.00 68.31 392 ARG A N 1
ATOM 3050 C CA . ARG A 1 392 ? 30.250 14.623 16.934 1.00 68.31 392 ARG A CA 1
ATOM 3051 C C . ARG A 1 392 ? 31.479 15.478 16.644 1.00 68.31 392 ARG A C 1
ATOM 3053 O O . ARG A 1 392 ? 31.346 16.599 16.166 1.00 68.31 392 ARG A O 1
ATOM 3060 N N . THR A 1 393 ? 32.671 14.936 16.876 1.00 72.06 393 THR A N 1
ATOM 3061 C CA . THR A 1 393 ? 33.923 15.547 16.410 1.00 72.06 393 THR A CA 1
ATOM 3062 C C . THR A 1 393 ? 34.167 15.071 14.977 1.00 72.06 393 THR A C 1
ATOM 3064 O O . THR A 1 393 ? 34.495 13.896 14.793 1.00 72.06 393 THR A O 1
ATOM 3067 N N . PRO A 1 394 ? 33.958 15.905 13.940 1.00 67.56 394 PRO A N 1
ATOM 3068 C CA . PRO A 1 394 ? 34.230 15.484 12.574 1.00 67.56 394 PRO A CA 1
ATOM 3069 C C . PRO A 1 394 ? 35.733 15.232 12.412 1.00 67.56 394 PRO A C 1
ATOM 3071 O O . PRO A 1 394 ? 36.550 16.060 12.815 1.00 67.56 394 PRO A O 1
ATOM 3074 N N . LYS A 1 395 ? 36.108 14.101 11.805 1.00 74.94 395 LYS A N 1
ATOM 3075 C CA . LYS A 1 395 ? 37.479 13.921 11.323 1.00 74.94 395 LYS A CA 1
ATOM 3076 C C . LYS A 1 395 ? 37.642 14.797 10.084 1.00 74.94 395 LYS A C 1
ATOM 3078 O O . LYS A 1 395 ? 36.975 14.573 9.075 1.00 74.94 395 LYS A O 1
ATOM 3083 N N . VAL A 1 396 ? 38.489 15.814 10.190 1.00 75.44 396 VAL A N 1
ATOM 3084 C CA . VAL A 1 396 ? 38.871 16.657 9.058 1.00 75.44 396 VAL A CA 1
ATOM 3085 C C . VAL A 1 396 ? 39.933 15.890 8.286 1.00 75.44 396 VAL A C 1
ATOM 3087 O O . VAL A 1 396 ? 41.090 15.889 8.680 1.00 75.44 396 VAL A O 1
ATOM 3090 N N . TRP A 1 397 ? 39.511 15.174 7.248 1.00 78.88 397 TRP A N 1
ATOM 3091 C CA . TRP A 1 397 ? 40.429 14.487 6.345 1.00 78.88 397 TRP A CA 1
ATOM 3092 C C . TRP A 1 397 ? 41.223 15.522 5.547 1.00 78.88 397 TRP A C 1
ATOM 3094 O O . TRP A 1 397 ? 40.624 16.452 4.996 1.00 78.88 397 TRP A O 1
ATOM 3104 N N . THR A 1 398 ? 42.544 15.373 5.473 1.00 82.56 398 THR A N 1
ATOM 3105 C CA . THR A 1 398 ? 43.353 16.129 4.505 1.00 82.56 398 THR A CA 1
ATOM 3106 C C . THR A 1 398 ? 43.407 15.398 3.165 1.00 82.56 398 THR A C 1
ATOM 3108 O O . THR A 1 398 ? 43.090 14.213 3.073 1.00 82.56 398 THR A O 1
ATOM 3111 N N . LEU A 1 399 ? 43.789 16.108 2.099 1.00 66.00 399 LEU A N 1
ATOM 3112 C CA . LEU A 1 399 ? 43.931 15.509 0.769 1.00 66.00 399 LEU A CA 1
ATOM 3113 C C . LEU A 1 399 ? 45.032 14.433 0.743 1.00 66.00 399 LEU A C 1
ATOM 3115 O O . LEU A 1 399 ? 44.984 13.550 -0.099 1.00 66.00 399 LEU A O 1
ATOM 3119 N N . GLU A 1 400 ? 46.011 14.503 1.650 1.00 75.12 400 GLU A N 1
ATOM 3120 C CA . GLU A 1 400 ? 47.041 13.470 1.805 1.00 75.12 400 GLU A CA 1
ATOM 3121 C C . GLU A 1 400 ? 46.554 12.223 2.574 1.00 75.12 400 GLU A C 1
ATOM 3123 O O . GLU A 1 400 ? 47.235 11.199 2.560 1.00 75.12 400 GLU A O 1
ATOM 3128 N N . GLU A 1 401 ? 45.409 12.302 3.264 1.00 70.81 401 GLU A N 1
ATOM 3129 C CA . GLU A 1 401 ? 44.819 11.212 4.062 1.00 70.81 401 GLU A CA 1
ATOM 3130 C C . GLU A 1 401 ? 43.695 10.443 3.340 1.00 70.81 401 GLU A C 1
ATOM 3132 O O . GLU A 1 401 ? 43.193 9.452 3.885 1.00 70.81 401 GLU A O 1
ATOM 3137 N N . LEU A 1 402 ? 43.279 10.916 2.161 1.00 59.34 402 LEU A N 1
ATOM 3138 C CA . LEU A 1 402 ? 42.323 10.279 1.244 1.00 59.34 402 LEU A CA 1
ATOM 3139 C C . LEU A 1 402 ? 43.078 9.560 0.126 1.00 59.34 402 LEU A C 1
ATOM 3141 O O . LEU A 1 402 ? 42.632 8.447 -0.237 1.00 59.34 402 LEU A O 1
#

Solvent-accessible surface area (backbone atoms only — not comparable to full-atom values): 22632 Å² total; per-residue (Å²): 105,80,50,78,93,54,77,57,75,56,61,88,87,70,93,70,39,79,52,28,62,41,60,25,61,67,23,46,31,44,60,72,53,24,65,13,41,33,44,26,15,28,74,67,7,35,32,31,36,30,45,76,42,86,42,77,53,53,51,40,51,52,74,45,86,69,45,77,37,91,87,33,31,32,47,40,51,47,52,40,87,89,78,14,31,39,39,38,34,33,45,58,93,96,49,79,66,50,78,45,80,47,75,70,84,76,88,70,66,37,69,75,72,79,88,71,82,72,79,72,46,72,46,33,48,51,26,53,59,33,48,70,28,46,92,39,72,52,96,59,33,57,73,66,18,56,84,30,33,54,39,87,53,61,60,35,15,46,28,13,37,49,17,45,58,33,37,68,58,87,81,45,50,68,57,32,59,67,47,82,53,61,54,38,20,47,52,41,45,40,35,48,44,64,74,67,35,50,44,76,95,76,45,62,90,86,63,83,66,54,52,66,60,46,53,49,50,51,60,41,56,71,70,55,60,67,87,78,44,54,74,72,45,44,45,32,50,53,51,40,50,53,52,40,39,62,21,45,44,79,74,56,71,71,57,49,51,52,53,44,55,60,52,52,74,52,57,80,48,99,47,67,74,54,34,51,52,48,43,36,51,32,16,73,70,45,32,60,58,38,44,58,54,42,53,51,48,40,74,68,39,93,49,66,68,59,26,52,50,44,50,53,33,43,17,74,36,64,42,46,72,47,76,68,54,52,49,53,52,54,53,44,54,38,56,55,67,58,64,88,69,63,100,60,43,71,56,53,55,48,47,35,51,53,47,33,56,73,45,53,49,75,66,53,49,63,74,40,41,69,67,72,70,53,75,59,75,79,64,54,73,65,58,57,54,48,59,77,46,60,94,57,85,80,83,83,76,49,86,92,76,109

Nearest PDB structures (foldseek):
  6xu2-assembly1_A  TM=5.585E-01  e=1.270E-01  Homo sapiens
  7q2z-assembly1_E  TM=3.905E-01  e=2.270E-02  Saccharomyces cerevisiae S288C
  5oqo-assembly1_A  TM=3.799E-01  e=1.975E-02  Saccharomyces cerevisiae S288C
  5oqr-assembly1_A  TM=4.224E-01  e=4.256E-01  Schizosaccharomyces pombe 972h-
  7z88-assembly1_A  TM=5.295E-01  e=1.300E+00  Homo sapiens